Protein AF-A0A954UVR1-F1 (afdb_monomer)

Mean predicted aligned error: 11.76 Å

Foldseek 3Di:
DDPPDPPVVVVVVVVVVLVVLVVVLVVLVVVLVVCCVPPVFDVPVVVVLCCVSCCSSVVVVVLVPPPDDPVLVVVVVVLVVLLVVLVVLLVVLVVVLVVLVVVCVVDVPCLVSVLVSQLSVLSNVLSVQLNVLSVQCVPSLQNVLSVLSNVLSVQLSVLVNCLSVVVDPLSQLSVQLSVLSVVLSVQLSVLSSQCSPPQRVVLSVLSNVLSSVLSVLSNVLSRVCPPCVLVSVLSNQLSVLSNLLSNLLSLLSADDDDDPDSCSVLLNVLSVVLSVQSNCCSPVVDDDDPLSSLLSSLVSQLSSLLRNLNNQDDDPVCVVLSVLLSVLSNLLSVLVSVCVVCVVPPDSPVSNVSNVVSVVSNVVSSVVSVVRSVVVVVVVVVVPPDPPPDPPPPDDDPDDDFWDWDADPPPRHIDIDGQAWDADPPPRDIDHHDDDDDDDDD

Sequence (442 aa):
MNEHLPTPQLARTVERNLFGALLGAVAASLLARLVLLVMHVPGIPLAALLIIGASAGAFVAQHRARESDPVTTRWLAWNAMLRRLSLKVMLWMVAAAAVIGVLTVLTASYEVLGRVAGTVVATAIAAGLLWPLSVMVDQPEKQSAGLLGMFNVVLVYIMVVPLIWDLDPHGRQMLFSSLVFGLTAPFGMFYLTLTRQPAGWIASRVGVATYVTVVAVWLLATWQSNKWDVITSNWFATGWWCAAYGNLSAACLCGLPRLSWNWRWIGVLFSLLAWMLGMAAQWSDKAFDDDTLTLLTSVCVVVAYASLALVAPLRAGQQWLRVGAILASIVSAACFDVEKLTSSMPGFHTAGRVSAAAAILASCGALALVILARLNGVGARTVKSPAEPAFPRLAKSQGETRHIRMTCPDCETPLAGPIGTLECPHCRLRITVSIQPPQVPE

pLDDT: mean 81.77, std 17.15, range [33.19, 97.44]

Secondary structure (DSSP, 8-state):
----PPPHHHHHHHHHHHHHHHHHHHHHHHHHHHHHHHH---HHHHHHHHHHHHHHHHHHHHGGG-TT-THHHHHHHHHHHHHHHHHHHHHHHHHHHHHHHHHHHHSS-HHHHHHHHHHHHHHHHHHHHHHHHHHHHTSTTTHHHHHHHHHHHHHHHHHHHHHHTT--TTHHHHHHHHHHHHHHHHHHHHHHHHTTSTTTHHHHHHHHHHHHHHHHHHHHHHHTTTT-HHHHHHHHHHHHHHHHHHHHHHHHT---S--S--THHHHHHHHHHHHHHHHHHHHH-PPP-HHHHHHHHHHHHHHHHHHHHHHS---GGGHHHHHHHHHHHHHHHHHHHHHHHTTTSTT-HHHHHHHHHHHHHHHHHHHHHHHHHHHHHHHHHHHT---------S----S---EEEEE-TTT--EEEEESSEEE-TTT--EEE---PPPPPP-

Radius of gyration: 27.91 Å; Cα contacts (8 Å, |Δi|>4): 442; chains: 1; bounding box: 93×55×67 Å

Structure (mmCIF, N/CA/C/O backbone):
data_AF-A0A954UVR1-F1
#
_entry.id   AF-A0A954UVR1-F1
#
loop_
_atom_site.group_PDB
_atom_site.id
_atom_site.type_symbol
_atom_site.label_atom_id
_atom_site.label_alt_id
_atom_site.label_comp_id
_atom_site.label_asym_id
_atom_site.label_entity_id
_atom_site.label_seq_id
_atom_site.pdbx_PDB_ins_code
_atom_site.Cartn_x
_atom_site.Cartn_y
_atom_site.Cartn_z
_atom_site.occupancy
_atom_site.B_iso_or_equiv
_atom_site.auth_seq_id
_atom_site.auth_comp_id
_atom_site.auth_asym_id
_atom_site.auth_atom_id
_atom_site.pdbx_PDB_model_num
ATOM 1 N N . MET A 1 1 ? -44.252 22.162 8.523 1.00 37.66 1 MET A N 1
ATOM 2 C CA . MET A 1 1 ? -42.991 21.890 7.801 1.00 37.66 1 MET A CA 1
ATOM 3 C C . MET A 1 1 ? -41.920 22.778 8.406 1.00 37.66 1 MET A C 1
ATOM 5 O O . MET A 1 1 ? -41.901 23.958 8.103 1.00 37.66 1 MET A O 1
ATOM 9 N N . ASN A 1 2 ? -41.107 22.244 9.318 1.00 33.19 2 ASN A N 1
ATOM 10 C CA . ASN A 1 2 ? -39.943 22.951 9.851 1.00 33.19 2 ASN A CA 1
ATOM 11 C C . ASN A 1 2 ? -38.716 22.400 9.127 1.00 33.19 2 ASN A C 1
ATOM 13 O O . ASN A 1 2 ? -38.315 21.264 9.374 1.00 33.19 2 ASN A O 1
ATOM 17 N N . GLU A 1 3 ? -38.167 23.178 8.200 1.00 41.81 3 GLU A N 1
ATOM 18 C CA . GLU A 1 3 ? -36.885 22.879 7.572 1.00 41.81 3 GLU A CA 1
ATOM 19 C C . GLU A 1 3 ? -35.793 22.939 8.645 1.00 41.81 3 GLU A C 1
ATOM 21 O O . GLU A 1 3 ? -35.472 23.997 9.188 1.00 41.81 3 GLU A O 1
ATOM 26 N N . HIS A 1 4 ? -35.232 21.781 8.993 1.00 44.12 4 HIS A N 1
ATOM 27 C CA . HIS A 1 4 ? -34.018 21.713 9.794 1.00 44.12 4 HIS A CA 1
ATOM 28 C C . HIS A 1 4 ? -32.853 22.256 8.966 1.00 44.12 4 HIS A C 1
ATOM 30 O O . HIS A 1 4 ? -32.211 21.530 8.209 1.00 44.12 4 HIS A O 1
ATOM 36 N N . LEU A 1 5 ? -32.586 23.554 9.119 1.00 41.50 5 LEU A N 1
ATOM 37 C CA . LEU A 1 5 ? -31.378 24.178 8.600 1.00 41.50 5 LEU A CA 1
ATOM 38 C C . LEU A 1 5 ? -30.142 23.443 9.158 1.00 41.50 5 LEU A C 1
ATOM 40 O O . LEU A 1 5 ? -30.075 23.178 10.364 1.00 41.50 5 LEU A O 1
ATOM 44 N N . PRO A 1 6 ? -29.156 23.105 8.307 1.00 46.66 6 PRO A N 1
ATOM 45 C CA . PRO A 1 6 ? -27.939 22.441 8.742 1.00 46.66 6 PRO A CA 1
ATOM 46 C C . PRO A 1 6 ? -27.212 23.318 9.761 1.00 46.66 6 PRO A C 1
ATOM 48 O O . PRO A 1 6 ? -27.010 24.516 9.556 1.00 46.66 6 PRO A O 1
ATOM 51 N N . THR A 1 7 ? -26.811 22.716 10.879 1.00 64.50 7 THR A N 1
ATOM 52 C CA . THR A 1 7 ? -26.139 23.435 11.961 1.00 64.50 7 THR A CA 1
ATOM 53 C C . THR A 1 7 ? -24.853 24.108 11.451 1.00 64.50 7 THR A C 1
ATOM 55 O O . THR A 1 7 ? -24.127 23.535 10.631 1.00 64.50 7 THR A O 1
ATOM 58 N N . PRO A 1 8 ? -24.500 25.307 11.949 1.00 60.97 8 PRO A N 1
ATOM 59 C CA . PRO A 1 8 ? -23.341 26.081 11.480 1.00 60.97 8 PRO A CA 1
ATOM 60 C C . PRO A 1 8 ? -21.994 25.340 11.599 1.00 60.97 8 PRO A C 1
ATOM 62 O O . PRO A 1 8 ? -21.018 25.691 10.932 1.00 60.97 8 PRO A O 1
ATOM 65 N N . GLN A 1 9 ? -21.926 24.277 12.405 1.00 60.59 9 GLN A N 1
ATOM 66 C CA . GLN A 1 9 ? -20.766 23.386 12.474 1.00 60.59 9 GLN A CA 1
ATOM 67 C C . GLN A 1 9 ? -20.583 22.542 11.204 1.00 60.59 9 GLN A C 1
ATOM 69 O O . GLN A 1 9 ? -19.446 22.316 10.778 1.00 60.59 9 GLN A O 1
ATOM 74 N N . LEU A 1 10 ? -21.675 22.111 10.564 1.00 54.75 10 LEU A N 1
ATOM 75 C CA . LEU A 1 10 ? -21.616 21.353 9.317 1.00 54.75 10 LEU A CA 1
ATOM 76 C C . LEU A 1 10 ? -21.098 22.239 8.177 1.00 54.75 10 LEU A C 1
ATOM 78 O O . LEU A 1 10 ? -20.207 21.821 7.441 1.00 54.75 10 LEU A O 1
ATOM 82 N N . ALA A 1 11 ? -21.568 23.489 8.104 1.00 48.75 11 ALA A N 1
ATOM 83 C CA . ALA A 1 11 ? -21.132 24.476 7.114 1.00 48.75 11 ALA A CA 1
ATOM 84 C C . ALA A 1 11 ? -19.624 24.776 7.213 1.00 48.75 11 ALA A C 1
ATOM 86 O O . ALA A 1 11 ? -18.907 24.642 6.222 1.00 48.75 11 ALA A O 1
ATOM 87 N N . ARG A 1 12 ? -19.092 25.036 8.419 1.00 59.38 12 ARG A N 1
ATOM 88 C CA . ARG A 1 12 ? -17.639 25.252 8.608 1.00 59.38 12 ARG A CA 1
ATOM 89 C C . ARG A 1 12 ? -16.803 24.015 8.277 1.00 59.38 12 ARG A C 1
ATOM 91 O O . ARG A 1 12 ? -15.686 24.127 7.777 1.00 59.38 12 ARG A O 1
ATOM 98 N N . THR A 1 13 ? -17.333 22.820 8.534 1.00 56.56 13 THR A N 1
ATOM 99 C CA . THR A 1 13 ? -16.648 21.558 8.203 1.00 56.56 13 THR A CA 1
ATOM 100 C C . THR A 1 13 ? -16.690 21.271 6.702 1.00 56.56 13 THR A C 1
ATOM 102 O O . THR A 1 13 ? -15.778 20.650 6.152 1.00 56.56 13 THR A O 1
ATOM 105 N N . VAL A 1 14 ? -17.732 21.732 6.009 1.00 53.25 14 VAL A N 1
ATOM 106 C CA . VAL A 1 14 ? -17.829 21.676 4.549 1.00 53.25 14 VAL A CA 1
ATOM 107 C C . VAL A 1 14 ? -16.812 22.620 3.918 1.00 53.25 14 VAL A C 1
ATOM 109 O O . VAL A 1 14 ? -16.004 22.165 3.109 1.00 53.25 14 VAL A O 1
ATOM 112 N N . GLU A 1 15 ? -16.792 23.872 4.362 1.00 49.78 15 GLU A N 1
ATOM 113 C CA . GLU A 1 15 ? -15.958 24.950 3.831 1.00 49.78 15 GLU A CA 1
ATOM 114 C C . GLU A 1 15 ? -14.460 24.686 4.041 1.00 49.78 15 GLU A C 1
ATOM 116 O O . GLU A 1 15 ? -13.684 24.724 3.087 1.00 49.78 15 GLU A O 1
ATOM 121 N N . ARG A 1 16 ? -14.048 24.264 5.247 1.00 56.84 16 ARG A N 1
ATOM 122 C CA . ARG A 1 16 ? -12.638 23.943 5.551 1.00 56.84 16 ARG A CA 1
ATOM 123 C C . ARG A 1 16 ? -12.106 22.751 4.748 1.00 56.84 16 ARG A C 1
ATOM 125 O O . ARG A 1 16 ? -10.911 22.666 4.463 1.00 56.84 16 ARG A O 1
ATOM 132 N N . ASN A 1 17 ? -12.980 21.813 4.386 1.00 48.91 17 ASN A N 1
ATOM 133 C CA . ASN A 1 17 ? -12.612 20.665 3.560 1.00 48.91 17 ASN A CA 1
ATOM 134 C C . ASN A 1 17 ? -12.594 21.003 2.068 1.00 48.91 17 ASN A C 1
ATOM 136 O O . ASN A 1 17 ? -11.730 20.486 1.361 1.00 48.91 17 ASN A O 1
ATOM 140 N N . LEU A 1 18 ? -13.481 21.893 1.613 1.00 49.50 18 LEU A N 1
ATOM 141 C CA . LEU A 1 18 ? -13.482 22.392 0.239 1.00 49.50 18 LEU A CA 1
ATOM 142 C C . LEU A 1 18 ? -12.220 23.218 -0.036 1.00 49.50 18 LEU A C 1
ATOM 144 O O . LEU A 1 18 ? -11.513 22.951 -1.003 1.00 49.50 18 LEU A O 1
ATOM 148 N N . PHE A 1 19 ? -11.884 24.142 0.872 1.00 48.31 19 PHE A N 1
ATOM 149 C CA . PHE A 1 19 ? -10.689 24.982 0.766 1.00 48.31 19 PHE A CA 1
ATOM 150 C C . PHE A 1 19 ? -9.400 24.159 0.797 1.00 48.31 19 PHE A C 1
ATOM 152 O O . PHE A 1 19 ? -8.509 24.387 -0.012 1.00 48.31 19 PHE A O 1
ATOM 159 N N . GLY A 1 20 ? -9.311 23.159 1.682 1.00 52.53 20 GLY A N 1
ATOM 160 C CA . GLY A 1 20 ? -8.143 22.277 1.752 1.00 52.53 20 GLY A CA 1
ATOM 161 C C . GLY A 1 20 ? -7.957 21.405 0.505 1.00 52.53 20 GLY A C 1
ATOM 162 O O . GLY A 1 20 ? -6.825 21.188 0.081 1.00 52.53 20 GLY A O 1
ATOM 163 N N . ALA A 1 21 ? -9.050 20.930 -0.103 1.00 48.94 21 ALA A N 1
ATOM 164 C CA . ALA A 1 21 ? -8.995 20.166 -1.349 1.00 48.94 21 ALA A CA 1
ATOM 165 C C . ALA A 1 21 ? -8.607 21.051 -2.547 1.00 48.94 21 ALA A C 1
ATOM 167 O O . ALA A 1 21 ? -7.776 20.644 -3.356 1.00 48.94 21 ALA A O 1
ATOM 168 N N . LEU A 1 22 ? -9.143 22.275 -2.622 1.00 47.03 22 LEU A N 1
ATOM 169 C CA . LEU A 1 22 ? -8.796 23.264 -3.649 1.00 47.03 22 LEU A CA 1
ATOM 170 C C . LEU A 1 22 ? -7.335 23.714 -3.545 1.00 47.03 22 LEU A C 1
ATOM 172 O O . LEU A 1 22 ? -6.625 23.678 -4.543 1.00 47.03 22 LEU A O 1
ATOM 176 N N . LEU A 1 23 ? -6.853 24.055 -2.346 1.00 53.41 23 LEU A N 1
ATOM 177 C CA . LEU A 1 23 ? -5.444 24.402 -2.120 1.00 53.41 23 LEU A CA 1
ATOM 178 C C . LEU A 1 23 ? -4.507 23.239 -2.450 1.00 53.41 23 LEU A C 1
ATOM 180 O O . LEU A 1 23 ? -3.477 23.459 -3.078 1.00 53.41 23 LEU A O 1
ATOM 184 N N . GLY A 1 24 ? -4.872 22.006 -2.082 1.00 55.81 24 GLY A N 1
ATOM 185 C CA . GLY A 1 24 ? -4.097 20.814 -2.432 1.00 55.81 24 GLY A CA 1
ATOM 186 C C . GLY A 1 24 ? -4.027 20.578 -3.943 1.00 55.81 24 GLY A C 1
ATOM 187 O O . GLY A 1 24 ? -2.948 20.322 -4.472 1.00 55.81 24 GLY A O 1
ATOM 188 N N . ALA A 1 25 ? -5.150 20.725 -4.651 1.00 48.47 25 ALA A N 1
ATOM 189 C CA . ALA A 1 25 ? -5.206 20.583 -6.105 1.00 48.47 25 ALA A CA 1
ATOM 190 C C . ALA A 1 25 ? -4.431 21.696 -6.832 1.00 48.47 25 ALA A C 1
ATOM 192 O O . ALA A 1 25 ? -3.703 21.420 -7.785 1.00 48.47 25 ALA A O 1
ATOM 193 N N . VAL A 1 26 ? -4.533 22.944 -6.361 1.00 49.94 26 VAL A N 1
ATOM 194 C CA . VAL A 1 26 ? -3.801 24.091 -6.920 1.00 49.94 26 VAL A CA 1
ATOM 195 C C . VAL A 1 26 ? -2.302 23.963 -6.656 1.00 49.94 26 VAL A C 1
ATOM 197 O O . VAL A 1 26 ? -1.516 24.140 -7.582 1.00 49.94 26 VAL A O 1
ATOM 200 N N . ALA A 1 27 ? -1.893 23.587 -5.442 1.00 57.56 27 ALA A N 1
ATOM 201 C CA . ALA A 1 27 ? -0.487 23.366 -5.112 1.00 57.56 27 ALA A CA 1
ATOM 202 C C . ALA A 1 27 ? 0.112 22.216 -5.935 1.00 57.56 27 ALA A C 1
ATOM 204 O O . ALA A 1 27 ? 1.186 22.381 -6.504 1.00 57.56 27 ALA A O 1
ATOM 205 N N . ALA A 1 28 ? -0.600 21.093 -6.082 1.00 52.22 28 ALA A N 1
ATOM 206 C CA . ALA A 1 28 ? -0.160 19.979 -6.923 1.00 52.22 28 ALA A CA 1
ATOM 207 C C . ALA A 1 28 ? -0.075 20.370 -8.410 1.00 52.22 28 ALA A C 1
ATOM 209 O O . ALA A 1 28 ? 0.893 20.022 -9.082 1.00 52.22 28 ALA A O 1
ATOM 210 N N . SER A 1 29 ? -1.041 21.144 -8.917 1.00 49.78 29 SER A N 1
ATOM 211 C CA . SER A 1 29 ? -1.041 21.670 -10.290 1.00 49.78 29 SER A CA 1
ATOM 212 C C . SER A 1 29 ? 0.115 22.642 -10.545 1.00 49.78 29 SER A C 1
ATOM 214 O O . SER A 1 29 ? 0.751 22.588 -11.599 1.00 49.78 29 SER A O 1
ATOM 216 N N . LEU A 1 30 ? 0.399 23.541 -9.599 1.00 54.38 30 LEU A N 1
ATOM 217 C CA . LEU A 1 30 ? 1.499 24.500 -9.704 1.00 54.38 30 LEU A CA 1
ATOM 218 C C . LEU A 1 30 ? 2.855 23.807 -9.597 1.00 54.38 30 LEU A C 1
ATOM 220 O O . LEU A 1 30 ? 3.730 24.089 -10.409 1.00 54.38 30 LEU A O 1
ATOM 224 N N . LEU A 1 31 ? 3.010 22.863 -8.664 1.00 59.44 31 LEU A N 1
ATOM 225 C CA . LEU A 1 31 ? 4.232 22.072 -8.524 1.00 59.44 31 LEU A CA 1
ATOM 226 C C . LEU A 1 31 ? 4.485 21.238 -9.786 1.00 59.44 31 LEU A C 1
ATOM 228 O O . LEU A 1 31 ? 5.595 21.243 -10.308 1.00 59.44 31 LEU A O 1
ATOM 232 N N . ALA A 1 32 ? 3.442 20.601 -10.330 1.00 52.34 32 ALA A N 1
ATOM 233 C CA . ALA A 1 32 ? 3.529 19.888 -11.598 1.00 52.34 32 ALA A CA 1
ATOM 234 C C . ALA A 1 32 ? 3.954 20.836 -12.727 1.00 52.34 32 ALA A C 1
ATOM 236 O O . ALA A 1 32 ? 4.936 20.558 -13.402 1.00 52.34 32 ALA A O 1
ATOM 237 N N . ARG A 1 33 ? 3.296 21.990 -12.904 1.00 52.53 33 ARG A N 1
ATOM 238 C CA . ARG A 1 33 ? 3.670 22.973 -13.942 1.00 52.53 33 ARG A CA 1
ATOM 239 C C . ARG A 1 33 ? 5.095 23.505 -13.791 1.00 52.53 33 ARG A C 1
ATOM 241 O O . ARG A 1 33 ? 5.764 23.690 -14.804 1.00 52.53 33 ARG A O 1
ATOM 248 N N . LEU A 1 34 ? 5.562 23.728 -12.564 1.00 57.00 34 LEU A N 1
ATOM 249 C CA . LEU A 1 34 ? 6.918 24.204 -12.293 1.00 57.00 34 LEU A CA 1
ATOM 250 C C . LEU A 1 34 ? 7.960 23.138 -12.662 1.00 57.00 34 LEU A C 1
ATOM 252 O O . LEU A 1 34 ? 8.917 23.432 -13.370 1.00 57.00 34 LEU A O 1
ATOM 256 N N . VAL A 1 35 ? 7.728 21.885 -12.259 1.00 54.44 35 VAL A N 1
ATOM 257 C CA . VAL A 1 35 ? 8.575 20.740 -12.634 1.00 54.44 35 VAL A CA 1
ATOM 258 C C . VAL A 1 35 ? 8.577 20.538 -14.155 1.00 54.44 35 VAL A C 1
ATOM 260 O O . VAL A 1 35 ? 9.618 20.269 -14.748 1.00 54.44 35 VAL A O 1
ATOM 263 N N . LEU A 1 36 ? 7.432 20.735 -14.811 1.00 48.94 36 LEU A N 1
ATOM 264 C CA . LEU A 1 36 ? 7.268 20.585 -16.259 1.00 48.94 36 LEU A CA 1
ATOM 265 C C . LEU A 1 36 ? 7.995 21.661 -17.077 1.00 48.94 36 LEU A C 1
ATOM 267 O O . LEU A 1 36 ? 8.581 21.333 -18.107 1.00 48.94 36 LEU A O 1
ATOM 271 N N . LEU A 1 37 ? 7.993 22.914 -16.614 1.00 54.59 37 LEU A N 1
ATOM 272 C CA . LEU A 1 37 ? 8.724 24.019 -17.248 1.00 54.59 37 LEU A CA 1
ATOM 273 C C . LEU A 1 37 ? 10.240 23.799 -17.224 1.00 54.59 37 LEU A C 1
ATOM 275 O O . LEU A 1 37 ? 10.935 24.193 -18.156 1.00 54.59 37 LEU A O 1
ATOM 279 N N . VAL A 1 38 ? 10.742 23.137 -16.184 1.00 55.50 38 VAL A N 1
ATOM 280 C CA . VAL A 1 38 ? 12.176 22.895 -16.002 1.00 55.50 38 VAL A CA 1
ATOM 281 C C . VAL A 1 38 ? 12.661 21.661 -16.781 1.00 55.50 38 VAL A C 1
ATOM 283 O O . VAL A 1 38 ? 13.815 21.626 -17.196 1.00 55.50 38 VAL A O 1
ATOM 286 N N . MET A 1 39 ? 11.806 20.657 -17.026 1.00 49.25 39 MET A N 1
ATOM 287 C CA . MET A 1 39 ? 12.269 19.295 -17.364 1.00 49.25 39 MET A CA 1
ATOM 288 C C . MET A 1 39 ? 12.013 18.810 -18.810 1.00 49.25 39 MET A C 1
ATOM 290 O O . MET A 1 39 ? 12.428 17.698 -19.126 1.00 49.25 39 MET A O 1
ATOM 294 N N . HIS A 1 40 ? 11.353 19.580 -19.695 1.00 56.00 40 HIS A N 1
ATOM 295 C CA . HIS A 1 40 ? 11.082 19.189 -21.105 1.00 56.00 40 HIS A CA 1
ATOM 296 C C . HIS A 1 40 ? 10.530 17.748 -21.261 1.00 56.00 40 HIS A C 1
ATOM 298 O O . HIS A 1 40 ? 10.990 16.943 -22.072 1.00 56.00 40 HIS A O 1
ATOM 304 N N . VAL A 1 41 ? 9.547 17.397 -20.432 1.00 54.03 41 VAL A N 1
ATOM 305 C CA . VAL A 1 41 ? 8.997 16.037 -20.336 1.00 54.03 41 VAL A CA 1
ATOM 306 C C . VAL A 1 41 ? 8.093 15.721 -21.550 1.00 54.03 41 VAL A C 1
ATOM 308 O O . VAL A 1 41 ? 7.271 16.565 -21.913 1.00 54.03 41 VAL A O 1
ATOM 311 N N . PRO A 1 42 ? 8.183 14.525 -22.177 1.00 58.75 42 PRO A N 1
ATOM 312 C CA . PRO A 1 42 ? 7.301 14.126 -23.282 1.00 58.75 42 PRO A CA 1
ATOM 313 C C . PRO A 1 42 ? 5.812 14.089 -22.876 1.00 58.75 42 PRO A C 1
ATOM 315 O O . PRO A 1 42 ? 5.467 13.866 -21.718 1.00 58.75 42 PRO A O 1
ATOM 318 N N . GLY A 1 43 ? 4.903 14.295 -23.837 1.00 54.09 43 GLY A N 1
ATOM 319 C CA . GLY A 1 43 ? 3.473 14.555 -23.578 1.00 54.09 43 GLY A CA 1
ATOM 320 C C . GLY A 1 43 ? 2.663 13.421 -22.924 1.00 54.09 43 GLY A C 1
ATOM 321 O O . GLY A 1 43 ? 1.588 13.671 -22.383 1.00 54.09 43 GLY A O 1
ATOM 322 N N . ILE A 1 44 ? 3.162 12.183 -22.922 1.00 52.94 44 ILE A N 1
ATOM 323 C CA . ILE A 1 44 ? 2.451 11.012 -22.376 1.00 52.94 44 ILE A CA 1
ATOM 324 C C . ILE A 1 44 ? 2.406 11.026 -20.831 1.00 52.94 44 ILE A C 1
ATOM 326 O O . ILE A 1 44 ? 1.307 11.000 -20.270 1.00 52.94 44 ILE A O 1
ATOM 330 N N . PRO A 1 45 ? 3.535 11.138 -20.100 1.00 55.47 45 PRO A N 1
ATOM 331 C CA . PRO A 1 45 ? 3.511 11.298 -18.640 1.00 55.47 45 PRO A CA 1
ATOM 332 C C . PRO A 1 45 ? 2.841 12.607 -18.183 1.00 55.47 45 PRO A C 1
ATOM 334 O O . PRO A 1 45 ? 2.242 12.637 -17.108 1.00 55.47 45 PRO A O 1
ATOM 337 N N . LEU A 1 46 ? 2.860 13.658 -19.015 1.00 56.41 46 LEU A N 1
ATOM 338 C CA . LEU A 1 46 ? 2.107 14.900 -18.794 1.00 56.41 46 LEU A CA 1
ATOM 339 C C . LEU A 1 46 ? 0.594 14.639 -18.744 1.00 56.41 46 LEU A C 1
ATOM 341 O O . LEU A 1 46 ? -0.077 15.060 -17.800 1.00 56.41 46 LEU A O 1
ATOM 345 N N . ALA A 1 47 ? 0.061 13.920 -19.735 1.00 56.53 47 ALA A N 1
ATOM 346 C CA . ALA A 1 47 ? -1.348 13.549 -19.767 1.00 56.53 47 ALA A CA 1
ATOM 347 C C . ALA A 1 47 ? -1.714 12.665 -18.566 1.00 56.53 47 ALA A C 1
ATOM 349 O O . ALA A 1 47 ? -2.725 12.916 -17.915 1.00 56.53 47 ALA A O 1
ATOM 350 N N . ALA A 1 48 ? -0.865 11.697 -18.205 1.00 58.62 48 ALA A N 1
ATOM 351 C CA . ALA A 1 48 ? -1.104 10.826 -17.055 1.00 58.62 48 ALA A CA 1
ATOM 352 C C . ALA A 1 48 ? -1.157 11.604 -15.726 1.00 58.62 48 ALA A C 1
ATOM 354 O O . ALA A 1 48 ? -2.108 11.441 -14.964 1.00 58.62 48 ALA A O 1
ATOM 355 N N . LEU A 1 49 ? -0.194 12.494 -15.459 1.00 57.66 49 LEU A N 1
ATOM 356 C CA . LEU A 1 49 ? -0.160 13.298 -14.229 1.00 57.66 49 LEU A CA 1
ATOM 357 C C . LEU A 1 49 ? -1.322 14.296 -14.146 1.00 57.66 49 LEU A C 1
ATOM 359 O O . LEU A 1 49 ? -1.915 14.457 -13.077 1.00 57.66 49 LEU A O 1
ATOM 363 N N . LEU A 1 50 ? -1.689 14.929 -15.265 1.00 60.38 50 LEU A N 1
ATOM 364 C CA . LEU A 1 50 ? -2.844 15.827 -15.324 1.00 60.38 50 LEU A CA 1
ATOM 365 C C . LEU A 1 50 ? -4.162 15.070 -15.142 1.00 60.38 50 LEU A C 1
ATOM 367 O O . LEU A 1 50 ? -5.028 15.550 -14.416 1.00 60.38 50 LEU A O 1
ATOM 371 N N . ILE A 1 51 ? -4.304 13.876 -15.723 1.00 62.06 51 ILE A N 1
ATOM 372 C CA . ILE A 1 51 ? -5.480 13.020 -15.523 1.00 62.06 51 ILE A CA 1
ATOM 373 C C . ILE A 1 51 ? -5.555 12.554 -14.068 1.00 62.06 51 ILE A C 1
ATOM 375 O O . ILE A 1 51 ? -6.632 12.605 -13.483 1.00 62.06 51 ILE A O 1
ATOM 379 N N . ILE A 1 52 ? -4.442 12.159 -13.444 1.00 60.56 52 ILE A N 1
ATOM 380 C CA . ILE A 1 52 ? -4.411 11.729 -12.036 1.00 60.56 52 ILE A CA 1
ATOM 381 C C . ILE A 1 52 ? -4.764 12.896 -11.100 1.00 60.56 52 ILE A C 1
ATOM 383 O O . ILE A 1 52 ? -5.612 12.743 -10.222 1.00 60.56 52 ILE A O 1
ATOM 387 N N . GLY A 1 53 ? -4.183 14.082 -11.309 1.00 55.97 53 GLY A N 1
ATOM 388 C CA . GLY A 1 53 ? -4.483 15.274 -10.508 1.00 55.97 53 GLY A CA 1
ATOM 389 C C . GLY A 1 53 ? -5.916 15.784 -10.697 1.00 55.97 53 GLY A C 1
ATOM 390 O O . GLY A 1 53 ? -6.613 16.068 -9.719 1.00 55.97 53 GLY A O 1
ATOM 391 N N . ALA A 1 54 ? -6.390 15.848 -11.944 1.00 54.97 54 ALA A N 1
ATOM 392 C CA . ALA A 1 54 ? -7.745 16.287 -12.268 1.00 54.97 54 ALA A CA 1
ATOM 393 C C . ALA A 1 54 ? -8.802 15.276 -11.806 1.00 54.97 54 ALA A C 1
ATOM 395 O O . ALA A 1 54 ? -9.826 15.683 -11.263 1.00 54.97 54 ALA A O 1
ATOM 396 N N . SER A 1 55 ? -8.550 13.971 -11.952 1.00 54.28 55 SER A N 1
ATOM 397 C CA . SER A 1 55 ? -9.456 12.932 -11.450 1.00 54.28 55 SER A CA 1
ATOM 398 C C . SER A 1 55 ? -9.506 12.932 -9.926 1.00 54.28 55 SER A C 1
ATOM 400 O O . SER A 1 55 ? -10.601 12.903 -9.379 1.00 54.28 55 SER A O 1
ATOM 402 N N . ALA A 1 56 ? -8.382 13.083 -9.219 1.00 52.59 56 ALA A N 1
ATOM 403 C CA . ALA A 1 56 ? -8.386 13.180 -7.758 1.00 52.59 56 ALA A CA 1
ATOM 404 C C . ALA A 1 56 ? -9.167 14.409 -7.245 1.00 52.59 56 ALA A C 1
ATOM 406 O O . ALA A 1 56 ? -9.936 14.293 -6.289 1.00 52.59 56 ALA A O 1
ATOM 407 N N . GLY A 1 57 ? -9.016 15.572 -7.893 1.00 50.59 57 GLY A N 1
ATOM 408 C CA . GLY A 1 57 ? -9.717 16.810 -7.524 1.00 50.59 57 GLY A CA 1
ATOM 409 C C . GLY A 1 57 ? -11.208 16.813 -7.886 1.00 50.59 57 GLY A C 1
ATOM 410 O O . GLY A 1 57 ? -12.056 17.106 -7.038 1.00 50.59 57 GLY A O 1
ATOM 411 N N . ALA A 1 58 ? -11.548 16.437 -9.122 1.00 52.47 58 ALA A N 1
ATOM 412 C CA . ALA A 1 58 ? -12.932 16.390 -9.601 1.00 52.47 58 ALA A CA 1
ATOM 413 C C . ALA A 1 58 ? -13.752 15.317 -8.871 1.00 52.47 58 ALA A C 1
ATOM 415 O O . ALA A 1 58 ? -14.917 15.541 -8.540 1.00 52.47 58 ALA A O 1
ATOM 416 N N . PHE A 1 59 ? -13.131 14.180 -8.541 1.00 52.09 59 PHE A N 1
ATOM 417 C CA . PHE A 1 59 ? -13.803 13.083 -7.854 1.00 52.09 59 PHE A CA 1
ATOM 418 C C . PHE A 1 59 ? -14.213 13.443 -6.417 1.00 52.09 59 PHE A C 1
ATOM 420 O O . PHE A 1 59 ? -15.284 13.045 -5.960 1.00 52.09 59 PHE A O 1
ATOM 427 N N . VAL A 1 60 ? -13.411 14.249 -5.711 1.00 53.34 60 VAL A N 1
ATOM 428 C CA . VAL A 1 60 ? -13.743 14.730 -4.356 1.00 53.34 60 VAL A CA 1
ATOM 429 C C . VAL A 1 60 ? -14.833 15.808 -4.389 1.00 53.34 60 VAL A C 1
ATOM 431 O O . VAL A 1 60 ? -15.704 15.818 -3.518 1.00 53.34 60 VAL A O 1
ATOM 434 N N . ALA A 1 61 ? -14.824 16.685 -5.397 1.00 51.84 61 ALA A N 1
ATOM 435 C CA . ALA A 1 61 ? -15.801 17.767 -5.528 1.00 51.84 61 ALA A CA 1
ATOM 436 C C . ALA A 1 61 ? -17.194 17.273 -5.969 1.00 51.84 61 ALA A C 1
ATOM 438 O O . ALA A 1 61 ? -18.208 17.720 -5.435 1.00 51.84 61 ALA A O 1
ATOM 439 N N . GLN A 1 62 ? -17.260 16.312 -6.896 1.00 50.22 62 GLN A N 1
ATOM 440 C CA . GLN A 1 62 ? -18.523 15.856 -7.490 1.00 50.22 62 GLN A CA 1
ATOM 441 C C . GLN A 1 62 ? -19.347 14.942 -6.562 1.00 50.22 62 GLN A C 1
ATOM 443 O O . GLN A 1 62 ? -20.557 14.793 -6.737 1.00 50.22 62 GLN A O 1
ATOM 448 N N . HIS A 1 63 ? -18.724 14.349 -5.541 1.00 51.56 63 HIS A N 1
ATOM 449 C CA . HIS A 1 63 ? -19.361 13.318 -4.721 1.00 51.56 63 HIS A CA 1
ATOM 450 C C . HIS A 1 63 ? -20.327 13.838 -3.653 1.00 51.56 63 HIS A C 1
ATOM 452 O O . HIS A 1 63 ? -21.169 13.081 -3.172 1.00 51.56 63 HIS A O 1
ATOM 458 N N . ARG A 1 64 ? -20.213 15.114 -3.266 1.00 52.66 64 ARG A N 1
ATOM 459 C CA . ARG A 1 64 ? -21.041 15.704 -2.201 1.00 52.66 64 ARG A CA 1
ATOM 460 C C . ARG A 1 64 ? -22.413 16.181 -2.686 1.00 52.66 64 ARG A C 1
ATOM 462 O O . ARG A 1 64 ? -23.241 16.534 -1.861 1.00 52.66 64 ARG A O 1
ATOM 469 N N . ALA A 1 65 ? -22.647 16.182 -3.999 1.00 51.97 65 ALA A N 1
ATOM 470 C CA . ALA A 1 65 ? -23.859 16.718 -4.617 1.00 51.97 65 ALA A CA 1
ATOM 471 C C . ALA A 1 65 ? -24.903 15.649 -5.008 1.00 51.97 65 ALA A C 1
ATOM 473 O O . ALA A 1 65 ? -25.937 16.000 -5.561 1.00 51.97 65 ALA A O 1
ATOM 474 N N . ARG A 1 66 ? -24.644 14.350 -4.783 1.00 50.41 66 ARG A N 1
ATOM 475 C CA . ARG A 1 66 ? -25.375 13.250 -5.455 1.00 50.41 66 ARG A CA 1
ATOM 476 C C . ARG A 1 66 ? -26.124 12.272 -4.542 1.00 50.41 66 ARG A C 1
ATOM 478 O O . ARG A 1 66 ? -26.347 11.130 -4.929 1.00 50.41 66 ARG A O 1
ATOM 485 N N . GLU A 1 67 ? -26.526 12.699 -3.349 1.00 51.22 67 GLU A N 1
ATOM 486 C CA . GLU A 1 67 ? -27.229 11.827 -2.392 1.00 51.22 67 GLU A CA 1
ATOM 487 C C . GLU A 1 67 ? -28.734 11.614 -2.679 1.00 51.22 67 GLU A C 1
ATOM 489 O O . GLU A 1 67 ? -29.358 10.839 -1.965 1.00 51.22 67 GLU A O 1
ATOM 494 N N . SER A 1 68 ? -29.327 12.194 -3.737 1.00 52.69 68 SER A N 1
ATOM 495 C CA . SER A 1 68 ? -30.791 12.127 -3.947 1.00 52.69 68 SER A CA 1
ATOM 496 C C . SER A 1 68 ? -31.304 11.699 -5.335 1.00 52.69 68 SER A C 1
ATOM 498 O O . SER A 1 68 ? -32.505 11.794 -5.562 1.00 52.69 68 SER A O 1
ATOM 500 N N . ASP A 1 69 ? -30.469 11.205 -6.261 1.00 58.75 69 ASP A N 1
ATOM 501 C CA . ASP A 1 69 ? -30.887 11.046 -7.672 1.00 58.75 69 ASP A CA 1
ATOM 502 C C . ASP A 1 69 ? -31.065 9.595 -8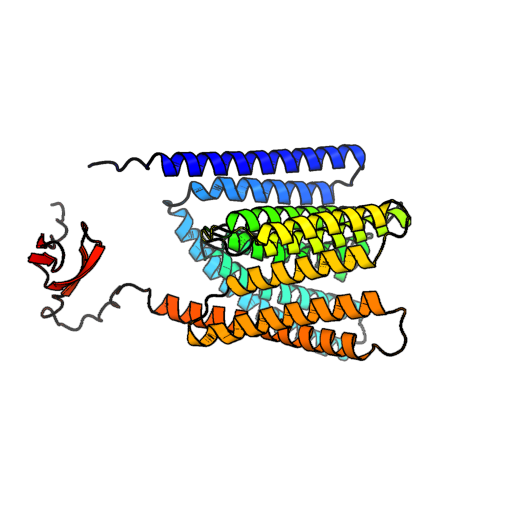.186 1.00 58.75 69 ASP A C 1
ATOM 504 O O . ASP A 1 69 ? -30.283 8.698 -7.832 1.00 58.75 69 ASP A O 1
ATOM 508 N N . PRO A 1 70 ? -31.988 9.372 -9.156 1.00 68.81 70 PRO A N 1
ATOM 509 C CA . PRO A 1 70 ? -32.218 8.092 -9.850 1.00 68.81 70 PRO A CA 1
ATOM 510 C C . PRO A 1 70 ? -30.980 7.540 -10.580 1.00 68.81 70 PRO A C 1
ATOM 512 O O . PRO A 1 70 ? -30.937 6.365 -10.949 1.00 68.81 70 PRO A O 1
ATOM 515 N N . VAL A 1 71 ? -29.935 8.353 -10.746 1.00 69.25 71 VAL A N 1
ATOM 516 C CA . VAL A 1 71 ? -28.622 7.968 -11.285 1.00 69.25 71 VAL A CA 1
ATOM 517 C C . VAL A 1 71 ? -27.969 6.840 -10.472 1.00 69.25 71 VAL A C 1
ATOM 519 O O . VAL A 1 71 ? -27.294 5.982 -11.043 1.00 69.25 71 VAL A O 1
ATOM 522 N N . THR A 1 72 ? -28.199 6.796 -9.157 1.00 71.88 72 THR A N 1
ATOM 523 C CA . THR A 1 72 ? -27.631 5.770 -8.262 1.00 71.88 72 THR A CA 1
ATOM 524 C C . THR A 1 72 ? -28.141 4.361 -8.587 1.00 71.88 72 THR A C 1
ATOM 526 O O . THR A 1 72 ? -27.355 3.414 -8.631 1.00 71.88 72 THR A O 1
ATOM 529 N N . THR A 1 73 ? -29.431 4.221 -8.909 1.00 77.06 73 THR A N 1
ATOM 530 C CA . THR A 1 73 ? -30.046 2.922 -9.240 1.00 77.06 73 THR A CA 1
ATOM 531 C C . THR A 1 73 ? -29.496 2.329 -10.539 1.00 77.06 73 THR A C 1
ATOM 533 O O . THR A 1 73 ? -29.131 1.151 -10.577 1.00 77.06 73 THR A O 1
ATOM 536 N N . ARG A 1 74 ? -29.346 3.150 -11.590 1.00 82.75 74 ARG A N 1
ATOM 537 C CA . ARG A 1 74 ? -28.737 2.725 -12.865 1.00 82.75 74 ARG A CA 1
ATOM 538 C C . ARG A 1 74 ? -27.295 2.272 -12.675 1.00 82.75 74 ARG A C 1
ATOM 540 O O . ARG A 1 74 ? -26.871 1.287 -13.275 1.00 82.75 74 ARG A O 1
ATOM 547 N N . TRP A 1 75 ? -26.551 2.977 -11.832 1.00 78.88 75 TRP A N 1
ATOM 548 C CA . TRP A 1 75 ? -25.154 2.665 -11.575 1.00 78.88 75 TRP A CA 1
ATOM 549 C C . TRP A 1 75 ? -24.972 1.343 -10.813 1.00 78.88 75 TRP A C 1
ATOM 551 O O . TRP A 1 75 ? -24.145 0.523 -11.206 1.00 78.88 75 TRP A O 1
ATOM 561 N N . LEU A 1 76 ? -25.801 1.073 -9.798 1.00 79.19 76 LEU A N 1
ATOM 562 C CA . LEU A 1 76 ? -25.792 -0.211 -9.082 1.00 79.19 76 LEU A CA 1
ATOM 563 C C . LEU A 1 76 ? -26.107 -1.395 -10.011 1.00 79.19 76 LEU A C 1
ATOM 565 O O . LEU A 1 76 ? -25.436 -2.429 -9.951 1.00 79.19 76 LEU A O 1
ATOM 569 N N . ALA A 1 77 ? -27.086 -1.238 -10.909 1.00 84.88 77 ALA A N 1
ATOM 570 C CA . ALA A 1 77 ? -27.416 -2.262 -11.901 1.00 84.88 77 ALA A CA 1
ATOM 571 C C . ALA A 1 77 ? -26.238 -2.537 -12.855 1.00 84.88 77 ALA A C 1
ATOM 573 O O . ALA A 1 77 ? -25.910 -3.695 -13.131 1.00 84.88 77 ALA A O 1
ATOM 574 N N . TRP A 1 78 ? -25.561 -1.480 -13.312 1.00 83.94 78 TRP A N 1
ATOM 575 C CA . TRP A 1 78 ? -24.390 -1.593 -14.180 1.00 83.94 78 TRP A CA 1
ATOM 576 C C . TRP A 1 78 ? -23.210 -2.288 -13.482 1.00 83.94 78 TRP A C 1
ATOM 578 O O . TRP A 1 78 ? -22.616 -3.206 -14.049 1.00 83.94 78 TRP A O 1
ATOM 588 N N . ASN A 1 79 ? -22.930 -1.951 -12.218 1.00 80.62 79 ASN A N 1
ATOM 589 C CA . ASN A 1 79 ? -21.887 -2.615 -11.429 1.00 80.62 79 ASN A CA 1
ATOM 590 C C . ASN A 1 79 ? -22.174 -4.108 -11.212 1.00 80.62 79 ASN A C 1
ATOM 592 O O . ASN A 1 79 ? -21.267 -4.941 -11.307 1.00 80.62 79 ASN A O 1
ATOM 596 N N . ALA A 1 80 ? -23.433 -4.477 -10.962 1.00 84.75 80 ALA A N 1
ATOM 597 C CA . ALA A 1 80 ? -23.826 -5.879 -10.837 1.00 84.75 80 ALA A CA 1
ATOM 598 C C . ALA A 1 80 ? -23.597 -6.660 -12.145 1.00 84.75 80 ALA A C 1
ATOM 600 O O . ALA A 1 80 ? -23.128 -7.804 -12.111 1.00 84.75 80 ALA A O 1
ATOM 601 N N . MET A 1 81 ? -23.880 -6.040 -13.296 1.00 88.44 81 MET A N 1
ATOM 602 C CA . MET A 1 81 ? -23.600 -6.622 -14.611 1.00 88.44 81 MET A CA 1
ATOM 603 C C . MET A 1 81 ? -22.093 -6.788 -14.843 1.00 88.44 81 MET A C 1
ATOM 605 O O . MET A 1 81 ? -21.654 -7.872 -15.231 1.00 88.44 81 MET A O 1
ATOM 609 N N . LEU A 1 82 ? -21.300 -5.760 -14.529 1.00 79.69 82 LEU A N 1
ATOM 610 C CA . LEU A 1 82 ? -19.838 -5.781 -14.622 1.00 79.69 82 LEU A CA 1
ATOM 611 C C . LEU A 1 82 ? -19.208 -6.904 -13.812 1.00 79.69 82 LEU A C 1
ATOM 613 O O . LEU A 1 82 ? -18.332 -7.584 -14.325 1.00 79.69 82 LEU A O 1
ATOM 617 N N . ARG A 1 83 ? -19.674 -7.149 -12.585 1.00 85.50 83 ARG A N 1
ATOM 618 C CA . ARG A 1 83 ? -19.174 -8.249 -11.740 1.00 85.50 83 ARG A CA 1
ATOM 619 C C . ARG A 1 83 ? -19.397 -9.617 -12.361 1.00 85.50 83 ARG A C 1
ATOM 621 O O . ARG A 1 83 ? -18.518 -10.474 -12.335 1.00 85.50 83 ARG A O 1
ATOM 628 N N . ARG A 1 84 ? -20.594 -9.838 -12.908 1.00 86.62 84 ARG A N 1
ATOM 629 C CA . ARG A 1 84 ? -20.922 -11.098 -13.587 1.00 86.62 84 ARG A CA 1
ATOM 630 C C . ARG A 1 84 ? -20.082 -11.253 -14.849 1.00 86.62 84 ARG A C 1
ATOM 632 O O . ARG A 1 84 ? -19.615 -12.353 -15.129 1.00 86.62 84 ARG A O 1
ATOM 639 N N . LEU A 1 85 ? -19.888 -10.165 -15.593 1.00 84.06 85 LEU A N 1
ATOM 640 C CA . LEU A 1 85 ? -19.066 -10.158 -16.795 1.00 84.06 85 LEU A CA 1
ATOM 641 C C . LEU A 1 85 ? -17.589 -10.403 -16.464 1.00 84.06 85 LEU A C 1
ATOM 643 O O . LEU A 1 85 ? -16.986 -11.269 -17.082 1.00 84.06 85 LEU A O 1
ATOM 647 N N . SER A 1 86 ? -17.024 -9.719 -15.466 1.00 78.56 86 SER A N 1
ATOM 648 C CA . SER A 1 86 ? -15.615 -9.849 -15.083 1.00 78.56 86 SER A CA 1
ATOM 649 C C . SER A 1 86 ? -15.293 -11.257 -14.595 1.00 78.56 86 SER A C 1
ATOM 651 O O . SER A 1 86 ? -14.288 -11.823 -15.008 1.00 78.56 86 SER A O 1
ATOM 653 N N . LEU A 1 87 ? -16.171 -11.866 -13.790 1.00 82.62 87 LEU A N 1
ATOM 654 C CA . LEU A 1 87 ? -16.004 -13.247 -13.334 1.00 82.62 87 LEU A CA 1
ATOM 655 C C . LEU A 1 87 ? -16.088 -14.245 -14.498 1.00 82.62 87 LEU A C 1
ATOM 657 O O . LEU A 1 87 ? -15.272 -15.160 -14.576 1.00 82.62 87 LEU A O 1
ATOM 661 N N . LYS A 1 88 ? -17.026 -14.049 -15.437 1.00 84.81 88 LYS A N 1
ATOM 662 C CA . LYS A 1 88 ? -17.112 -14.874 -16.653 1.00 84.81 88 LYS A CA 1
ATOM 663 C C . LYS A 1 88 ? -15.857 -14.736 -17.512 1.00 84.81 88 LYS A C 1
ATOM 665 O O . LYS A 1 88 ? -15.279 -15.750 -17.880 1.00 84.81 88 LYS A O 1
ATOM 670 N N . VAL A 1 89 ? -15.430 -13.508 -17.808 1.00 83.50 89 VAL A N 1
ATOM 671 C CA . VAL A 1 89 ? -14.221 -13.232 -18.600 1.00 83.50 89 VAL A CA 1
ATOM 672 C C . VAL A 1 89 ? -13.000 -13.845 -17.925 1.00 83.50 89 VAL A C 1
ATOM 674 O O . VAL A 1 89 ? -12.247 -14.539 -18.589 1.00 83.50 89 VAL A O 1
ATOM 677 N N . MET A 1 90 ? -12.838 -13.677 -16.611 1.00 87.62 90 MET A N 1
ATOM 678 C CA . MET A 1 90 ? -11.742 -14.290 -15.861 1.00 87.62 90 MET A CA 1
ATOM 679 C C . MET A 1 90 ? -11.722 -15.815 -16.034 1.00 87.62 90 MET A C 1
ATOM 681 O O . MET A 1 90 ? -10.687 -16.359 -16.402 1.00 87.62 90 MET A O 1
ATOM 685 N N . LEU A 1 91 ? -12.849 -16.507 -15.822 1.00 85.44 91 LEU A N 1
ATOM 686 C CA . LEU A 1 91 ? -12.920 -17.969 -15.958 1.00 85.44 91 LEU A CA 1
ATOM 687 C C . LEU A 1 91 ? -12.631 -18.438 -17.392 1.00 85.44 91 LEU A C 1
ATOM 689 O O . LEU A 1 91 ? -11.875 -19.390 -17.579 1.00 85.44 91 LEU A O 1
ATOM 693 N N . TRP A 1 92 ? -13.180 -17.750 -18.398 1.00 91.44 92 TRP A N 1
ATOM 694 C CA . TRP A 1 92 ? -12.908 -18.049 -19.807 1.00 91.44 92 TRP A CA 1
ATOM 695 C C . TRP A 1 92 ? -11.443 -17.816 -20.175 1.00 91.44 92 TRP A C 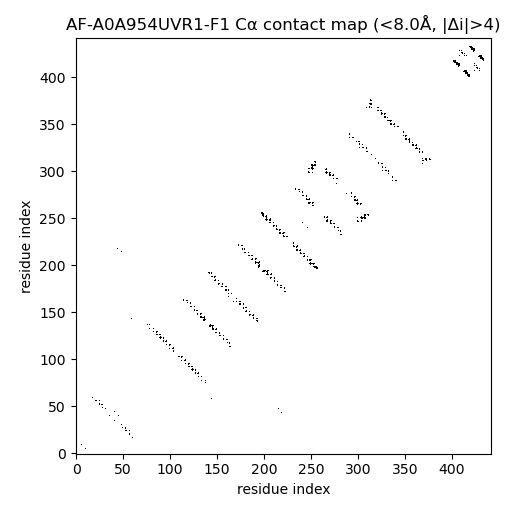1
ATOM 697 O O . TRP A 1 92 ? -10.858 -18.644 -20.866 1.00 91.44 92 TRP A O 1
ATOM 707 N N . MET A 1 93 ? -10.833 -16.734 -19.687 1.00 84.88 93 MET A N 1
ATOM 708 C CA . MET A 1 93 ? -9.423 -16.439 -19.936 1.00 84.88 93 MET A CA 1
ATOM 709 C C . MET A 1 93 ? -8.511 -17.441 -19.224 1.00 84.88 93 MET A C 1
ATOM 711 O O . MET A 1 93 ? -7.559 -17.915 -19.823 1.00 84.88 93 MET A O 1
ATOM 715 N N . VAL A 1 94 ? -8.819 -17.861 -17.995 1.00 82.81 94 VAL A N 1
ATOM 716 C CA . VAL A 1 94 ? -8.049 -18.921 -17.317 1.00 82.81 94 VAL A CA 1
ATOM 717 C C . VAL A 1 94 ? -8.143 -20.248 -18.079 1.00 82.81 94 VAL A C 1
ATOM 719 O O . VAL A 1 94 ? -7.125 -20.912 -18.274 1.00 82.81 94 VAL A O 1
ATOM 722 N N . ALA A 1 95 ? -9.331 -20.616 -18.569 1.00 85.69 95 ALA A N 1
ATOM 723 C CA . ALA A 1 95 ? -9.501 -21.805 -19.403 1.00 85.69 95 ALA A CA 1
ATOM 724 C C . ALA A 1 95 ? -8.719 -21.694 -20.725 1.00 85.69 95 ALA A C 1
ATOM 726 O O . ALA A 1 95 ? -8.010 -22.626 -21.103 1.00 85.69 95 ALA A O 1
ATOM 727 N N . ALA A 1 96 ? -8.785 -20.540 -21.396 1.00 83.50 96 ALA A N 1
ATOM 728 C CA . ALA A 1 96 ? -8.020 -20.276 -22.610 1.00 83.50 96 ALA A CA 1
ATOM 729 C C . ALA A 1 96 ? -6.505 -20.327 -22.353 1.00 83.50 96 ALA A C 1
ATOM 731 O O . ALA A 1 96 ? -5.786 -20.939 -23.136 1.00 83.50 96 ALA A O 1
ATOM 732 N N . ALA A 1 97 ? -6.019 -19.766 -21.241 1.00 81.69 97 ALA A N 1
ATOM 733 C CA . ALA A 1 97 ? -4.607 -19.812 -20.862 1.00 81.69 97 ALA A CA 1
ATOM 734 C C . ALA A 1 97 ? -4.124 -21.252 -20.663 1.00 81.69 97 ALA A C 1
ATOM 736 O O . ALA A 1 97 ? -3.028 -21.589 -21.104 1.00 81.69 97 ALA A O 1
ATOM 737 N N . ALA A 1 98 ? -4.946 -22.112 -20.051 1.00 82.12 98 ALA A N 1
ATOM 738 C CA . ALA A 1 98 ? -4.626 -23.527 -19.887 1.00 82.12 98 ALA A CA 1
ATOM 739 C C . ALA A 1 98 ? -4.526 -24.252 -21.241 1.00 82.12 98 ALA A C 1
ATOM 741 O O . ALA A 1 98 ? -3.550 -24.958 -21.485 1.00 82.12 98 ALA A O 1
ATOM 742 N N . VAL A 1 99 ? -5.491 -24.035 -22.145 1.00 86.25 99 VAL A N 1
ATOM 743 C CA . VAL A 1 99 ? -5.476 -24.624 -23.498 1.00 86.25 99 VAL A CA 1
ATOM 744 C C . VAL A 1 99 ? -4.271 -24.132 -24.301 1.00 86.25 99 VAL A C 1
ATOM 746 O O . VAL A 1 99 ? -3.566 -24.943 -24.897 1.00 86.25 99 VAL A O 1
ATOM 749 N N . ILE A 1 100 ? -3.997 -22.824 -24.286 1.00 85.50 100 ILE A N 1
ATOM 750 C CA . ILE A 1 100 ? -2.842 -22.246 -24.980 1.00 85.50 100 ILE A CA 1
ATOM 751 C C . ILE A 1 100 ? -1.549 -22.801 -24.388 1.00 85.50 100 ILE A C 1
ATOM 753 O O . ILE A 1 100 ? -0.685 -23.201 -25.152 1.00 85.50 100 ILE A O 1
ATOM 757 N N . GLY A 1 101 ? -1.430 -22.911 -23.062 1.00 76.75 101 GLY A N 1
ATOM 758 C CA . GLY A 1 101 ? -0.262 -23.509 -22.412 1.00 76.75 101 GLY A CA 1
ATOM 759 C C . GLY A 1 101 ? 0.032 -24.932 -22.899 1.00 76.75 101 GLY A C 1
ATOM 760 O O . GLY A 1 101 ? 1.183 -25.24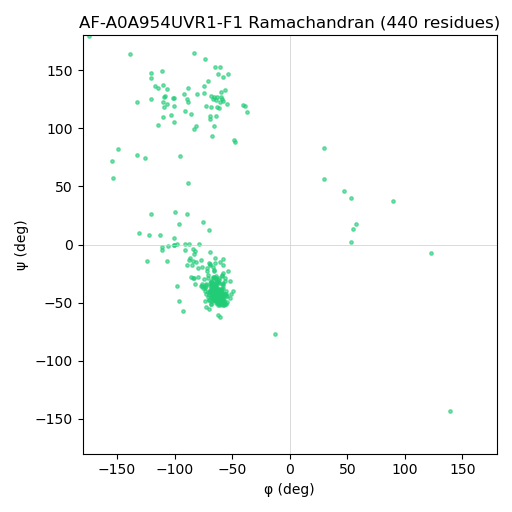4 -23.194 1.00 76.75 101 GLY A O 1
ATOM 761 N N . VAL A 1 102 ? -1.002 -25.769 -23.061 1.00 85.38 102 VAL A N 1
ATOM 762 C CA . VAL A 1 102 ? -0.864 -27.114 -23.652 1.00 85.38 102 VAL A CA 1
ATOM 763 C C . VAL A 1 102 ? -0.430 -27.031 -25.118 1.00 85.38 102 VAL A C 1
ATOM 765 O O . VAL A 1 102 ? 0.496 -27.734 -25.519 1.00 85.38 102 VAL A O 1
ATOM 768 N N . LEU A 1 103 ? -1.045 -26.150 -25.913 1.00 82.69 103 LEU A N 1
ATOM 769 C CA . LEU A 1 103 ? -0.671 -25.955 -27.317 1.00 82.69 103 LEU A CA 1
ATOM 770 C C . LEU A 1 103 ? 0.780 -25.480 -27.468 1.00 82.69 103 LEU A C 1
ATOM 772 O O . LEU A 1 103 ? 1.477 -25.986 -28.339 1.00 82.69 103 LEU A O 1
ATOM 776 N N . THR A 1 104 ? 1.275 -24.596 -26.598 1.00 82.25 104 THR A N 1
ATOM 777 C CA . THR A 1 104 ? 2.670 -24.119 -26.614 1.00 82.25 104 THR A CA 1
ATOM 778 C C . THR A 1 104 ? 3.674 -25.243 -26.381 1.00 82.25 104 THR A C 1
ATOM 780 O O . THR A 1 104 ? 4.769 -25.202 -26.929 1.00 82.25 104 THR A O 1
ATOM 783 N N . VAL A 1 105 ? 3.323 -26.267 -25.597 1.00 83.19 105 VAL A N 1
ATOM 784 C CA . VAL A 1 105 ? 4.180 -27.452 -25.418 1.00 83.19 105 VAL A CA 1
ATOM 785 C C . VAL A 1 105 ? 4.171 -28.337 -26.669 1.00 83.19 105 VAL A C 1
ATOM 787 O O . VAL A 1 105 ? 5.188 -28.941 -26.998 1.00 83.19 105 VAL A O 1
ATOM 790 N N . LEU A 1 106 ? 3.039 -28.408 -27.377 1.00 87.69 106 LEU A N 1
ATOM 791 C CA . LEU A 1 106 ? 2.871 -29.252 -28.565 1.00 87.69 106 LEU A CA 1
ATOM 792 C C . LEU A 1 106 ? 3.393 -28.604 -29.856 1.00 87.69 106 LEU A C 1
ATOM 794 O O . LEU A 1 106 ? 3.791 -29.312 -30.780 1.00 87.69 106 LEU A O 1
ATOM 798 N N . THR A 1 107 ? 3.387 -27.274 -29.944 1.00 85.12 107 THR A N 1
ATOM 799 C CA . THR A 1 107 ? 3.829 -26.524 -31.126 1.00 85.12 107 THR A CA 1
ATOM 800 C C . THR A 1 107 ? 5.151 -25.819 -30.845 1.00 85.12 107 THR A C 1
ATOM 802 O O . THR A 1 107 ? 5.240 -25.036 -29.908 1.00 85.12 107 THR A O 1
ATOM 805 N N . ALA A 1 108 ? 6.163 -26.001 -31.695 1.00 75.44 108 ALA A N 1
ATOM 806 C CA . ALA A 1 108 ? 7.484 -25.378 -31.535 1.00 75.44 108 ALA A CA 1
ATOM 807 C C . ALA A 1 108 ? 7.523 -23.842 -31.775 1.00 75.44 108 ALA A C 1
ATOM 809 O O . ALA A 1 108 ? 8.600 -23.266 -31.909 1.00 75.44 108 ALA A O 1
ATOM 810 N N . SER A 1 109 ? 6.373 -23.157 -31.849 1.00 80.31 109 SER A N 1
ATOM 811 C CA . SER A 1 109 ? 6.286 -21.699 -32.041 1.00 80.31 109 SER A CA 1
ATOM 812 C C . SER A 1 109 ? 6.132 -20.980 -30.698 1.00 80.31 109 SER A C 1
ATOM 814 O O . SER A 1 109 ? 5.048 -20.537 -30.317 1.00 80.31 109 SER A O 1
ATOM 816 N N . TYR A 1 110 ? 7.234 -20.875 -29.956 1.00 84.12 110 TYR A N 1
ATOM 817 C CA . TYR A 1 110 ? 7.228 -20.292 -28.611 1.00 84.12 110 TYR A CA 1
ATOM 818 C C . TYR A 1 110 ? 6.938 -18.786 -28.590 1.00 84.12 110 TYR A C 1
ATOM 820 O O . TYR A 1 110 ? 6.325 -18.303 -27.641 1.00 84.12 110 TYR A O 1
ATOM 828 N N . GLU A 1 111 ? 7.330 -18.038 -29.625 1.00 90.06 111 GLU A N 1
ATOM 829 C CA . GLU A 1 111 ? 7.188 -16.578 -29.626 1.00 90.06 111 GLU A CA 1
ATOM 830 C C . GLU A 1 111 ? 5.727 -16.136 -29.732 1.00 90.06 111 GLU A C 1
ATOM 832 O O . GLU A 1 111 ? 5.229 -15.424 -28.862 1.00 90.06 111 GLU A O 1
ATOM 837 N N . VAL A 1 112 ? 5.001 -16.582 -30.760 1.00 90.31 112 VAL A N 1
ATOM 838 C CA . VAL A 1 112 ? 3.613 -16.146 -30.970 1.00 90.31 112 VAL A CA 1
ATOM 839 C C . VAL A 1 112 ? 2.700 -16.727 -29.894 1.00 90.31 112 VAL A C 1
ATOM 841 O O . VAL A 1 112 ? 1.941 -15.980 -29.273 1.00 90.31 112 VAL A O 1
ATOM 844 N N . LEU A 1 113 ? 2.796 -18.034 -29.610 1.00 88.06 113 LEU A N 1
ATOM 845 C CA . LEU A 1 113 ? 1.961 -18.643 -28.571 1.00 88.06 113 LEU A CA 1
ATOM 846 C C . LEU A 1 113 ? 2.286 -18.097 -27.178 1.00 88.06 113 LEU A C 1
ATOM 848 O O . LEU A 1 113 ? 1.363 -17.893 -26.391 1.00 88.06 113 LEU A O 1
ATOM 852 N N . GLY A 1 114 ? 3.552 -17.790 -26.882 1.00 89.25 114 GLY A N 1
ATOM 853 C CA . GLY A 1 114 ? 3.951 -17.154 -25.626 1.00 89.25 114 GLY A CA 1
ATOM 854 C C . GLY A 1 114 ? 3.311 -15.777 -25.432 1.00 89.25 114 GLY A C 1
ATOM 855 O O . GLY A 1 114 ? 2.798 -15.485 -24.351 1.00 89.25 114 GLY A O 1
ATOM 856 N N . ARG A 1 115 ? 3.251 -14.952 -26.487 1.00 92.12 115 ARG A N 1
ATOM 857 C CA . ARG A 1 115 ? 2.603 -13.625 -26.452 1.00 92.12 115 ARG A CA 1
ATOM 858 C C . ARG A 1 115 ? 1.087 -13.714 -26.285 1.00 92.12 115 ARG A C 1
ATOM 860 O O . ARG A 1 115 ? 0.495 -12.970 -25.495 1.00 92.12 115 ARG A O 1
ATOM 867 N N . VAL A 1 116 ? 0.449 -14.655 -26.980 1.00 90.31 116 VAL A N 1
ATOM 868 C CA . VAL A 1 116 ? -0.990 -14.912 -26.818 1.00 90.31 116 VAL A CA 1
ATOM 869 C C . VAL A 1 116 ? -1.277 -15.400 -25.395 1.00 90.31 116 VAL A C 1
ATOM 871 O O . VAL A 1 116 ? -2.144 -14.835 -24.726 1.00 90.31 116 VAL A O 1
ATOM 874 N N . ALA A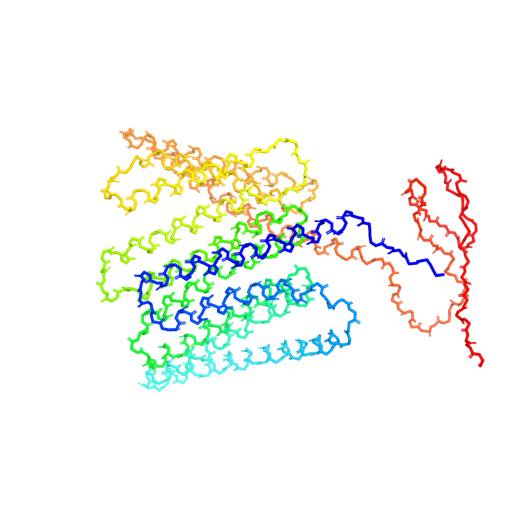 1 117 ? -0.508 -16.368 -24.887 1.00 89.38 117 ALA A N 1
ATOM 875 C CA . ALA A 1 117 ? -0.627 -16.860 -23.514 1.00 89.38 117 ALA A CA 1
ATOM 876 C C . ALA A 1 117 ? -0.454 -15.730 -22.489 1.00 89.38 117 ALA A C 1
ATOM 878 O O . ALA A 1 117 ? -1.293 -15.568 -21.602 1.00 89.38 117 ALA A O 1
ATOM 879 N N . GLY A 1 118 ? 0.588 -14.907 -22.645 1.00 89.44 118 GLY A N 1
ATOM 880 C CA . GLY A 1 118 ? 0.854 -13.758 -21.781 1.00 89.44 118 GLY A CA 1
ATOM 881 C C . GLY A 1 118 ? -0.305 -12.763 -21.757 1.00 89.44 118 GLY A C 1
ATOM 882 O O . GLY A 1 118 ? -0.703 -12.313 -20.683 1.00 89.44 118 GLY A O 1
ATOM 883 N N . THR A 1 119 ? -0.906 -12.473 -22.918 1.00 92.50 119 THR A N 1
ATOM 884 C CA . THR A 1 119 ? -2.074 -11.581 -23.013 1.00 92.50 119 THR A CA 1
ATOM 885 C C . THR A 1 119 ? -3.255 -12.157 -22.240 1.00 92.50 119 THR A C 1
ATOM 887 O O . THR A 1 119 ? -3.842 -11.465 -21.413 1.00 92.50 119 THR A O 1
ATOM 890 N N . VAL A 1 120 ? -3.567 -13.439 -22.448 1.00 88.94 120 VAL A N 1
ATOM 891 C CA . VAL A 1 120 ? -4.688 -14.106 -21.774 1.00 88.94 120 VAL A CA 1
ATOM 892 C C . VAL A 1 120 ? -4.492 -14.139 -20.253 1.00 88.94 120 VAL A C 1
ATOM 894 O O . VAL A 1 120 ? -5.431 -13.853 -19.505 1.00 88.94 120 VAL A O 1
ATOM 897 N N . VAL A 1 121 ? -3.272 -14.412 -19.778 1.00 89.38 121 VAL A N 1
ATOM 898 C CA . VAL A 1 121 ? -2.931 -14.361 -18.346 1.00 89.38 121 VAL A CA 1
ATOM 899 C C . VAL A 1 121 ? -3.086 -12.942 -17.793 1.00 89.38 121 VAL A C 1
ATOM 901 O O . VAL A 1 121 ? -3.726 -12.759 -16.756 1.00 89.38 121 VAL A O 1
ATOM 904 N N . ALA A 1 122 ? -2.568 -11.926 -18.489 1.00 93.00 122 ALA A N 1
ATOM 905 C CA . ALA A 1 122 ? -2.710 -10.531 -18.078 1.00 93.00 122 ALA A CA 1
ATOM 906 C C . ALA A 1 122 ? -4.188 -10.105 -18.000 1.00 93.00 122 ALA A C 1
ATOM 908 O O . ALA A 1 122 ? -4.594 -9.466 -17.026 1.00 93.00 122 ALA A O 1
ATOM 909 N N . THR A 1 123 ? -5.018 -10.511 -18.968 1.00 92.31 123 THR A N 1
ATOM 910 C CA . THR A 1 123 ? -6.467 -10.251 -18.958 1.00 92.31 123 THR A CA 1
ATOM 911 C C . THR A 1 123 ? -7.155 -10.957 -17.790 1.00 92.31 123 THR A C 1
ATOM 913 O O . THR A 1 123 ? -8.003 -10.354 -17.129 1.00 92.31 123 THR A O 1
ATOM 916 N N . ALA A 1 124 ? -6.789 -12.209 -17.495 1.00 89.12 124 ALA A N 1
ATOM 917 C CA . ALA A 1 124 ? -7.335 -12.954 -16.362 1.00 89.12 124 ALA A CA 1
ATOM 918 C C . ALA A 1 124 ? -7.010 -12.276 -15.021 1.00 89.12 124 ALA A C 1
ATOM 920 O O . ALA A 1 124 ? -7.909 -12.092 -14.198 1.00 89.12 124 ALA A O 1
ATOM 921 N N . ILE A 1 125 ? -5.758 -11.844 -14.823 1.00 92.19 125 ILE A N 1
ATOM 922 C CA . ILE A 1 125 ? -5.330 -11.110 -13.622 1.00 92.19 125 ILE A CA 1
ATOM 923 C C . ILE A 1 125 ? -6.095 -9.787 -13.507 1.00 92.19 125 ILE A C 1
ATOM 925 O O . ILE A 1 125 ? -6.656 -9.494 -12.449 1.00 92.19 125 ILE A O 1
ATOM 929 N N . ALA A 1 126 ? -6.178 -9.008 -14.590 1.00 93.38 126 ALA A N 1
ATOM 930 C CA . ALA A 1 126 ? -6.899 -7.737 -14.594 1.00 93.38 126 ALA A CA 1
ATOM 931 C C . ALA A 1 126 ? -8.388 -7.927 -14.252 1.00 93.38 126 ALA A C 1
ATOM 933 O O . ALA A 1 126 ? -8.914 -7.243 -13.373 1.00 93.38 126 ALA A O 1
ATOM 934 N N . ALA A 1 127 ? -9.063 -8.900 -14.873 1.00 91.19 127 ALA A N 1
ATOM 935 C CA . ALA A 1 127 ? -10.461 -9.221 -14.582 1.00 91.19 127 ALA A CA 1
ATOM 936 C C . ALA A 1 127 ? -10.664 -9.706 -13.133 1.00 91.19 127 ALA A C 1
ATOM 938 O O . ALA A 1 127 ? -11.628 -9.301 -12.472 1.00 91.19 127 ALA A O 1
ATOM 939 N N . GLY A 1 128 ? -9.737 -10.525 -12.626 1.00 90.44 128 GLY A N 1
ATOM 940 C CA . GLY A 1 128 ? -9.740 -11.030 -11.255 1.00 90.44 128 GLY A CA 1
ATOM 941 C C . GLY A 1 128 ? -9.552 -9.936 -10.206 1.00 90.44 128 GLY A C 1
ATOM 942 O O . GLY A 1 128 ? -10.228 -9.968 -9.181 1.00 90.44 128 GLY A O 1
ATOM 943 N N . LEU A 1 129 ? -8.712 -8.931 -10.476 1.00 93.81 129 LEU A N 1
ATOM 944 C CA . LEU A 1 129 ? -8.531 -7.760 -9.609 1.00 93.81 129 LEU A CA 1
ATOM 945 C C . LEU A 1 129 ? -9.700 -6.769 -9.706 1.00 93.81 129 LEU A C 1
ATOM 947 O O . LEU A 1 129 ? -10.121 -6.219 -8.688 1.00 93.81 129 LEU A O 1
ATOM 951 N N . LEU A 1 130 ? -10.278 -6.558 -10.895 1.00 92.50 130 LEU A N 1
ATOM 952 C CA . LEU A 1 130 ? -11.433 -5.665 -11.077 1.00 92.50 130 LEU A CA 1
ATOM 953 C C . LEU A 1 130 ? -12.666 -6.123 -10.285 1.00 92.50 130 LEU A C 1
ATOM 955 O O . LEU A 1 130 ? -13.463 -5.290 -9.846 1.00 92.50 130 LEU A O 1
ATOM 959 N N . TRP A 1 131 ? -12.820 -7.427 -10.046 1.00 92.56 131 TRP A N 1
ATOM 960 C CA . TRP A 1 131 ? -13.948 -7.963 -9.286 1.00 92.56 131 TRP A CA 1
ATOM 961 C C . TRP A 1 131 ? -14.014 -7.465 -7.823 1.00 92.56 131 TRP A C 1
ATOM 963 O O . TRP A 1 131 ? -14.992 -6.785 -7.490 1.00 92.56 131 TRP A O 1
ATOM 973 N N . PRO A 1 132 ? -13.021 -7.700 -6.939 1.00 93.56 132 PRO A N 1
ATOM 974 C CA . PRO A 1 132 ? -13.033 -7.182 -5.570 1.00 93.56 132 PRO A CA 1
ATOM 975 C C . PRO A 1 132 ? -12.940 -5.653 -5.504 1.00 93.56 132 PRO A C 1
ATOM 977 O O . PRO A 1 132 ? -13.367 -5.064 -4.512 1.00 93.56 132 PRO A O 1
ATOM 980 N N . LEU A 1 133 ? -12.431 -4.991 -6.546 1.00 93.81 133 LEU A N 1
ATOM 981 C CA . LEU A 1 133 ? -12.445 -3.532 -6.633 1.00 93.81 133 LEU A CA 1
ATOM 982 C C . LEU A 1 133 ? -13.855 -2.999 -6.903 1.00 93.81 133 LEU A C 1
ATOM 984 O O . LEU A 1 133 ? -14.294 -2.093 -6.200 1.00 93.81 133 LEU A O 1
ATOM 988 N N . SER A 1 134 ? -14.616 -3.624 -7.807 1.00 91.62 134 SER A N 1
ATOM 989 C CA . SER A 1 134 ? -16.036 -3.293 -8.019 1.00 91.62 134 SER A CA 1
ATOM 990 C C . SER A 1 134 ? -16.867 -3.532 -6.746 1.00 91.62 134 SER A C 1
ATOM 992 O O . SER A 1 134 ? -17.689 -2.705 -6.366 1.00 91.62 134 SER A O 1
ATOM 994 N N . VAL A 1 135 ? -16.602 -4.642 -6.037 1.00 90.88 135 VAL A N 1
ATOM 995 C CA . VAL A 1 135 ? -16.642 -4.787 -4.567 1.00 90.88 135 VAL A CA 1
ATOM 996 C C . VAL A 1 135 ? -16.716 -3.509 -3.725 1.00 90.88 135 VAL A C 1
ATOM 998 O O . VAL A 1 135 ? -17.726 -3.113 -3.142 1.00 90.88 135 VAL A O 1
ATOM 1001 N N . MET A 1 136 ? -15.542 -2.889 -3.640 1.00 92.25 136 MET A N 1
ATOM 1002 C CA . MET A 1 136 ? -15.264 -1.697 -2.855 1.00 92.25 136 MET A CA 1
ATOM 1003 C C . MET A 1 136 ? -15.969 -0.461 -3.398 1.00 92.25 136 MET A C 1
ATOM 1005 O O . MET A 1 136 ? -16.343 0.397 -2.606 1.00 92.25 136 MET A O 1
ATOM 1009 N N 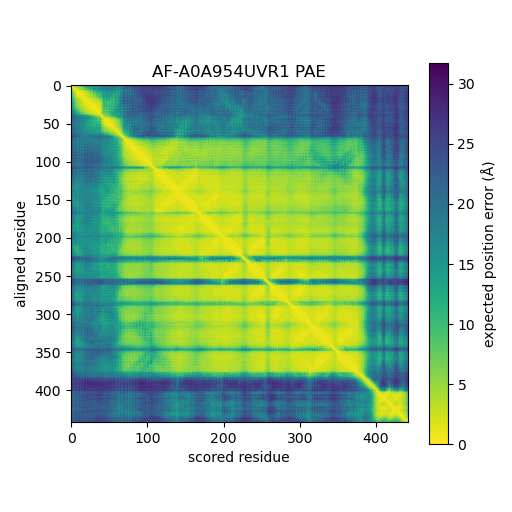. VAL A 1 137 ? -16.161 -0.386 -4.715 1.00 92.12 137 VAL A N 1
ATOM 1010 C CA . VAL A 1 137 ? -16.838 0.726 -5.380 1.00 92.12 137 VAL A CA 1
ATOM 1011 C C . VAL A 1 137 ? -18.289 0.874 -4.907 1.00 92.12 137 VAL A C 1
ATOM 1013 O O . VAL A 1 137 ? -18.706 1.991 -4.620 1.00 92.12 137 VAL A O 1
ATOM 1016 N N . ASP A 1 138 ? -19.016 -0.226 -4.696 1.00 87.75 138 ASP A N 1
ATOM 1017 C CA . ASP A 1 138 ? -20.388 -0.184 -4.154 1.00 87.75 138 ASP A CA 1
ATOM 1018 C C . ASP A 1 138 ? -20.466 0.257 -2.681 1.00 87.75 138 ASP A C 1
ATOM 1020 O O . ASP A 1 138 ? -21.542 0.596 -2.192 1.00 87.75 138 ASP A O 1
ATOM 1024 N N . GLN A 1 139 ? -19.353 0.226 -1.941 1.00 88.62 139 GLN A N 1
ATOM 1025 C CA . GLN A 1 139 ? -19.326 0.686 -0.554 1.00 88.62 139 GLN A CA 1
ATOM 1026 C C . GLN A 1 139 ? -19.075 2.201 -0.558 1.00 88.62 139 GLN A C 1
ATOM 1028 O O . GLN A 1 139 ? -17.951 2.603 -0.861 1.00 88.62 139 GLN A O 1
ATOM 1033 N N . PRO A 1 140 ? -20.037 3.057 -0.156 1.00 86.94 140 PRO A N 1
ATOM 1034 C CA . PRO A 1 140 ? -19.874 4.517 -0.224 1.00 86.94 140 PRO A CA 1
ATOM 1035 C C . PRO A 1 140 ? -18.670 5.015 0.594 1.00 86.94 140 PRO A C 1
ATOM 1037 O O . PRO A 1 140 ? -18.044 6.024 0.272 1.00 86.94 140 PRO A O 1
ATOM 1040 N N . GLU A 1 141 ? -18.291 4.268 1.634 1.00 88.44 141 GLU A N 1
ATOM 1041 C CA . GLU A 1 141 ? -17.111 4.538 2.457 1.00 88.44 141 GLU A CA 1
ATOM 1042 C C . GLU A 1 141 ? -15.776 4.261 1.745 1.00 88.44 141 GLU A C 1
ATOM 1044 O O . GLU A 1 141 ? -14.755 4.838 2.113 1.00 88.44 141 GLU A O 1
ATOM 1049 N N . LYS A 1 142 ? -15.760 3.364 0.752 1.00 92.19 142 LYS A N 1
ATOM 1050 C CA . LYS A 1 142 ? -14.547 2.875 0.066 1.00 92.19 142 LYS A CA 1
ATOM 1051 C C . LYS A 1 142 ? -14.569 3.115 -1.440 1.00 92.19 142 LYS A C 1
ATOM 1053 O O . LYS A 1 142 ? -13.680 2.638 -2.143 1.00 92.19 142 LYS A O 1
ATOM 1058 N N . GLN A 1 143 ? -15.553 3.859 -1.927 1.00 90.62 143 GLN A N 1
ATOM 1059 C CA . GLN A 1 143 ? -15.788 4.053 -3.348 1.00 90.62 143 GLN A CA 1
ATOM 1060 C C . GLN A 1 143 ? -14.601 4.704 -4.063 1.00 90.62 143 GLN A C 1
ATOM 1062 O O . GLN A 1 143 ? -14.178 4.219 -5.110 1.00 90.62 143 GLN A O 1
ATOM 1067 N N . SER A 1 144 ? -14.010 5.745 -3.466 1.00 91.62 144 SER A N 1
ATOM 1068 C CA . SER A 1 144 ? -12.807 6.413 -3.988 1.00 91.62 144 SER A CA 1
ATOM 1069 C C . SER A 1 144 ? -11.626 5.452 -4.120 1.00 91.62 144 SER A C 1
ATOM 1071 O O . SER A 1 144 ? -10.967 5.419 -5.155 1.00 91.62 144 SER A O 1
ATOM 1073 N N . ALA A 1 145 ? -11.389 4.630 -3.096 1.00 94.75 145 ALA A N 1
ATOM 1074 C CA . ALA A 1 145 ? -10.348 3.611 -3.115 1.00 94.75 145 ALA A CA 1
ATOM 1075 C C . ALA A 1 145 ? -10.624 2.547 -4.190 1.00 94.75 145 ALA A C 1
ATOM 1077 O O . ALA A 1 145 ? -9.723 2.181 -4.937 1.00 94.75 145 ALA A O 1
ATOM 1078 N N . GLY A 1 146 ? -11.870 2.078 -4.307 1.00 94.19 146 GLY A N 1
ATOM 1079 C CA . GLY A 1 146 ? -12.261 1.118 -5.338 1.00 94.19 146 GLY A CA 1
ATOM 1080 C C . GLY A 1 146 ? -12.027 1.651 -6.754 1.00 94.19 146 GLY A C 1
ATOM 1081 O O . GLY A 1 146 ? -11.449 0.949 -7.578 1.00 94.19 146 GLY A O 1
ATOM 1082 N N . LEU A 1 147 ? -12.400 2.906 -7.021 1.00 93.19 147 LEU A N 1
ATOM 1083 C CA . LEU A 1 147 ? -12.230 3.530 -8.337 1.00 93.19 147 LEU A CA 1
ATOM 1084 C C . LEU A 1 147 ? -10.766 3.800 -8.677 1.00 93.19 147 LEU A C 1
ATOM 1086 O O . LEU A 1 147 ? -10.359 3.514 -9.801 1.00 93.19 147 LEU A O 1
ATOM 1090 N N . LEU A 1 148 ? -9.962 4.271 -7.715 1.00 94.25 148 LEU A N 1
ATOM 1091 C CA . LEU A 1 148 ? -8.513 4.398 -7.901 1.00 94.25 148 LEU A CA 1
ATOM 1092 C C . LEU A 1 148 ? -7.887 3.041 -8.248 1.00 94.25 148 LEU A C 1
ATOM 1094 O O . LEU A 1 148 ? -7.047 2.958 -9.143 1.00 94.25 148 LEU A O 1
ATOM 1098 N N . GLY A 1 149 ? -8.299 1.973 -7.561 1.00 95.31 149 GLY A N 1
ATOM 1099 C CA . GLY A 1 149 ? -7.841 0.621 -7.866 1.00 95.31 149 GLY A CA 1
ATOM 1100 C C . GLY A 1 149 ? -8.240 0.180 -9.272 1.00 95.31 149 GLY A C 1
ATOM 1101 O O . GLY A 1 149 ? -7.392 -0.302 -10.017 1.00 95.31 149 GLY A O 1
ATOM 1102 N N . MET A 1 150 ? -9.507 0.372 -9.665 1.00 94.12 150 MET A N 1
ATOM 1103 C CA . MET A 1 150 ? -9.981 -0.007 -11.005 1.00 94.12 150 MET A CA 1
ATOM 1104 C C . MET A 1 150 ? -9.224 0.748 -12.099 1.00 94.12 150 MET A C 1
ATOM 1106 O O . MET A 1 150 ? -8.789 0.134 -13.071 1.00 94.12 150 MET A O 1
ATOM 1110 N N . PHE A 1 151 ? -9.024 2.055 -11.914 1.00 95.06 151 PHE A N 1
ATOM 1111 C CA . PHE A 1 151 ? -8.237 2.882 -12.823 1.00 95.06 151 PHE A CA 1
ATOM 1112 C C . PHE A 1 151 ? -6.804 2.360 -12.963 1.00 95.06 151 PHE A C 1
ATOM 1114 O O . PHE A 1 151 ? -6.344 2.153 -14.082 1.00 95.06 151 PHE A O 1
ATOM 1121 N N . ASN A 1 152 ? -6.123 2.077 -11.847 1.00 95.19 152 ASN A N 1
ATOM 1122 C CA . ASN A 1 152 ? -4.759 1.548 -11.875 1.00 95.19 152 ASN A CA 1
ATOM 1123 C C . ASN A 1 152 ? -4.676 0.179 -12.562 1.00 95.19 152 ASN A C 1
ATOM 1125 O O . ASN A 1 152 ? -3.767 -0.033 -13.356 1.00 95.19 152 ASN A O 1
ATOM 1129 N N . VAL A 1 153 ? -5.621 -0.736 -12.317 1.00 95.56 153 VAL A N 1
ATOM 1130 C CA . VAL A 1 153 ? -5.636 -2.050 -12.988 1.00 95.56 153 VAL A CA 1
ATOM 1131 C C . VAL A 1 153 ? -5.785 -1.893 -14.501 1.00 95.56 153 VAL A C 1
ATOM 1133 O O . VAL A 1 153 ? -5.049 -2.528 -15.253 1.00 95.56 153 VAL A O 1
ATOM 1136 N N . VAL A 1 154 ? -6.698 -1.030 -14.956 1.00 94.44 154 VAL A N 1
ATOM 1137 C CA . VAL A 1 154 ? -6.888 -0.755 -16.389 1.00 94.44 154 VAL A CA 1
ATOM 1138 C C . VAL A 1 154 ? -5.642 -0.106 -16.991 1.00 94.44 154 VAL A C 1
ATOM 1140 O O . VAL A 1 154 ? -5.197 -0.525 -18.056 1.00 94.44 154 VAL A O 1
ATOM 1143 N N . LEU A 1 155 ? -5.047 0.871 -16.305 1.00 93.62 155 LEU A N 1
ATOM 1144 C CA . LEU A 1 155 ? -3.834 1.553 -16.754 1.00 93.62 155 LEU A CA 1
ATOM 1145 C C . LEU A 1 155 ? -2.653 0.582 -16.895 1.00 93.62 155 LEU A C 1
ATOM 1147 O O . LEU A 1 155 ? -2.007 0.551 -17.939 1.00 93.62 155 LEU A O 1
ATOM 1151 N N . VAL A 1 156 ? -2.405 -0.246 -15.875 1.00 95.31 156 VAL A N 1
ATOM 1152 C CA . VAL A 1 156 ? -1.356 -1.278 -15.893 1.00 95.31 156 VAL A CA 1
ATOM 1153 C C . VAL A 1 156 ? -1.609 -2.276 -17.017 1.00 95.31 156 VAL A C 1
ATOM 1155 O O . VAL A 1 156 ? -0.690 -2.592 -17.763 1.00 95.31 156 VAL A O 1
ATOM 1158 N N . TYR A 1 157 ? -2.851 -2.729 -17.196 1.00 94.56 157 TYR A N 1
ATOM 1159 C CA . TYR A 1 157 ? -3.205 -3.639 -18.284 1.00 94.56 157 TYR A CA 1
ATOM 1160 C C . TYR A 1 157 ? -2.915 -3.030 -19.667 1.00 94.56 157 TYR A C 1
ATOM 1162 O O . TYR A 1 157 ? -2.289 -3.682 -20.501 1.00 94.56 157 TYR A O 1
ATOM 1170 N N . ILE A 1 158 ? -3.294 -1.766 -19.889 1.00 94.06 158 ILE A N 1
ATOM 1171 C CA . ILE A 1 158 ? -3.020 -1.042 -21.142 1.00 94.06 158 ILE A CA 1
ATOM 1172 C C . ILE A 1 158 ? -1.512 -0.888 -21.389 1.00 94.06 158 ILE A C 1
ATOM 1174 O O . ILE A 1 158 ? -1.101 -0.910 -22.542 1.00 94.06 158 ILE A O 1
ATOM 1178 N N . MET A 1 159 ? -0.685 -0.762 -20.347 1.00 92.56 159 MET A N 1
ATOM 1179 C CA . MET A 1 159 ? 0.780 -0.703 -20.485 1.00 92.56 159 MET A CA 1
ATOM 1180 C C . MET A 1 159 ? 1.416 -2.078 -20.736 1.00 92.56 159 MET A C 1
ATOM 1182 O O . MET A 1 159 ? 2.390 -2.184 -21.477 1.00 92.56 159 MET A O 1
ATOM 1186 N N . VAL A 1 160 ? 0.879 -3.135 -20.126 1.00 95.06 160 VAL A N 1
ATOM 1187 C CA . VAL A 1 160 ? 1.436 -4.494 -20.210 1.00 95.06 160 VAL A CA 1
ATOM 1188 C C . VAL A 1 160 ? 1.133 -5.158 -21.555 1.00 95.06 160 VAL A C 1
ATOM 1190 O O . VAL A 1 160 ? 1.972 -5.895 -22.065 1.00 95.06 160 VAL A O 1
ATOM 1193 N N . VAL A 1 161 ? -0.026 -4.899 -22.171 1.00 93.50 161 VAL A N 1
ATOM 1194 C CA . VAL A 1 161 ? -0.385 -5.526 -23.459 1.00 93.50 161 VAL A CA 1
ATOM 1195 C C . VAL A 1 161 ? 0.603 -5.168 -24.587 1.00 93.50 161 VAL A C 1
ATOM 1197 O O . VAL A 1 161 ? 1.132 -6.096 -25.197 1.00 93.50 161 VAL A O 1
ATOM 1200 N N . PRO A 1 162 ? 0.935 -3.889 -24.856 1.00 93.38 162 PRO A N 1
ATOM 1201 C CA . PRO A 1 162 ? 1.953 -3.532 -25.846 1.00 93.38 162 PRO A CA 1
ATOM 1202 C C . PRO A 1 162 ? 3.324 -4.135 -25.543 1.00 93.38 162 PRO A C 1
ATOM 1204 O O . PRO A 1 162 ? 4.032 -4.518 -26.469 1.00 93.38 162 PRO A O 1
ATOM 1207 N N . LEU A 1 163 ? 3.670 -4.266 -24.256 1.00 94.00 163 LEU A N 1
ATOM 1208 C CA . LEU A 1 163 ? 4.927 -4.863 -23.818 1.00 94.00 163 LEU A CA 1
ATOM 1209 C C . LEU A 1 163 ? 5.009 -6.355 -24.159 1.00 94.00 163 LEU A C 1
ATOM 1211 O O . LEU A 1 163 ? 6.045 -6.823 -24.618 1.00 94.00 163 LEU A O 1
ATOM 1215 N N . ILE A 1 164 ? 3.914 -7.099 -23.974 1.00 94.31 164 ILE A N 1
ATOM 1216 C CA . ILE A 1 164 ? 3.840 -8.519 -24.348 1.00 94.31 164 ILE A CA 1
ATOM 1217 C C . ILE A 1 164 ? 4.062 -8.685 -25.853 1.00 94.31 164 ILE A C 1
ATOM 1219 O O . ILE A 1 164 ? 4.732 -9.620 -26.279 1.00 94.31 164 ILE A O 1
ATOM 1223 N N . TRP A 1 165 ? 3.518 -7.778 -26.661 1.00 95.69 165 TRP A N 1
ATOM 1224 C CA . TRP A 1 165 ? 3.619 -7.839 -28.118 1.00 95.69 165 TRP A CA 1
ATOM 1225 C C . TRP A 1 165 ? 4.866 -7.163 -28.697 1.00 95.69 165 TRP A C 1
ATOM 1227 O O . TRP A 1 165 ? 5.039 -7.201 -29.915 1.00 95.69 165 TRP A O 1
ATOM 1237 N N . ASP A 1 166 ? 5.730 -6.603 -27.846 1.00 94.56 166 ASP A N 1
ATOM 1238 C CA . ASP A 1 166 ? 6.931 -5.854 -28.232 1.00 94.56 166 ASP A CA 1
ATOM 1239 C C . ASP A 1 166 ? 6.625 -4.721 -29.236 1.00 94.56 166 ASP A C 1
ATOM 1241 O O . ASP A 1 166 ? 7.323 -4.517 -30.226 1.00 94.56 166 ASP A O 1
ATOM 1245 N N . LEU A 1 167 ? 5.504 -4.016 -29.019 1.00 91.75 167 LEU A N 1
ATOM 1246 C CA . LEU A 1 167 ? 5.011 -2.970 -29.930 1.00 91.75 167 LEU A CA 1
ATOM 1247 C C . LEU A 1 167 ? 5.660 -1.600 -29.700 1.00 91.75 167 LEU A C 1
ATOM 1249 O O . LEU A 1 167 ? 5.489 -0.712 -30.534 1.00 91.75 167 LEU A O 1
ATOM 1253 N N . ASP A 1 168 ? 6.346 -1.397 -28.571 1.00 86.69 168 ASP A N 1
ATOM 1254 C CA . ASP A 1 168 ? 6.865 -0.087 -28.170 1.00 86.69 168 ASP A CA 1
ATOM 1255 C C . ASP A 1 168 ? 8.397 -0.104 -28.005 1.00 86.69 168 ASP A C 1
ATOM 1257 O O . ASP A 1 168 ? 8.912 -0.881 -27.193 1.00 86.69 168 ASP A O 1
ATOM 1261 N N . PRO A 1 169 ? 9.143 0.790 -28.690 1.00 87.56 169 PRO A N 1
ATOM 1262 C CA . PRO A 1 169 ? 10.588 0.943 -28.487 1.00 87.56 169 PRO A CA 1
ATOM 1263 C C . PRO A 1 169 ? 10.979 1.353 -27.051 1.00 87.56 169 PRO A C 1
ATOM 1265 O O . PRO A 1 169 ? 12.144 1.244 -26.668 1.00 87.56 169 PRO A O 1
ATOM 1268 N N . HIS A 1 170 ? 10.027 1.817 -26.241 1.00 91.31 170 HIS A N 1
ATOM 1269 C CA . HIS A 1 170 ? 10.176 2.181 -24.832 1.00 91.31 170 HIS A CA 1
ATOM 1270 C C . HIS A 1 170 ? 9.683 1.089 -23.869 1.00 91.31 170 HIS A C 1
ATOM 1272 O O . HIS A 1 170 ? 9.280 1.381 -22.736 1.00 91.31 170 HIS A O 1
ATOM 1278 N N . GLY A 1 171 ? 9.724 -0.184 -24.283 1.00 91.06 171 GLY A N 1
ATOM 1279 C CA . GLY A 1 171 ? 9.243 -1.314 -23.481 1.00 91.06 171 GLY A CA 1
ATOM 1280 C C . GLY A 1 171 ? 9.779 -1.333 -22.040 1.00 91.06 171 GLY A C 1
ATOM 1281 O O . GLY A 1 171 ? 9.024 -1.545 -21.091 1.00 91.06 171 GLY A O 1
ATOM 1282 N N . ARG A 1 172 ? 11.059 -0.995 -21.823 1.00 90.88 172 ARG A N 1
ATOM 1283 C CA . ARG A 1 172 ? 11.644 -0.922 -20.469 1.00 90.88 172 ARG A CA 1
ATOM 1284 C C . ARG A 1 172 ? 10.963 0.140 -19.597 1.00 90.88 172 ARG A C 1
ATOM 1286 O O . ARG A 1 172 ? 10.649 -0.133 -18.438 1.00 90.88 172 ARG A O 1
ATOM 1293 N N . GLN A 1 173 ? 10.715 1.333 -20.135 1.00 92.38 173 GLN A N 1
ATOM 1294 C CA . GLN A 1 173 ? 10.046 2.421 -19.414 1.00 92.38 173 GLN A CA 1
ATOM 1295 C C . GLN A 1 173 ? 8.581 2.083 -19.119 1.00 92.38 173 GLN A C 1
ATOM 1297 O O . GLN A 1 173 ? 8.081 2.378 -18.029 1.00 92.38 173 GLN A O 1
ATOM 1302 N N . MET A 1 174 ? 7.898 1.425 -20.057 1.00 92.12 174 MET A N 1
ATOM 1303 C CA . MET A 1 174 ? 6.534 0.938 -19.844 1.00 92.12 174 MET A CA 1
ATOM 1304 C C . MET A 1 174 ? 6.469 -0.129 -18.753 1.00 92.12 174 MET A C 1
ATOM 1306 O O . MET A 1 174 ? 5.618 -0.035 -17.867 1.00 92.12 174 MET A O 1
ATOM 1310 N N . LEU A 1 175 ? 7.400 -1.090 -18.758 1.00 93.19 175 LEU A N 1
ATOM 1311 C CA . LEU A 1 175 ? 7.498 -2.119 -17.725 1.00 93.19 175 LEU A CA 1
ATOM 1312 C C . LEU A 1 175 ? 7.655 -1.487 -16.338 1.00 93.19 175 LEU A C 1
ATOM 1314 O O . LEU A 1 175 ? 6.856 -1.770 -15.445 1.00 93.19 175 LEU A O 1
ATOM 1318 N N . PHE A 1 176 ? 8.622 -0.583 -16.162 1.00 92.50 176 PHE A N 1
ATOM 1319 C CA . PHE A 1 176 ? 8.821 0.091 -14.877 1.00 92.50 176 PHE A CA 1
ATOM 1320 C C . PHE A 1 176 ? 7.623 0.951 -14.472 1.00 92.50 176 PHE A C 1
ATOM 1322 O O . PHE A 1 176 ? 7.202 0.882 -13.321 1.00 92.50 176 PHE A O 1
ATOM 1329 N N . SER A 1 177 ? 7.011 1.688 -15.403 1.00 92.75 177 SER A N 1
ATOM 1330 C CA . SER A 1 177 ? 5.800 2.471 -15.113 1.00 92.75 177 SER A CA 1
ATOM 1331 C C . SER A 1 177 ? 4.656 1.569 -14.636 1.00 92.75 177 SER A C 1
ATOM 1333 O O . SER A 1 177 ? 3.992 1.877 -13.646 1.00 92.75 177 SER A O 1
ATOM 1335 N N . SER A 1 178 ? 4.458 0.418 -15.286 1.00 94.25 178 SER A N 1
ATOM 1336 C CA . SER A 1 178 ? 3.426 -0.552 -14.905 1.00 94.25 178 SER A CA 1
ATOM 1337 C C . SER A 1 178 ? 3.670 -1.143 -13.509 1.00 94.25 178 SER A C 1
ATOM 1339 O O . SER A 1 178 ? 2.736 -1.245 -12.712 1.00 94.25 178 SER A O 1
ATOM 1341 N N . LEU A 1 179 ? 4.932 -1.438 -13.167 1.00 93.56 179 LEU A N 1
ATOM 1342 C CA . LEU A 1 179 ? 5.333 -1.890 -11.832 1.00 93.56 179 LEU A CA 1
ATOM 1343 C C . LEU A 1 179 ? 5.091 -0.805 -10.781 1.00 93.56 179 LEU A C 1
ATOM 1345 O O . LEU A 1 179 ? 4.540 -1.096 -9.722 1.00 93.56 179 LEU A O 1
ATOM 1349 N N . VAL A 1 180 ? 5.439 0.448 -11.084 1.00 93.31 180 VAL A N 1
ATOM 1350 C CA . VAL A 1 180 ? 5.205 1.603 -10.205 1.00 93.31 180 VAL A CA 1
ATOM 1351 C C . VAL A 1 180 ? 3.718 1.740 -9.883 1.00 93.31 180 VAL A C 1
ATOM 1353 O O . VAL A 1 180 ? 3.356 1.780 -8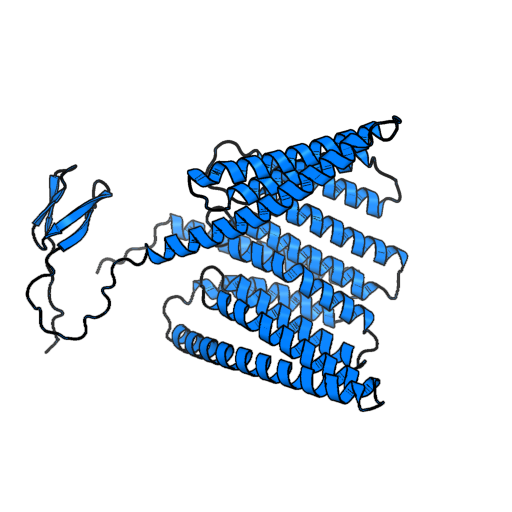.706 1.00 93.31 180 VAL A O 1
ATOM 1356 N N . PHE A 1 181 ? 2.840 1.750 -10.890 1.00 93.88 181 PHE A N 1
ATOM 1357 C CA . PHE A 1 181 ? 1.394 1.839 -10.661 1.00 93.88 181 PHE A CA 1
ATOM 1358 C C . PHE A 1 181 ? 0.854 0.622 -9.901 1.00 93.88 181 PHE A C 1
ATOM 1360 O O . PHE A 1 181 ? 0.112 0.787 -8.931 1.00 93.88 181 PHE A O 1
ATOM 1367 N N . GLY A 1 182 ? 1.264 -0.591 -10.284 1.00 93.25 182 GLY A N 1
ATOM 1368 C CA . GLY A 1 182 ? 0.819 -1.829 -9.644 1.00 93.25 182 GLY A CA 1
ATOM 1369 C C . GLY A 1 182 ? 1.212 -1.927 -8.166 1.00 93.25 182 GLY A C 1
ATOM 1370 O O . GLY A 1 182 ? 0.378 -2.279 -7.332 1.00 93.25 182 GLY A O 1
ATOM 1371 N N . LEU A 1 183 ? 2.455 -1.573 -7.827 1.00 92.81 183 LEU A N 1
ATOM 1372 C CA . LEU A 1 183 ? 2.984 -1.658 -6.461 1.00 92.81 183 LEU A CA 1
ATOM 1373 C C . LEU A 1 183 ? 2.466 -0.540 -5.551 1.00 92.81 183 LEU A C 1
ATOM 1375 O O . LEU A 1 183 ? 2.240 -0.772 -4.364 1.00 92.81 183 LEU A O 1
ATOM 1379 N N . THR A 1 184 ? 2.267 0.669 -6.079 1.00 94.56 184 THR A N 1
ATOM 1380 C CA . THR A 1 184 ? 1.854 1.825 -5.263 1.00 94.56 184 THR A CA 1
ATOM 1381 C C . THR A 1 184 ? 0.339 1.914 -5.068 1.00 94.56 184 THR A C 1
ATOM 1383 O O . THR A 1 184 ? -0.113 2.436 -4.044 1.00 94.56 184 THR A O 1
ATOM 1386 N N . ALA A 1 185 ? -0.467 1.394 -6.003 1.00 94.69 185 ALA A N 1
ATOM 1387 C CA . ALA A 1 185 ? -1.927 1.501 -5.951 1.00 94.69 185 ALA A CA 1
ATOM 1388 C C . ALA A 1 185 ? -2.554 0.974 -4.643 1.00 94.69 185 ALA A C 1
ATOM 1390 O O . ALA A 1 185 ? -3.389 1.689 -4.081 1.00 94.69 185 ALA A O 1
ATOM 1391 N N . PRO A 1 186 ? -2.154 -0.189 -4.082 1.00 95.25 186 PRO A N 1
ATOM 1392 C CA . PRO A 1 186 ? -2.701 -0.673 -2.813 1.00 95.25 186 PRO A CA 1
ATOM 1393 C C . PRO A 1 186 ? -2.514 0.308 -1.648 1.00 95.25 186 PRO A C 1
ATOM 1395 O O . PRO A 1 186 ? -3.411 0.437 -0.814 1.00 95.25 186 PRO A O 1
ATOM 1398 N N . PHE A 1 187 ? -1.397 1.043 -1.610 1.00 93.75 187 PHE A N 1
ATOM 1399 C CA . PHE A 1 187 ? -1.138 2.058 -0.584 1.00 93.75 187 PHE A CA 1
ATOM 1400 C C . PHE A 1 187 ? -2.060 3.267 -0.757 1.00 93.75 187 PHE A C 1
ATOM 1402 O O . PHE A 1 187 ? -2.731 3.670 0.194 1.00 93.75 187 PHE A O 1
ATOM 1409 N N . GLY A 1 188 ? -2.174 3.796 -1.980 1.00 94.75 188 GLY A N 1
ATOM 1410 C CA . GLY A 1 188 ? -3.105 4.888 -2.284 1.00 94.75 188 GLY A CA 1
ATOM 1411 C C . GLY A 1 188 ? -4.552 4.520 -1.939 1.00 94.75 188 GLY A C 1
ATOM 1412 O O . GLY A 1 188 ? -5.264 5.287 -1.287 1.00 94.75 188 GLY A O 1
ATOM 1413 N N . MET A 1 189 ? -4.966 3.298 -2.284 1.00 96.06 189 MET A N 1
ATOM 1414 C CA . MET A 1 189 ? -6.272 2.760 -1.911 1.00 96.06 189 MET A CA 1
ATOM 1415 C C . MET A 1 189 ? -6.450 2.667 -0.394 1.00 96.06 189 MET A C 1
ATOM 1417 O O . MET A 1 189 ? -7.478 3.105 0.123 1.00 96.06 189 MET A O 1
ATOM 1421 N N . PHE A 1 190 ? -5.470 2.115 0.327 1.00 94.44 190 PHE A N 1
ATOM 1422 C CA . PHE A 1 190 ? -5.513 1.998 1.783 1.00 94.44 190 PHE A CA 1
ATOM 1423 C C . PHE A 1 190 ? -5.741 3.366 2.435 1.00 94.44 190 PHE A C 1
ATOM 1425 O O . PHE A 1 190 ? -6.709 3.530 3.182 1.00 94.44 190 PHE A O 1
ATOM 1432 N N . TYR A 1 191 ? -4.947 4.378 2.078 1.00 94.56 191 TYR A N 1
ATOM 1433 C CA . TYR A 1 191 ? -5.107 5.722 2.634 1.00 94.56 191 TYR A CA 1
ATOM 1434 C C . TYR A 1 191 ? -6.432 6.379 2.239 1.00 94.56 191 TYR A C 1
ATOM 1436 O O . TYR A 1 191 ? -7.036 7.054 3.075 1.00 94.56 191 TYR A O 1
ATOM 1444 N N . LEU A 1 192 ? -6.956 6.145 1.032 1.00 94.50 192 LEU A N 1
ATOM 1445 C CA . LEU A 1 192 ? -8.297 6.609 0.648 1.00 94.50 192 LEU A CA 1
ATOM 1446 C C . LEU A 1 192 ? -9.426 5.938 1.445 1.00 94.50 192 LEU A C 1
ATOM 1448 O O . LEU A 1 192 ? -10.469 6.547 1.666 1.00 94.50 192 LEU A O 1
ATOM 1452 N N . THR A 1 193 ? -9.245 4.709 1.937 1.00 93.62 193 THR A N 1
ATOM 1453 C CA . THR A 1 193 ? -10.246 4.114 2.844 1.00 93.62 193 THR A CA 1
ATOM 1454 C C . THR A 1 193 ? -10.254 4.760 4.232 1.00 93.62 193 THR A C 1
ATOM 1456 O O . THR A 1 193 ? -11.257 4.679 4.943 1.00 93.62 193 THR A O 1
ATOM 1459 N N . LEU A 1 194 ? -9.171 5.442 4.622 1.00 91.69 194 LEU A N 1
ATOM 1460 C CA . LEU A 1 194 ? -9.079 6.143 5.906 1.00 91.69 194 LEU A CA 1
ATOM 1461 C C . LEU A 1 194 ? -9.758 7.520 5.893 1.00 91.69 194 LEU A C 1
ATOM 1463 O O . LEU A 1 194 ? -10.034 8.058 6.964 1.00 91.69 194 LEU A O 1
ATOM 1467 N N . THR A 1 195 ? -10.076 8.093 4.725 1.00 91.62 195 THR A N 1
ATOM 1468 C CA . THR A 1 195 ? -10.624 9.463 4.623 1.00 91.62 195 THR A CA 1
ATOM 1469 C C . THR A 1 195 ? -11.993 9.606 5.284 1.00 91.62 195 THR A C 1
ATOM 1471 O O . THR A 1 195 ? -12.346 10.685 5.755 1.00 91.62 195 THR A O 1
ATOM 1474 N N . ARG A 1 196 ? -12.769 8.518 5.321 1.00 88.19 196 ARG A N 1
ATOM 1475 C CA . ARG A 1 196 ? -14.105 8.468 5.934 1.00 88.19 196 ARG A CA 1
ATOM 1476 C C . ARG A 1 196 ? -14.068 8.151 7.428 1.00 88.19 196 ARG A C 1
ATOM 1478 O O . ARG A 1 196 ? -15.079 8.308 8.104 1.00 88.19 196 ARG A O 1
ATOM 1485 N N . GLN A 1 197 ? -12.921 7.734 7.962 1.00 87.00 197 GLN A N 1
ATOM 1486 C CA . GLN A 1 197 ? -12.773 7.521 9.395 1.00 87.00 197 GLN A CA 1
ATOM 1487 C C . GLN A 1 197 ? -12.518 8.878 10.074 1.00 87.00 197 GLN A C 1
ATOM 1489 O O . GLN A 1 197 ? -11.592 9.585 9.669 1.00 87.00 197 GLN A O 1
ATOM 1494 N N . PRO A 1 198 ? -13.259 9.248 11.139 1.00 81.69 198 PRO A N 1
ATOM 1495 C CA . PRO A 1 198 ? -13.073 10.537 11.827 1.00 81.69 198 PRO A CA 1
ATOM 1496 C C . PRO A 1 198 ? -11.644 10.700 12.368 1.00 81.69 198 PRO A C 1
ATOM 1498 O O . PRO A 1 198 ? -11.118 11.803 12.483 1.00 81.69 198 PRO A O 1
ATOM 1501 N N . ALA A 1 199 ? -11.011 9.564 12.636 1.00 84.00 199 ALA A N 1
ATOM 1502 C CA . ALA A 1 199 ? -9.661 9.388 13.125 1.00 84.00 199 ALA A CA 1
ATOM 1503 C C . ALA A 1 199 ? -8.565 9.380 12.048 1.00 84.00 199 ALA A C 1
ATOM 1505 O O . ALA A 1 199 ? -7.384 9.481 12.372 1.00 84.00 199 ALA A O 1
ATOM 1506 N N . GLY A 1 200 ? -8.939 9.171 10.784 1.00 88.38 200 GLY A N 1
ATOM 1507 C CA . GLY A 1 200 ? -8.018 8.801 9.709 1.00 88.38 200 GLY A CA 1
ATOM 1508 C C . GLY A 1 200 ? -7.799 9.883 8.660 1.00 88.38 200 GLY A C 1
ATOM 1509 O O . GLY A 1 200 ? -6.972 9.697 7.774 1.00 88.38 200 GLY A O 1
ATOM 1510 N N . TRP A 1 201 ? -8.499 11.019 8.731 1.00 89.06 201 TRP A N 1
ATOM 1511 C CA . TRP A 1 201 ? -8.469 12.015 7.653 1.00 89.06 201 TRP A CA 1
ATOM 1512 C C . TRP A 1 201 ? -7.083 12.647 7.434 1.00 89.06 201 TRP A C 1
ATOM 1514 O O . TRP A 1 201 ? -6.709 12.886 6.287 1.00 89.06 201 TRP A O 1
ATOM 1524 N N . ILE A 1 202 ? -6.302 12.888 8.498 1.00 91.00 202 ILE A N 1
ATOM 1525 C CA . ILE A 1 202 ? -4.935 13.433 8.380 1.00 91.00 202 ILE A CA 1
ATOM 1526 C C . ILE A 1 202 ? -4.020 12.390 7.738 1.00 91.00 202 ILE A C 1
ATOM 1528 O O . ILE A 1 202 ? -3.379 12.681 6.732 1.00 91.00 202 ILE A O 1
ATOM 1532 N N . ALA A 1 203 ? -4.020 11.164 8.273 1.00 93.31 203 ALA A N 1
ATOM 1533 C CA . ALA A 1 203 ? -3.262 10.041 7.722 1.00 93.31 203 ALA A CA 1
ATOM 1534 C C . ALA A 1 203 ? -3.609 9.792 6.248 1.00 93.31 203 ALA A C 1
ATOM 1536 O O . ALA A 1 203 ? -2.722 9.571 5.434 1.00 93.31 203 ALA A O 1
ATOM 1537 N N . SER A 1 204 ? -4.893 9.900 5.895 1.00 93.94 204 SER A N 1
ATOM 1538 C CA . SER A 1 204 ? -5.377 9.781 4.523 1.00 93.94 204 SER A CA 1
ATOM 1539 C C . SER A 1 204 ? -4.770 10.843 3.607 1.00 93.94 204 SER A C 1
ATOM 1541 O O . SER A 1 204 ? -4.240 10.503 2.556 1.00 93.94 204 SER A O 1
ATOM 1543 N N . ARG A 1 205 ? -4.787 12.122 4.006 1.00 93.44 205 ARG A N 1
ATOM 1544 C CA . ARG A 1 205 ? -4.211 13.210 3.196 1.00 93.44 205 ARG A CA 1
ATOM 1545 C C . ARG A 1 205 ? -2.705 13.068 3.028 1.00 93.44 205 ARG A C 1
ATOM 1547 O O . ARG A 1 205 ? -2.221 13.197 1.910 1.00 93.44 205 ARG A O 1
ATOM 1554 N N . VAL A 1 206 ? -1.989 12.792 4.118 1.00 94.06 206 VAL A N 1
ATOM 1555 C CA . VAL A 1 206 ? -0.532 12.603 4.082 1.00 94.06 206 VAL A CA 1
ATOM 1556 C C . VAL A 1 206 ? -0.185 11.394 3.218 1.00 94.06 206 VAL A C 1
ATOM 1558 O O . VAL A 1 206 ? 0.630 11.519 2.317 1.00 94.06 206 VAL A O 1
ATOM 1561 N N . GLY A 1 207 ? -0.865 10.262 3.406 1.00 94.75 207 GLY A N 1
ATOM 1562 C CA . GLY A 1 207 ? -0.612 9.050 2.630 1.00 94.75 207 GLY A CA 1
ATOM 1563 C C . GLY A 1 207 ? -0.969 9.176 1.147 1.00 94.75 207 GLY A C 1
ATOM 1564 O O . GLY A 1 207 ? -0.220 8.700 0.299 1.00 94.75 207 GLY A O 1
ATOM 1565 N N . VAL A 1 208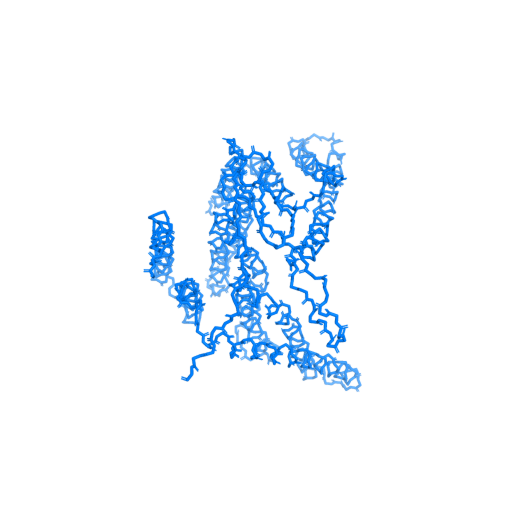 ? -2.060 9.869 0.798 1.00 94.56 208 VAL A N 1
ATOM 1566 C CA . VAL A 1 208 ? -2.394 10.171 -0.608 1.00 94.56 208 VAL A CA 1
ATOM 1567 C C . VAL A 1 208 ? -1.366 11.123 -1.220 1.00 94.56 208 VAL A C 1
ATOM 1569 O O . VAL A 1 208 ? -0.937 10.896 -2.349 1.00 94.56 208 VAL A O 1
ATOM 1572 N N . ALA A 1 209 ? -0.930 12.151 -0.486 1.00 92.81 209 ALA A N 1
ATOM 1573 C CA . ALA A 1 209 ? 0.128 13.046 -0.948 1.00 92.81 209 ALA A CA 1
ATOM 1574 C C . ALA A 1 209 ? 1.439 12.280 -1.181 1.00 92.81 209 ALA A C 1
ATOM 1576 O O . ALA A 1 209 ? 2.040 12.416 -2.242 1.00 92.81 209 ALA A O 1
ATOM 1577 N N . THR A 1 210 ? 1.836 11.410 -0.247 1.00 93.81 210 THR A N 1
ATOM 1578 C CA . THR A 1 210 ? 2.985 10.512 -0.413 1.00 93.81 210 THR A CA 1
ATOM 1579 C C . THR A 1 210 ? 2.836 9.634 -1.650 1.00 93.81 210 THR A C 1
ATOM 1581 O O . THR A 1 210 ? 3.762 9.580 -2.451 1.00 93.81 210 THR A O 1
ATOM 1584 N N . TYR A 1 211 ? 1.687 8.979 -1.837 1.00 95.12 211 TYR A N 1
ATOM 1585 C CA . TYR A 1 211 ? 1.423 8.139 -3.008 1.00 95.12 211 TYR A CA 1
ATOM 1586 C C . TYR A 1 211 ? 1.640 8.910 -4.317 1.00 95.12 211 TYR A C 1
ATOM 1588 O O . TYR A 1 211 ? 2.378 8.446 -5.185 1.00 95.12 211 TYR A O 1
ATOM 1596 N N . VAL A 1 212 ? 1.062 10.111 -4.437 1.00 93.94 212 VAL A N 1
ATOM 1597 C CA . VAL A 1 212 ? 1.220 10.956 -5.632 1.00 93.94 212 VAL A CA 1
ATOM 1598 C C . VAL A 1 212 ? 2.683 11.347 -5.841 1.00 93.94 212 VAL A C 1
ATOM 1600 O O . VAL A 1 212 ? 3.183 11.231 -6.959 1.00 93.94 212 VAL A O 1
ATOM 1603 N N . THR A 1 213 ? 3.385 11.757 -4.782 1.00 92.44 213 THR A N 1
ATOM 1604 C CA . THR A 1 213 ? 4.806 12.127 -4.856 1.00 92.44 213 THR A CA 1
ATOM 1605 C C . THR A 1 213 ? 5.676 10.952 -5.297 1.00 92.44 213 THR A C 1
ATOM 1607 O O . THR A 1 213 ? 6.514 11.119 -6.177 1.00 92.44 213 THR A O 1
ATOM 1610 N N . VAL A 1 214 ? 5.468 9.756 -4.740 1.00 94.25 214 VAL A N 1
ATOM 1611 C CA . VAL A 1 214 ? 6.234 8.548 -5.094 1.00 94.25 214 VAL A CA 1
ATOM 1612 C C . VAL A 1 214 ? 6.009 8.171 -6.552 1.00 94.25 214 VAL A C 1
ATOM 1614 O O . VAL A 1 214 ? 6.977 7.964 -7.282 1.00 94.25 214 VAL A O 1
ATOM 1617 N N . VAL A 1 215 ? 4.749 8.135 -6.997 1.00 93.50 215 VAL A N 1
ATOM 1618 C CA . VAL A 1 215 ? 4.413 7.847 -8.398 1.00 93.50 215 VAL A CA 1
ATOM 1619 C C . VAL A 1 215 ? 5.054 8.880 -9.321 1.00 93.50 215 VAL A C 1
ATOM 1621 O O . VAL A 1 215 ? 5.690 8.504 -10.300 1.00 93.50 215 VAL A O 1
ATOM 1624 N N . ALA A 1 216 ? 4.951 10.171 -8.999 1.00 92.38 216 ALA A N 1
ATOM 1625 C CA . ALA A 1 216 ? 5.547 11.229 -9.808 1.00 92.38 216 ALA A CA 1
ATOM 1626 C C . ALA A 1 216 ? 7.074 11.088 -9.902 1.00 92.38 216 ALA A C 1
ATOM 1628 O O . ALA A 1 216 ? 7.619 11.109 -11.002 1.00 92.38 216 ALA A O 1
ATOM 1629 N N . VAL A 1 217 ? 7.760 10.888 -8.774 1.00 92.38 217 VAL A N 1
ATOM 1630 C CA . VAL A 1 217 ? 9.222 10.742 -8.730 1.00 92.38 217 VAL A CA 1
ATOM 1631 C C . VAL A 1 217 ? 9.687 9.501 -9.493 1.00 92.38 217 VAL A C 1
ATOM 1633 O O . VAL A 1 217 ? 10.616 9.595 -10.292 1.00 92.38 217 VAL A O 1
ATOM 1636 N N . TRP A 1 218 ? 9.040 8.349 -9.308 1.00 93.44 218 TRP A N 1
ATOM 1637 C CA . TRP A 1 218 ? 9.417 7.133 -10.034 1.00 93.44 218 TRP A CA 1
ATOM 1638 C C . TRP A 1 218 ? 9.097 7.203 -11.528 1.00 93.44 218 TRP A C 1
ATOM 1640 O O . TRP A 1 218 ? 9.866 6.675 -12.332 1.00 93.44 218 TRP A O 1
ATOM 1650 N N . LEU A 1 219 ? 8.023 7.887 -11.935 1.00 91.12 219 LEU A N 1
ATOM 1651 C CA . LEU A 1 219 ? 7.767 8.146 -13.354 1.00 91.12 219 LEU A CA 1
ATOM 1652 C C . LEU A 1 219 ? 8.826 9.080 -13.947 1.00 91.12 219 LEU A C 1
ATOM 1654 O O . LEU A 1 219 ? 9.323 8.806 -15.037 1.00 91.12 219 LEU A O 1
ATOM 1658 N N . LEU A 1 220 ? 9.228 10.132 -13.231 1.00 90.50 220 LEU A N 1
ATOM 1659 C CA . LEU A 1 220 ? 10.335 10.990 -13.663 1.00 90.50 220 LEU A CA 1
ATOM 1660 C C . LEU A 1 220 ? 11.630 10.182 -13.821 1.00 90.50 220 LEU A C 1
ATOM 1662 O O . LEU A 1 220 ? 12.267 10.268 -14.869 1.00 90.50 220 LEU A O 1
ATOM 1666 N N . ALA A 1 221 ? 11.962 9.332 -12.844 1.00 91.12 221 ALA A N 1
ATOM 1667 C CA . ALA A 1 221 ? 13.127 8.448 -12.902 1.00 91.12 221 ALA A CA 1
ATOM 1668 C C . ALA A 1 221 ? 13.080 7.504 -14.117 1.00 91.12 221 ALA A C 1
ATOM 1670 O O . ALA A 1 221 ? 14.064 7.343 -14.837 1.00 91.12 221 ALA A O 1
ATOM 1671 N N . THR A 1 222 ? 11.908 6.918 -14.372 1.00 90.94 222 THR A N 1
ATOM 1672 C CA . THR A 1 222 ? 11.691 5.952 -15.454 1.00 90.94 222 THR A CA 1
ATOM 1673 C C . THR A 1 222 ? 11.823 6.598 -16.830 1.00 90.94 222 THR A C 1
ATOM 1675 O O . THR A 1 222 ? 12.471 6.045 -17.713 1.00 90.94 222 THR A O 1
ATOM 1678 N N . TRP A 1 223 ? 11.233 7.777 -17.028 1.00 88.81 223 TRP A N 1
ATOM 1679 C CA . TRP A 1 223 ? 11.175 8.418 -18.344 1.00 88.81 223 TRP A CA 1
ATOM 1680 C C . TRP A 1 223 ? 12.397 9.291 -18.665 1.00 88.81 223 TRP A C 1
ATOM 1682 O O . TRP A 1 223 ? 12.607 9.630 -19.829 1.00 88.81 223 TRP A O 1
ATOM 1692 N N . GLN A 1 224 ? 13.242 9.616 -17.680 1.00 87.31 224 GLN A N 1
ATOM 1693 C CA . GLN A 1 224 ? 14.520 10.310 -17.905 1.00 87.31 224 GLN A CA 1
ATOM 1694 C C . GLN A 1 224 ? 15.723 9.373 -18.117 1.00 87.31 224 GLN A C 1
ATOM 1696 O O . GLN A 1 224 ? 16.828 9.861 -18.365 1.00 87.31 224 GLN A O 1
ATOM 1701 N N . SER A 1 225 ? 15.515 8.049 -18.088 1.00 72.94 225 SER A N 1
ATOM 1702 C CA . SER A 1 225 ? 16.577 7.029 -18.129 1.00 72.94 225 SER A CA 1
ATOM 1703 C C . SER A 1 225 ? 17.576 7.178 -19.280 1.00 72.94 225 SER A C 1
ATOM 1705 O O . SER A 1 225 ? 18.736 6.834 -19.130 1.00 72.94 225 SER A O 1
ATOM 1707 N N . ASN A 1 226 ? 17.156 7.703 -20.432 1.00 71.94 226 ASN A N 1
ATOM 1708 C CA . ASN A 1 226 ? 17.956 7.629 -21.660 1.00 71.94 226 ASN A CA 1
ATOM 1709 C C . ASN A 1 226 ? 19.028 8.717 -21.807 1.00 71.94 226 ASN A C 1
ATOM 1711 O O . ASN A 1 226 ? 19.740 8.715 -22.806 1.00 71.94 226 ASN A O 1
ATOM 1715 N N . LYS A 1 227 ? 19.114 9.684 -20.887 1.00 67.38 227 LYS A N 1
ATOM 1716 C CA . LYS A 1 227 ? 20.024 10.831 -21.051 1.00 67.38 227 LYS A CA 1
ATOM 1717 C C . LYS A 1 227 ? 21.020 11.024 -19.900 1.00 67.38 227 LYS A C 1
ATOM 1719 O O . LYS A 1 227 ? 21.963 11.786 -20.079 1.00 67.38 227 LYS A O 1
ATOM 1724 N N . TRP A 1 228 ? 20.829 10.375 -18.743 1.00 63.72 228 TRP A N 1
ATOM 1725 C CA . TRP A 1 228 ? 21.578 10.705 -17.519 1.00 63.72 228 TRP A CA 1
ATOM 1726 C C . TRP A 1 228 ? 21.684 9.525 -16.532 1.00 63.72 228 TRP A C 1
ATOM 1728 O O . TRP A 1 228 ? 21.056 9.547 -15.474 1.00 63.72 228 TRP A O 1
ATOM 1738 N N . ASP A 1 229 ? 22.480 8.498 -16.840 1.00 73.50 229 ASP A N 1
ATOM 1739 C CA . ASP A 1 229 ? 22.544 7.260 -16.036 1.00 73.50 229 ASP A CA 1
ATOM 1740 C C . ASP A 1 229 ? 22.771 7.500 -14.526 1.00 73.50 229 ASP A C 1
ATOM 1742 O O . ASP A 1 229 ? 22.054 6.935 -13.701 1.00 73.50 229 ASP A O 1
ATOM 1746 N N . VAL A 1 230 ? 23.666 8.417 -14.135 1.00 69.00 230 VAL A N 1
ATOM 1747 C CA . VAL A 1 230 ? 23.915 8.735 -12.709 1.00 69.00 230 VAL A CA 1
ATOM 1748 C C . VAL A 1 230 ? 22.710 9.420 -12.049 1.00 69.00 230 VAL A C 1
ATOM 1750 O O . VAL A 1 230 ? 22.288 9.042 -10.957 1.00 69.00 230 VAL A O 1
ATOM 1753 N N . ILE A 1 231 ? 22.097 10.394 -12.729 1.00 72.44 231 ILE A N 1
ATOM 1754 C CA . ILE A 1 231 ? 20.951 11.148 -12.194 1.00 72.44 231 ILE A CA 1
ATOM 1755 C C . ILE A 1 231 ? 19.731 10.232 -12.035 1.00 72.44 231 ILE A C 1
ATOM 1757 O O . ILE A 1 231 ? 18.951 10.380 -11.094 1.00 72.44 231 ILE A O 1
ATOM 1761 N N . THR A 1 232 ? 19.572 9.248 -12.920 1.00 78.75 232 THR A N 1
ATOM 1762 C CA . THR A 1 232 ? 18.413 8.345 -12.901 1.00 78.75 232 THR A CA 1
ATOM 1763 C C . THR A 1 232 ? 18.399 7.433 -11.677 1.00 78.75 232 THR A C 1
ATOM 1765 O O . THR A 1 232 ? 17.340 7.248 -11.074 1.00 78.75 232 THR A O 1
ATOM 1768 N N . SER A 1 233 ? 19.570 6.956 -11.238 1.00 86.94 233 SER A N 1
ATOM 1769 C CA . SER A 1 233 ? 19.710 6.182 -9.998 1.00 86.94 233 SER A CA 1
ATOM 1770 C C . SER A 1 233 ? 19.264 6.993 -8.773 1.00 86.94 233 SER A C 1
ATOM 1772 O O . SER A 1 233 ? 18.453 6.522 -7.968 1.00 86.94 233 SER A O 1
ATOM 1774 N N . ASN A 1 234 ? 19.684 8.262 -8.691 1.00 90.75 234 ASN A N 1
ATOM 1775 C CA . ASN A 1 234 ? 19.325 9.157 -7.586 1.00 90.75 234 ASN A CA 1
ATOM 1776 C C . ASN A 1 234 ? 17.821 9.446 -7.519 1.00 90.75 234 ASN A C 1
ATOM 1778 O O . ASN A 1 234 ? 17.262 9.542 -6.423 1.00 90.75 234 ASN A O 1
ATOM 1782 N N . TRP A 1 235 ? 17.135 9.538 -8.661 1.00 91.69 235 TRP A N 1
ATOM 1783 C CA . TRP A 1 235 ? 15.678 9.704 -8.682 1.00 91.69 235 TRP A CA 1
ATOM 1784 C C . TRP A 1 235 ? 14.932 8.457 -8.209 1.00 91.69 235 TRP A C 1
ATOM 1786 O O . TRP A 1 235 ? 13.973 8.578 -7.442 1.00 91.69 235 TRP A O 1
ATOM 1796 N N . PHE A 1 236 ? 15.369 7.256 -8.604 1.00 92.38 236 PHE A N 1
ATOM 1797 C CA . PHE A 1 236 ? 14.776 6.021 -8.083 1.00 92.38 236 PHE A CA 1
ATOM 1798 C C . PHE A 1 236 ? 14.963 5.911 -6.569 1.00 92.38 236 PHE A C 1
ATOM 1800 O O . PHE A 1 236 ? 13.993 5.630 -5.858 1.00 92.38 236 PHE A O 1
ATOM 1807 N N . ALA A 1 237 ? 16.169 6.199 -6.076 1.00 93.94 237 ALA A N 1
ATOM 1808 C CA . ALA A 1 237 ? 16.469 6.226 -4.648 1.00 93.94 237 ALA A CA 1
ATOM 1809 C C . ALA A 1 237 ? 15.645 7.290 -3.902 1.00 93.94 237 ALA A C 1
ATOM 1811 O O . ALA A 1 237 ? 15.046 6.993 -2.872 1.00 93.94 237 ALA A O 1
ATOM 1812 N N . THR A 1 238 ? 15.504 8.495 -4.464 1.00 94.81 238 THR A N 1
ATOM 1813 C CA . THR A 1 238 ? 14.612 9.548 -3.939 1.00 94.81 238 THR A CA 1
ATOM 1814 C C . THR A 1 238 ? 13.177 9.039 -3.805 1.00 94.81 238 THR A C 1
ATOM 1816 O O . THR A 1 238 ? 12.527 9.251 -2.782 1.00 94.81 238 THR A O 1
ATOM 1819 N N . GLY A 1 239 ? 12.673 8.325 -4.814 1.00 94.56 239 GLY A N 1
ATOM 1820 C CA . GLY A 1 239 ? 11.338 7.736 -4.761 1.00 94.56 239 GLY A CA 1
ATOM 1821 C C . GLY A 1 239 ? 11.209 6.655 -3.685 1.00 94.56 239 GLY A C 1
ATOM 1822 O O . GLY A 1 239 ? 10.193 6.626 -2.992 1.00 94.56 239 GLY A O 1
ATOM 1823 N N . TRP A 1 240 ? 12.245 5.834 -3.467 1.00 95.44 240 TRP A N 1
ATOM 1824 C CA . TRP A 1 240 ? 12.291 4.870 -2.360 1.00 95.44 240 TRP A CA 1
ATOM 1825 C C . TRP A 1 240 ? 12.283 5.550 -0.991 1.00 95.44 240 TRP A C 1
ATOM 1827 O O . TRP A 1 240 ? 11.504 5.146 -0.129 1.00 95.44 240 TRP A O 1
ATOM 1837 N N . TRP A 1 241 ? 13.067 6.615 -0.802 1.00 96.50 241 TRP A N 1
ATOM 1838 C CA . TRP A 1 241 ? 13.064 7.397 0.436 1.00 96.50 241 TRP A CA 1
ATOM 1839 C C . TRP A 1 241 ? 11.700 8.039 0.705 1.00 96.50 241 TRP A C 1
ATOM 1841 O O . TRP A 1 241 ? 11.173 7.943 1.817 1.00 96.50 241 TRP A O 1
ATOM 1851 N N . CYS A 1 242 ? 11.087 8.637 -0.321 1.00 95.88 242 CYS A N 1
ATOM 1852 C CA . CYS A 1 242 ? 9.729 9.175 -0.247 1.00 95.88 242 CYS A CA 1
ATOM 1853 C C . CYS A 1 242 ? 8.699 8.088 0.088 1.00 95.88 242 CYS A C 1
ATOM 1855 O O . CYS A 1 242 ? 7.803 8.323 0.900 1.00 95.88 242 CYS A O 1
ATOM 1857 N N . ALA A 1 243 ? 8.823 6.899 -0.507 1.00 95.50 243 ALA A N 1
ATOM 1858 C CA . ALA A 1 243 ? 7.921 5.784 -0.254 1.00 95.50 243 ALA A CA 1
ATOM 1859 C C . ALA A 1 243 ? 8.074 5.258 1.172 1.00 95.50 243 ALA A C 1
ATOM 1861 O O . ALA A 1 243 ? 7.073 5.118 1.870 1.00 95.50 243 ALA A O 1
ATOM 1862 N N . ALA A 1 244 ? 9.297 5.007 1.634 1.00 95.88 244 ALA A N 1
ATOM 1863 C CA . ALA A 1 244 ? 9.551 4.487 2.971 1.00 95.88 244 ALA A CA 1
ATOM 1864 C C . ALA A 1 244 ? 9.033 5.455 4.046 1.00 95.88 244 ALA A C 1
ATOM 1866 O O . ALA A 1 244 ? 8.093 5.141 4.781 1.00 95.88 244 ALA A O 1
ATOM 1867 N N . TYR A 1 245 ? 9.577 6.671 4.090 1.00 97.38 245 TYR A N 1
ATOM 1868 C CA . TYR A 1 245 ? 9.285 7.611 5.172 1.00 97.38 245 TYR A CA 1
ATOM 1869 C C . TYR A 1 245 ? 7.946 8.331 5.017 1.00 97.38 245 TYR A C 1
ATOM 1871 O O . TYR A 1 245 ? 7.295 8.667 6.008 1.00 97.38 245 TYR A O 1
ATOM 1879 N N . GLY A 1 246 ? 7.454 8.523 3.794 1.00 96.06 246 GLY A N 1
ATOM 1880 C CA . GLY A 1 246 ? 6.103 9.040 3.595 1.00 96.06 246 GLY A CA 1
ATOM 1881 C C . GLY A 1 246 ? 5.035 8.062 4.102 1.00 96.06 246 GLY A C 1
ATOM 1882 O O . GLY A 1 246 ? 4.128 8.468 4.834 1.00 96.06 246 GLY A O 1
ATOM 1883 N N . ASN A 1 247 ? 5.181 6.762 3.806 1.00 96.12 247 ASN A N 1
ATOM 1884 C CA . ASN A 1 247 ? 4.258 5.739 4.308 1.00 96.12 247 ASN A CA 1
ATOM 1885 C C . ASN A 1 247 ? 4.368 5.575 5.829 1.00 96.12 247 ASN A C 1
ATOM 1887 O O . ASN A 1 247 ? 3.338 5.469 6.498 1.00 96.12 247 ASN A O 1
ATOM 1891 N N . LEU A 1 248 ? 5.584 5.612 6.390 1.00 96.88 248 LEU A N 1
ATOM 1892 C CA . LEU A 1 248 ? 5.788 5.585 7.841 1.00 96.88 248 LEU A CA 1
ATOM 1893 C C . LEU A 1 248 ? 5.147 6.798 8.529 1.00 96.88 248 LEU A C 1
ATOM 1895 O O . LEU A 1 248 ? 4.423 6.629 9.509 1.00 96.88 248 LEU A O 1
ATOM 1899 N N . SER A 1 249 ? 5.307 8.004 7.979 1.00 96.56 249 SER A N 1
ATOM 1900 C CA . SER A 1 249 ? 4.639 9.215 8.479 1.00 96.56 249 SER A CA 1
ATOM 1901 C C . SER A 1 249 ? 3.118 9.064 8.478 1.00 96.56 249 SER A C 1
ATOM 1903 O O . SER A 1 249 ? 2.455 9.348 9.478 1.00 96.56 249 SER A O 1
ATOM 1905 N N . ALA A 1 250 ? 2.543 8.576 7.378 1.00 95.75 250 ALA A N 1
ATOM 1906 C CA . ALA A 1 250 ? 1.104 8.358 7.278 1.00 95.75 250 ALA A CA 1
ATOM 1907 C C . ALA A 1 250 ? 0.612 7.232 8.214 1.00 95.75 250 ALA A C 1
ATOM 1909 O O . ALA A 1 250 ? -0.471 7.341 8.794 1.00 95.75 250 ALA A O 1
ATOM 1910 N N . ALA A 1 251 ? 1.409 6.179 8.420 1.00 95.44 251 ALA A N 1
ATOM 1911 C CA . ALA A 1 251 ? 1.122 5.096 9.362 1.00 95.44 251 ALA A CA 1
ATOM 1912 C C . ALA A 1 251 ? 1.161 5.570 10.825 1.00 95.44 251 ALA A C 1
ATOM 1914 O O . ALA A 1 251 ? 0.237 5.270 11.582 1.00 95.44 251 ALA A O 1
ATOM 1915 N N . CYS A 1 252 ? 2.150 6.388 11.206 1.00 95.44 252 CYS A N 1
ATOM 1916 C CA . CYS A 1 252 ? 2.221 7.045 12.518 1.00 95.44 252 CYS A CA 1
ATOM 1917 C C . CYS A 1 252 ? 0.969 7.884 12.815 1.00 95.44 252 CYS A C 1
ATOM 1919 O O . CYS A 1 252 ? 0.551 7.998 13.962 1.00 95.44 252 CYS A O 1
ATOM 1921 N N . LEU A 1 253 ? 0.334 8.456 11.789 1.00 93.69 253 LEU A N 1
ATOM 1922 C CA . LEU A 1 253 ? -0.875 9.272 11.934 1.00 93.69 253 LEU A CA 1
ATOM 1923 C C . LEU A 1 253 ? -2.176 8.453 12.030 1.00 93.69 253 LEU A C 1
ATOM 1925 O O . LEU A 1 253 ? -3.243 9.029 12.261 1.00 93.69 253 LEU A O 1
ATOM 1929 N N . CYS A 1 254 ? -2.131 7.128 11.862 1.00 92.50 254 CYS A N 1
ATOM 1930 C CA . CYS A 1 254 ? -3.324 6.283 11.893 1.00 92.50 254 CYS A CA 1
ATOM 1931 C C . CYS A 1 254 ? -3.920 6.146 13.315 1.00 92.50 254 CYS A C 1
ATOM 1933 O O . CYS A 1 254 ? -3.205 5.994 14.303 1.00 92.50 254 CYS A O 1
ATOM 1935 N N . GLY A 1 255 ? -5.260 6.160 13.423 1.00 77.56 255 GLY A N 1
ATOM 1936 C CA . GLY A 1 255 ? -5.998 5.750 14.630 1.00 77.56 255 GLY A CA 1
ATOM 1937 C C . GLY A 1 255 ? -6.299 6.824 15.684 1.00 77.56 255 GLY A C 1
ATOM 1938 O O . GLY A 1 255 ? -6.177 6.538 16.872 1.00 77.56 255 GLY A O 1
ATOM 1939 N N . LEU A 1 256 ? -6.612 8.075 15.322 1.00 61.25 256 LEU A N 1
ATOM 1940 C CA . LEU A 1 256 ? -6.984 9.155 16.263 1.00 61.25 256 LEU A CA 1
ATOM 1941 C C . LEU A 1 256 ? -8.460 9.138 16.739 1.00 61.25 256 LEU A C 1
ATOM 1943 O O . LEU A 1 256 ? -9.314 9.731 16.087 1.00 61.25 256 LEU A O 1
ATOM 1947 N N . PRO A 1 257 ? -8.779 8.668 17.953 1.00 59.19 257 PRO A N 1
ATOM 1948 C CA . PRO A 1 257 ? -9.862 9.295 18.702 1.00 59.19 257 PRO A CA 1
ATOM 1949 C C . PRO A 1 257 ? -9.281 9.957 19.953 1.00 59.19 257 PRO A C 1
ATOM 1951 O O . PRO A 1 257 ? -8.928 9.271 20.902 1.00 59.19 257 PRO A O 1
ATOM 1954 N N . ARG A 1 258 ? -9.144 11.293 19.916 1.00 54.47 258 ARG A N 1
ATOM 1955 C CA . ARG A 1 258 ? -8.962 12.208 21.067 1.00 54.47 258 ARG A CA 1
ATOM 1956 C C . ARG A 1 258 ? -8.236 11.619 22.304 1.00 54.47 258 ARG A C 1
ATOM 1958 O O . ARG A 1 258 ? -8.781 11.672 23.400 1.00 54.47 258 ARG A O 1
ATOM 1965 N N . LEU A 1 259 ? -7.013 11.097 22.174 1.00 55.53 259 LEU A N 1
ATOM 1966 C CA . LEU A 1 259 ? -6.123 10.966 23.338 1.00 55.53 259 LEU A CA 1
ATOM 1967 C C . LEU A 1 259 ? -5.317 12.260 23.478 1.00 55.53 259 LEU A C 1
ATOM 1969 O O . LEU A 1 259 ? -4.829 12.791 22.485 1.00 55.53 259 LEU A O 1
ATOM 1973 N N . SER A 1 260 ? -5.217 12.778 24.702 1.00 55.19 260 SER A N 1
ATOM 1974 C CA . SER A 1 260 ? -4.622 14.084 25.027 1.00 55.19 260 SER A CA 1
ATOM 1975 C C . SER A 1 260 ? -3.105 14.154 24.830 1.00 55.19 260 SER A C 1
ATOM 1977 O O . SER A 1 260 ? -2.561 15.249 24.723 1.00 55.19 260 SER A O 1
ATOM 1979 N N . TRP A 1 261 ? -2.419 13.010 24.742 1.00 66.62 261 TRP A N 1
ATOM 1980 C CA . TRP A 1 261 ? -0.973 12.949 24.545 1.00 66.62 261 TRP A CA 1
ATOM 1981 C C . TRP A 1 261 ? -0.616 12.439 23.145 1.00 66.62 261 TRP A C 1
ATOM 1983 O O . TRP A 1 261 ? -0.783 11.260 22.825 1.00 66.62 261 TRP A O 1
ATOM 1993 N N . ASN A 1 262 ? -0.085 13.327 22.302 1.00 82.12 262 ASN A N 1
ATOM 1994 C CA . ASN A 1 262 ? 0.167 13.056 20.886 1.00 82.12 262 ASN A CA 1
ATOM 1995 C C . ASN A 1 262 ? 1.558 12.439 20.612 1.00 82.12 262 ASN A C 1
ATOM 1997 O O . ASN A 1 262 ? 2.299 12.935 19.763 1.00 82.12 262 ASN A O 1
ATOM 2001 N N . TRP A 1 263 ? 1.920 11.345 21.291 1.00 89.31 263 TRP A N 1
ATOM 2002 C CA . TRP A 1 263 ? 3.212 10.646 21.105 1.00 89.31 263 TRP A CA 1
ATOM 2003 C C . TRP A 1 263 ? 3.498 10.257 19.641 1.00 89.31 263 TRP A C 1
ATOM 2005 O O . TRP A 1 263 ? 4.645 10.126 19.238 1.00 89.31 263 TRP A O 1
ATOM 2015 N N . ARG A 1 264 ? 2.463 10.138 18.807 1.00 88.69 264 ARG A N 1
ATOM 2016 C CA . ARG A 1 264 ? 2.567 9.833 17.373 1.00 88.69 264 ARG A CA 1
ATOM 2017 C C . ARG A 1 264 ? 3.327 10.873 16.554 1.00 88.69 264 ARG A C 1
ATOM 2019 O O . ARG A 1 264 ? 3.966 10.508 15.570 1.00 88.69 264 ARG A O 1
ATOM 2026 N N . TRP A 1 265 ? 3.292 12.148 16.952 1.00 93.12 265 TRP A N 1
ATOM 2027 C CA . TRP A 1 265 ? 4.073 13.188 16.270 1.00 93.12 265 TRP A CA 1
ATOM 2028 C C . TRP A 1 265 ? 5.574 12.977 16.424 1.00 93.12 265 TRP A C 1
ATOM 2030 O O . TRP A 1 265 ? 6.318 13.423 15.560 1.00 93.12 265 TRP A O 1
ATOM 2040 N N . ILE A 1 266 ? 6.006 12.245 17.457 1.00 94.44 266 ILE A N 1
ATOM 2041 C CA . ILE A 1 266 ? 7.396 11.809 17.587 1.00 94.44 266 ILE A CA 1
ATOM 2042 C C . ILE A 1 266 ? 7.743 10.937 16.376 1.00 94.44 266 ILE A C 1
ATOM 2044 O O . ILE A 1 266 ? 8.659 11.268 15.640 1.00 94.44 266 ILE A O 1
ATOM 2048 N N . GLY A 1 267 ? 6.947 9.910 16.064 1.00 95.38 267 GLY A N 1
ATOM 2049 C CA . GLY A 1 267 ? 7.194 9.070 14.884 1.00 95.38 267 GLY A CA 1
ATOM 2050 C C . GLY A 1 267 ? 7.191 9.844 13.562 1.00 95.38 267 GLY A C 1
ATOM 2051 O O . GLY A 1 267 ? 8.029 9.581 12.705 1.00 95.38 267 GLY A O 1
ATOM 2052 N N . VAL A 1 268 ? 6.302 10.832 13.405 1.00 96.00 268 VAL A N 1
ATOM 2053 C CA . VAL A 1 268 ? 6.270 11.704 12.212 1.00 96.00 268 VAL A CA 1
ATOM 2054 C C . VAL A 1 268 ? 7.523 12.578 12.120 1.00 96.00 268 VAL A C 1
ATOM 2056 O O . VAL A 1 268 ? 8.108 12.687 11.046 1.00 96.00 268 VAL A O 1
ATOM 2059 N N . LEU A 1 269 ? 7.954 13.178 13.232 1.00 96.44 269 LEU A N 1
ATOM 2060 C CA . LEU A 1 269 ? 9.161 14.002 13.289 1.00 96.44 269 LEU A CA 1
ATOM 2061 C C . LEU A 1 269 ? 10.407 13.175 12.954 1.00 96.44 269 LEU A C 1
ATOM 2063 O O . LEU A 1 269 ? 11.211 13.591 12.126 1.00 96.44 269 LEU A O 1
ATOM 2067 N N . PHE A 1 270 ? 10.533 11.987 13.546 1.00 96.88 270 PHE A N 1
ATOM 2068 C CA . PHE A 1 270 ? 11.632 11.060 13.279 1.00 96.88 270 PHE A CA 1
ATOM 2069 C C . PHE A 1 270 ? 11.632 10.586 11.820 1.00 96.88 270 PHE A C 1
ATOM 2071 O O . PHE A 1 270 ? 12.684 10.565 11.189 1.00 96.88 270 PHE A O 1
ATOM 2078 N N . SER A 1 271 ? 10.454 10.302 11.253 1.00 97.44 271 SER A N 1
ATOM 2079 C CA . SER A 1 271 ? 10.306 9.982 9.828 1.00 97.44 271 SER A CA 1
ATOM 2080 C C . SER A 1 271 ? 10.792 11.116 8.925 1.00 97.44 271 SER A C 1
ATOM 2082 O O . SER A 1 271 ? 11.509 10.888 7.955 1.00 97.44 271 SER A O 1
ATOM 2084 N N . LEU A 1 272 ? 10.417 12.358 9.250 1.00 97.00 272 LEU A N 1
ATOM 2085 C CA . LEU A 1 272 ? 10.816 13.538 8.489 1.00 97.00 272 LEU A CA 1
ATOM 2086 C C . LEU A 1 272 ? 12.330 13.770 8.568 1.00 97.00 272 LEU A C 1
ATOM 2088 O O . LEU A 1 272 ? 12.951 14.043 7.546 1.00 97.00 272 LEU A O 1
ATOM 2092 N N . LEU A 1 273 ? 12.926 13.640 9.758 1.00 97.00 273 LEU A N 1
ATOM 2093 C CA . LEU A 1 273 ? 14.374 13.757 9.954 1.00 97.00 273 LEU A CA 1
ATOM 2094 C C . LEU A 1 273 ? 15.135 12.680 9.173 1.00 97.00 273 LEU A C 1
ATOM 2096 O O . LEU A 1 273 ? 16.084 13.005 8.462 1.00 97.00 273 LEU A O 1
ATOM 2100 N N . ALA A 1 274 ? 14.686 11.426 9.247 1.00 96.88 274 ALA A N 1
ATOM 2101 C CA . ALA A 1 274 ? 15.285 10.320 8.508 1.00 96.88 274 ALA A CA 1
ATOM 2102 C C . ALA A 1 274 ? 15.156 10.510 6.987 1.00 96.88 274 ALA A C 1
ATOM 2104 O O . ALA A 1 274 ? 16.121 10.307 6.255 1.00 96.88 274 ALA A O 1
ATOM 2105 N N . TRP A 1 275 ? 14.005 10.998 6.510 1.00 96.94 275 TRP A N 1
ATOM 2106 C CA . TRP A 1 275 ? 13.820 11.363 5.105 1.00 96.94 275 TRP A CA 1
ATOM 2107 C C . TRP A 1 275 ? 14.771 12.476 4.663 1.00 96.94 275 TRP A C 1
ATOM 2109 O O . TRP A 1 275 ? 15.409 12.346 3.622 1.00 96.94 275 TRP A O 1
ATOM 2119 N N . MET A 1 276 ? 14.914 13.548 5.449 1.00 96.00 276 MET A N 1
ATOM 2120 C CA . MET A 1 276 ? 15.829 14.648 5.122 1.00 96.00 276 MET A CA 1
ATOM 2121 C C . MET A 1 276 ? 17.289 14.188 5.082 1.00 96.00 276 MET A C 1
ATOM 2123 O O . MET A 1 276 ? 18.008 14.565 4.160 1.00 96.00 276 MET A O 1
ATOM 2127 N N . LEU A 1 277 ? 17.717 13.354 6.036 1.00 95.44 277 LEU A N 1
ATOM 2128 C CA . LEU A 1 277 ? 19.066 12.779 6.048 1.00 95.44 277 LEU A CA 1
ATOM 2129 C C . LEU A 1 277 ? 19.296 11.840 4.862 1.00 95.44 277 LEU A C 1
ATOM 2131 O O . LEU A 1 277 ? 20.309 11.975 4.184 1.00 95.44 277 LEU A O 1
ATOM 2135 N N . GLY A 1 278 ? 18.345 10.950 4.556 1.00 94.50 278 GLY A N 1
ATOM 2136 C CA . GLY A 1 278 ? 18.428 10.059 3.395 1.00 94.50 278 GLY A CA 1
ATOM 2137 C C . GLY A 1 278 ? 18.487 10.826 2.071 1.00 94.50 278 GLY A C 1
ATOM 2138 O O . GLY A 1 278 ? 19.289 10.505 1.197 1.00 94.50 278 GLY A O 1
ATOM 2139 N N . MET A 1 279 ? 17.707 11.903 1.946 1.00 94.31 279 MET A N 1
ATOM 2140 C CA . MET A 1 279 ? 17.758 12.801 0.790 1.00 94.31 279 MET A CA 1
ATOM 2141 C C . MET A 1 279 ? 19.088 13.550 0.696 1.00 94.31 279 MET A C 1
ATOM 2143 O O . MET A 1 279 ? 19.667 13.631 -0.386 1.00 94.31 279 MET A O 1
ATOM 2147 N N . ALA A 1 280 ? 19.596 14.077 1.809 1.00 94.50 280 ALA A N 1
ATOM 2148 C CA . ALA A 1 280 ? 20.892 14.744 1.833 1.00 94.50 280 ALA A CA 1
ATOM 2149 C C . ALA A 1 280 ? 22.023 13.773 1.459 1.00 94.50 280 ALA A C 1
ATOM 2151 O O . ALA A 1 280 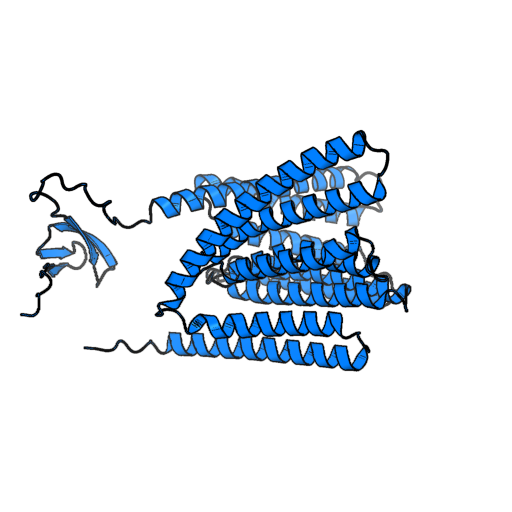? 22.878 14.127 0.649 1.00 94.50 280 ALA A O 1
ATOM 2152 N N . ALA A 1 281 ? 21.998 12.543 1.974 1.00 93.00 281 ALA A N 1
ATOM 2153 C CA . ALA A 1 281 ? 22.962 11.501 1.633 1.00 93.00 281 ALA A CA 1
ATOM 2154 C C . ALA A 1 281 ? 22.911 11.135 0.148 1.00 93.00 281 ALA A C 1
ATOM 2156 O O . ALA A 1 281 ? 23.950 11.082 -0.503 1.00 93.00 281 ALA A O 1
ATOM 2157 N N . GLN A 1 282 ? 21.709 10.975 -0.411 1.00 93.44 282 GLN A N 1
ATOM 2158 C CA . GLN A 1 282 ? 21.545 10.602 -1.815 1.00 93.44 282 GLN A CA 1
ATOM 2159 C C . GLN A 1 282 ? 22.092 11.649 -2.795 1.00 93.44 282 GLN A C 1
ATOM 2161 O O . GLN A 1 282 ? 22.526 11.291 -3.887 1.00 93.44 282 GLN A O 1
ATOM 2166 N N . TRP A 1 283 ? 22.034 12.934 -2.437 1.00 93.56 283 TRP A N 1
ATOM 2167 C CA . TRP A 1 283 ? 22.362 14.033 -3.352 1.00 93.56 283 TRP A CA 1
ATOM 2168 C C . TRP A 1 283 ? 23.696 14.728 -3.071 1.00 93.56 283 TRP A C 1
ATOM 2170 O O . TRP A 1 283 ? 24.150 15.489 -3.920 1.00 93.56 283 TRP A O 1
ATOM 2180 N N . SER A 1 284 ? 24.315 14.521 -1.907 1.00 91.94 284 SER A N 1
ATOM 2181 C CA . SER A 1 284 ? 25.536 15.251 -1.531 1.00 91.94 284 SER A CA 1
ATOM 2182 C C . SER A 1 284 ? 26.842 14.495 -1.784 1.00 91.94 284 SER A C 1
ATOM 2184 O O . SER A 1 284 ? 27.894 15.034 -1.447 1.00 91.94 284 SER A O 1
ATOM 2186 N N . ASP A 1 285 ? 26.796 13.268 -2.321 1.00 85.19 285 ASP A N 1
ATOM 2187 C CA . ASP A 1 285 ? 27.926 12.321 -2.448 1.00 85.19 285 ASP A CA 1
ATOM 2188 C C . ASP A 1 285 ? 28.691 12.040 -1.133 1.00 85.19 285 ASP A C 1
ATOM 2190 O O . ASP A 1 285 ? 29.667 11.290 -1.111 1.00 85.19 285 ASP A O 1
ATOM 2194 N N . LYS A 1 286 ? 28.256 12.616 -0.006 1.00 88.88 286 LYS A N 1
ATOM 2195 C CA . LYS A 1 286 ? 28.863 12.432 1.309 1.00 88.88 286 LYS A CA 1
ATOM 2196 C C . LYS A 1 286 ? 28.176 11.278 2.019 1.00 88.88 286 LYS A C 1
ATOM 2198 O O . LYS A 1 286 ? 26.955 11.268 2.164 1.00 88.88 286 LYS A O 1
ATOM 2203 N N . ALA A 1 287 ? 28.983 10.349 2.522 1.00 83.50 287 ALA A N 1
ATOM 2204 C CA . ALA A 1 287 ? 28.516 9.357 3.475 1.00 83.50 287 ALA A CA 1
ATOM 2205 C C . ALA A 1 287 ? 28.017 10.085 4.733 1.00 83.50 287 ALA A C 1
ATOM 2207 O O . ALA A 1 287 ? 28.776 10.806 5.385 1.00 83.50 287 ALA A O 1
ATOM 2208 N N . PHE A 1 288 ? 26.727 9.945 5.028 1.00 85.56 288 PHE A N 1
ATOM 2209 C CA . PHE A 1 288 ? 26.171 10.350 6.314 1.00 85.56 288 PHE A CA 1
ATOM 2210 C C . PHE A 1 288 ? 26.387 9.241 7.339 1.00 85.56 288 PHE A C 1
ATOM 2212 O O . PHE A 1 288 ? 26.704 8.107 6.994 1.00 85.56 288 PHE A O 1
ATOM 2219 N N . ASP A 1 289 ? 26.223 9.596 8.608 1.00 89.31 289 ASP A N 1
ATOM 2220 C CA . ASP A 1 289 ? 26.272 8.642 9.703 1.00 89.31 289 ASP A CA 1
ATOM 2221 C C . ASP A 1 289 ? 25.095 7.650 9.615 1.00 89.31 289 ASP A C 1
ATOM 2223 O O . ASP A 1 289 ? 23.948 7.978 9.950 1.00 89.31 289 ASP A O 1
ATOM 2227 N N . ASP A 1 290 ? 25.390 6.441 9.131 1.00 91.56 290 ASP A N 1
ATOM 2228 C CA . ASP A 1 290 ? 24.442 5.331 8.990 1.00 91.56 290 ASP A CA 1
ATOM 2229 C C . ASP A 1 290 ? 23.765 4.972 10.323 1.00 91.56 290 ASP A C 1
ATOM 2231 O O . ASP A 1 290 ? 22.616 4.508 10.335 1.00 91.56 290 ASP A O 1
ATOM 2235 N N . ASP A 1 291 ? 24.449 5.196 11.449 1.00 92.38 291 ASP A N 1
ATOM 2236 C CA . ASP A 1 291 ? 23.959 4.845 12.782 1.00 92.38 291 ASP A CA 1
ATOM 2237 C C . ASP A 1 291 ? 22.805 5.767 13.192 1.00 92.38 291 ASP A C 1
ATOM 2239 O O . ASP A 1 291 ? 21.740 5.298 13.608 1.00 92.38 291 ASP A O 1
ATOM 2243 N N . THR A 1 292 ? 22.955 7.078 12.976 1.00 93.19 292 THR A N 1
ATOM 2244 C CA . THR A 1 292 ? 21.885 8.059 13.214 1.00 93.19 292 THR A CA 1
ATOM 2245 C C . THR A 1 292 ? 20.649 7.758 12.363 1.00 93.19 292 THR A C 1
ATOM 2247 O O . THR A 1 292 ? 19.523 7.774 12.869 1.00 93.19 292 THR A O 1
ATOM 2250 N N . LEU A 1 293 ? 20.828 7.452 11.073 1.00 93.75 293 LEU A N 1
ATOM 2251 C CA . LEU A 1 293 ? 19.706 7.132 10.183 1.00 93.75 293 LEU A CA 1
ATOM 2252 C C . LEU A 1 293 ? 18.968 5.860 10.628 1.00 93.75 293 LEU A C 1
ATOM 2254 O O . LEU A 1 293 ? 17.732 5.807 10.594 1.00 93.75 293 LEU A O 1
ATOM 2258 N N . THR A 1 294 ? 19.724 4.858 11.080 1.00 93.94 294 THR A N 1
ATOM 2259 C CA . THR A 1 294 ? 19.195 3.593 11.599 1.00 93.94 294 THR A CA 1
ATOM 2260 C C . THR A 1 294 ? 18.339 3.819 12.844 1.00 93.94 294 THR A C 1
ATOM 2262 O O . THR A 1 294 ? 17.165 3.440 12.840 1.00 93.94 294 THR A O 1
ATOM 2265 N N . LEU A 1 295 ? 18.867 4.538 13.840 1.00 94.44 295 LEU A N 1
ATOM 2266 C CA . LEU A 1 295 ? 18.154 4.877 15.079 1.00 94.44 295 LEU A CA 1
ATOM 2267 C C . LEU A 1 295 ? 16.872 5.678 14.813 1.00 94.44 295 LEU A C 1
ATOM 2269 O O . LEU A 1 295 ? 15.828 5.441 15.424 1.00 94.44 295 LEU A O 1
ATOM 2273 N N . LEU A 1 296 ? 16.917 6.638 13.883 1.00 96.00 296 LEU A N 1
ATOM 2274 C CA . LEU A 1 296 ? 15.721 7.411 13.544 1.00 96.00 296 LEU A CA 1
ATOM 2275 C C . LEU A 1 296 ? 14.646 6.534 12.888 1.00 96.00 296 LEU A C 1
ATOM 2277 O O . LEU A 1 296 ? 13.450 6.668 13.176 1.00 96.00 296 LEU A O 1
ATOM 2281 N N . THR A 1 297 ? 15.078 5.625 12.014 1.00 96.50 297 THR A N 1
ATOM 2282 C CA . THR A 1 297 ? 14.195 4.700 11.299 1.00 96.50 297 THR A CA 1
ATOM 2283 C C . THR A 1 297 ? 13.568 3.686 12.251 1.00 96.50 297 THR A C 1
ATOM 2285 O O . THR A 1 297 ? 12.364 3.441 12.155 1.00 96.50 297 THR A O 1
ATOM 2288 N N . SER A 1 298 ? 14.333 3.141 13.198 1.00 96.25 298 SER A N 1
ATOM 2289 C CA . SER A 1 298 ? 13.859 2.140 14.160 1.00 96.25 298 SER A CA 1
ATOM 2290 C C . SER A 1 298 ? 12.720 2.695 15.031 1.00 96.25 298 SER A C 1
ATOM 2292 O O . SER A 1 298 ? 11.636 2.102 15.098 1.00 96.25 298 SER A O 1
ATOM 2294 N N . VAL A 1 299 ? 12.895 3.899 15.591 1.00 96.12 299 VAL A N 1
ATOM 2295 C CA . VAL A 1 299 ? 11.866 4.611 16.371 1.00 96.12 299 VAL A CA 1
ATOM 2296 C C . VAL A 1 299 ? 10.618 4.860 15.525 1.00 96.12 299 VAL A C 1
ATOM 2298 O O . VAL A 1 299 ? 9.492 4.624 15.975 1.00 96.12 299 VAL A O 1
ATOM 2301 N N . CYS A 1 300 ? 10.801 5.310 14.283 1.00 96.38 300 CYS A N 1
ATOM 2302 C CA . CYS A 1 300 ? 9.695 5.579 13.374 1.00 96.38 300 CYS A CA 1
ATOM 2303 C C . CYS A 1 300 ? 8.880 4.313 13.055 1.00 96.38 300 CYS A C 1
ATOM 2305 O O . CYS A 1 300 ? 7.649 4.333 13.150 1.00 96.38 300 CYS A O 1
ATOM 2307 N N . VAL A 1 301 ? 9.551 3.199 12.742 1.00 96.75 301 VAL A N 1
ATOM 2308 C CA . VAL A 1 301 ? 8.917 1.904 12.450 1.00 96.75 301 VAL A CA 1
ATOM 2309 C C . VAL A 1 301 ? 8.105 1.408 13.644 1.00 96.75 301 VAL A C 1
ATOM 2311 O O . VAL A 1 301 ? 6.956 1.004 13.465 1.00 96.75 301 VAL A O 1
ATOM 2314 N N . VAL A 1 302 ? 8.644 1.498 14.864 1.00 96.56 302 VAL A N 1
ATOM 2315 C CA . VAL A 1 302 ? 7.933 1.107 16.093 1.00 96.56 302 VAL A CA 1
ATOM 2316 C C . VAL A 1 302 ? 6.666 1.941 16.291 1.00 96.56 302 VAL A C 1
ATOM 2318 O O . VAL A 1 302 ? 5.589 1.392 16.540 1.00 96.56 302 VAL A O 1
ATOM 2321 N N . VAL A 1 303 ? 6.759 3.267 16.146 1.00 96.06 303 VAL A N 1
ATOM 2322 C CA . VAL A 1 303 ? 5.606 4.170 16.313 1.00 96.06 303 VAL A CA 1
ATOM 2323 C C . VAL A 1 303 ? 4.551 3.930 15.230 1.00 96.06 303 VAL A C 1
ATOM 2325 O O . VAL A 1 303 ? 3.353 3.883 15.540 1.00 96.06 303 VAL A O 1
ATOM 2328 N N . ALA A 1 304 ? 4.971 3.734 13.979 1.00 96.19 304 ALA A N 1
ATOM 2329 C CA . ALA A 1 304 ? 4.091 3.405 12.861 1.00 96.19 304 ALA A CA 1
ATOM 2330 C C . ALA A 1 304 ? 3.369 2.070 13.094 1.00 96.19 304 ALA A C 1
ATOM 2332 O O . ALA A 1 304 ? 2.140 1.998 12.983 1.00 96.19 304 ALA A O 1
ATOM 2333 N N . TYR A 1 305 ? 4.115 1.035 13.486 1.00 96.25 305 TYR A N 1
ATOM 2334 C CA . TYR A 1 305 ? 3.586 -0.293 13.782 1.00 96.25 305 TYR A CA 1
ATOM 2335 C C . TYR A 1 305 ? 2.570 -0.247 14.927 1.00 96.25 305 TYR A C 1
ATOM 2337 O O . TYR A 1 305 ? 1.443 -0.728 14.783 1.00 96.25 305 TYR A O 1
ATOM 2345 N N . ALA A 1 306 ? 2.923 0.395 16.045 1.00 95.00 306 ALA A N 1
ATOM 2346 C CA . ALA A 1 306 ? 2.031 0.555 17.189 1.00 95.00 306 ALA A CA 1
ATOM 2347 C C . ALA A 1 306 ? 0.748 1.309 16.813 1.00 95.00 306 ALA A C 1
ATOM 2349 O O . ALA A 1 306 ? -0.350 0.902 17.200 1.00 95.00 306 ALA A O 1
ATOM 2350 N N . SER A 1 307 ? 0.864 2.371 16.012 1.00 93.88 307 SER A N 1
ATOM 2351 C CA . SER A 1 307 ? -0.283 3.159 15.549 1.00 93.88 307 SER A CA 1
ATOM 2352 C C . SER A 1 307 ? -1.242 2.325 14.696 1.00 93.88 307 SER A C 1
ATOM 2354 O O . SER A 1 307 ? -2.448 2.340 14.947 1.00 93.88 307 SER A O 1
ATOM 2356 N N . LEU A 1 308 ? -0.725 1.528 13.755 1.00 93.62 308 LEU A N 1
ATOM 2357 C CA . LEU A 1 308 ? -1.535 0.617 12.936 1.00 93.62 308 LEU A CA 1
ATOM 2358 C C . LEU A 1 308 ? -2.158 -0.518 13.762 1.00 93.62 308 LEU A C 1
ATOM 2360 O O . LEU A 1 308 ? -3.345 -0.814 13.609 1.00 93.62 308 LEU A O 1
ATOM 2364 N N . ALA A 1 309 ? -1.401 -1.120 14.681 1.00 94.12 309 ALA A N 1
ATOM 2365 C CA . ALA A 1 309 ? -1.889 -2.193 15.547 1.00 94.12 309 ALA A CA 1
ATOM 2366 C C . ALA A 1 309 ? -3.052 -1.733 16.448 1.00 94.12 309 ALA A C 1
ATOM 2368 O O . ALA A 1 309 ? -3.979 -2.502 16.726 1.00 94.12 309 ALA A O 1
ATOM 2369 N N . LEU A 1 310 ? -3.041 -0.464 16.872 1.00 91.38 310 LEU A N 1
ATOM 2370 C CA . LEU A 1 310 ? -4.108 0.146 17.669 1.00 91.38 310 LEU A CA 1
ATOM 2371 C C . LEU A 1 310 ? -5.396 0.414 16.872 1.00 91.38 310 LEU A C 1
ATOM 2373 O O . LEU A 1 310 ? -6.465 0.470 17.479 1.00 91.38 310 LEU A O 1
ATOM 2377 N N . VAL A 1 311 ? -5.327 0.531 15.540 1.00 90.06 311 VAL A N 1
ATOM 2378 C CA . VAL A 1 311 ? -6.513 0.702 14.672 1.00 90.06 311 VAL A CA 1
ATOM 2379 C C . VAL A 1 311 ? -7.344 -0.579 14.579 1.00 90.06 311 VAL A C 1
ATOM 2381 O O . VAL A 1 311 ? -8.558 -0.511 14.392 1.00 90.06 311 VAL A O 1
ATOM 2384 N N . ALA A 1 312 ? -6.718 -1.750 14.710 1.00 91.12 312 ALA A N 1
ATOM 2385 C CA . ALA A 1 312 ? -7.395 -3.033 14.555 1.00 91.12 312 ALA A CA 1
ATOM 2386 C C . ALA A 1 312 ? -8.493 -3.225 15.627 1.00 91.12 312 ALA A C 1
ATOM 2388 O O . ALA A 1 312 ? -8.162 -3.277 16.812 1.00 91.12 312 ALA A O 1
ATOM 2389 N N . PRO A 1 313 ? -9.787 -3.370 15.277 1.00 90.06 313 PRO A N 1
ATOM 2390 C CA . PRO A 1 313 ? -10.846 -3.617 16.257 1.00 90.06 313 PRO A CA 1
ATOM 2391 C C . PRO A 1 313 ? -10.721 -5.024 16.866 1.00 90.06 313 PRO A C 1
ATOM 2393 O O . PRO A 1 313 ? -10.970 -6.034 16.203 1.00 90.06 313 PRO A O 1
ATOM 2396 N N . LEU A 1 314 ? -10.354 -5.091 18.147 1.00 90.75 314 LEU A N 1
ATOM 2397 C CA . LEU A 1 314 ? -10.160 -6.335 18.898 1.00 90.75 314 LEU A CA 1
ATOM 2398 C C . LEU A 1 314 ? -11.086 -6.396 20.111 1.00 90.75 314 LEU A C 1
ATOM 2400 O O . LEU A 1 314 ? -11.374 -5.374 20.736 1.00 90.75 314 LEU A O 1
ATOM 2404 N N . ARG A 1 315 ? -11.517 -7.609 20.466 1.00 93.88 315 ARG A N 1
ATOM 2405 C CA . ARG A 1 315 ? -12.255 -7.876 21.712 1.00 93.88 315 ARG A CA 1
ATOM 2406 C C . ARG A 1 315 ? -11.306 -7.814 22.914 1.00 93.88 315 ARG A C 1
ATOM 2408 O O . ARG A 1 315 ? -10.105 -8.000 22.747 1.00 93.88 315 ARG A O 1
ATOM 2415 N N . ALA A 1 316 ? -11.836 -7.626 24.126 1.00 93.38 316 ALA A N 1
ATOM 2416 C CA . ALA A 1 316 ? -11.033 -7.547 25.355 1.00 93.38 316 ALA A CA 1
ATOM 2417 C C . ALA A 1 316 ? -10.064 -8.739 25.513 1.00 93.38 316 ALA A C 1
ATOM 2419 O O . ALA A 1 316 ? -8.868 -8.542 25.700 1.00 93.38 316 ALA A O 1
ATOM 2420 N N . GLY A 1 317 ? -10.540 -9.970 25.286 1.00 93.44 317 GLY A N 1
ATOM 2421 C CA . GLY A 1 317 ? -9.706 -11.180 25.340 1.00 93.44 317 GLY A CA 1
ATOM 2422 C C . GLY A 1 317 ? -8.665 -11.326 24.218 1.00 93.44 317 GLY A C 1
ATOM 2423 O O . GLY A 1 317 ? -7.863 -12.247 24.261 1.00 93.44 317 GLY A O 1
ATOM 2424 N N . GLN A 1 318 ? -8.659 -10.448 23.211 1.00 95.31 318 GLN A N 1
ATOM 2425 C CA . GLN A 1 318 ? -7.696 -10.450 22.097 1.00 95.31 318 GLN A CA 1
ATOM 2426 C C . GLN A 1 318 ? -6.659 -9.319 22.220 1.00 95.31 318 GLN A C 1
ATOM 2428 O O . GLN A 1 318 ? -5.778 -9.198 21.371 1.00 95.31 318 GLN A O 1
ATOM 2433 N N . GLN A 1 319 ? -6.749 -8.474 23.255 1.00 94.62 319 GLN A N 1
ATOM 2434 C CA . GLN A 1 319 ? -5.845 -7.332 23.423 1.00 94.62 319 GLN A CA 1
ATOM 2435 C C . GLN A 1 319 ? -4.397 -7.753 23.705 1.00 94.62 319 GLN A C 1
ATOM 2437 O O . GLN A 1 319 ? -3.477 -7.051 23.287 1.00 94.62 319 GLN A O 1
ATOM 2442 N N . TRP A 1 320 ? -4.187 -8.913 24.337 1.00 96.38 320 TRP A N 1
ATOM 2443 C CA . TRP A 1 320 ? -2.849 -9.452 24.608 1.00 96.38 320 TRP A CA 1
ATOM 2444 C C . TRP A 1 320 ? -2.031 -9.638 23.323 1.00 96.38 320 TRP A C 1
ATOM 2446 O O . TRP A 1 320 ? -0.845 -9.324 23.307 1.00 96.38 320 TRP A O 1
ATOM 2456 N N . LEU A 1 321 ? -2.672 -10.061 22.225 1.00 95.12 321 LEU A N 1
ATOM 2457 C CA . LEU A 1 321 ? -2.007 -10.265 20.939 1.00 95.12 321 LEU A CA 1
ATOM 2458 C C . LEU A 1 321 ? -1.473 -8.944 20.381 1.00 95.12 321 LEU A C 1
ATOM 2460 O O . LEU A 1 321 ? -0.369 -8.894 19.849 1.00 95.12 321 LEU A O 1
ATOM 2464 N N . ARG A 1 322 ? -2.238 -7.856 20.539 1.00 95.69 322 ARG A N 1
ATOM 2465 C CA . ARG A 1 322 ? -1.807 -6.517 20.124 1.00 95.69 322 ARG A CA 1
ATOM 2466 C C . ARG A 1 322 ? -0.582 -6.072 20.912 1.00 95.69 322 ARG A C 1
ATOM 2468 O O . ARG A 1 322 ? 0.375 -5.595 20.315 1.00 95.69 322 ARG A O 1
ATOM 2475 N N . VAL A 1 323 ? -0.617 -6.229 22.235 1.00 96.31 323 VAL A N 1
ATOM 2476 C CA . VAL A 1 323 ? 0.504 -5.852 23.106 1.00 96.31 323 VAL A CA 1
ATOM 2477 C C . VAL A 1 323 ? 1.742 -6.678 22.764 1.00 96.31 323 VAL A C 1
ATOM 2479 O O . VAL A 1 323 ? 2.806 -6.102 22.569 1.00 96.31 323 VAL A O 1
ATOM 2482 N N . GLY A 1 324 ? 1.600 -7.996 22.594 1.00 95.38 324 GLY A N 1
ATOM 2483 C CA . GLY A 1 324 ? 2.702 -8.878 22.205 1.00 95.38 324 GLY A CA 1
ATOM 2484 C C . GLY A 1 324 ? 3.322 -8.503 20.857 1.00 95.38 324 GLY A C 1
ATOM 2485 O O . GLY A 1 324 ? 4.541 -8.440 20.740 1.00 95.38 324 GLY A O 1
ATOM 2486 N N . ALA A 1 325 ? 2.498 -8.174 19.861 1.00 96.06 325 ALA A N 1
ATOM 2487 C CA . ALA A 1 325 ? 2.967 -7.761 18.541 1.00 96.06 325 ALA A CA 1
ATOM 2488 C C . ALA A 1 325 ? 3.728 -6.419 18.579 1.00 96.06 325 ALA A C 1
ATOM 2490 O O . ALA A 1 325 ? 4.774 -6.275 17.947 1.00 96.06 325 ALA A O 1
ATOM 2491 N N . ILE A 1 326 ? 3.244 -5.453 19.370 1.00 95.38 326 ILE A N 1
ATOM 2492 C CA . ILE A 1 326 ? 3.934 -4.171 19.585 1.00 95.38 326 ILE A CA 1
ATOM 2493 C C . ILE A 1 326 ? 5.258 -4.394 20.323 1.00 95.38 326 ILE A C 1
ATOM 2495 O O . ILE A 1 326 ? 6.287 -3.887 19.882 1.00 95.38 326 ILE A O 1
ATOM 2499 N N . LEU A 1 327 ? 5.266 -5.184 21.400 1.00 96.12 327 LEU A N 1
ATOM 2500 C CA . LEU A 1 327 ? 6.489 -5.506 22.141 1.00 96.12 327 LEU A CA 1
ATOM 2501 C C . LEU A 1 327 ? 7.525 -6.199 21.250 1.00 96.12 327 LEU A C 1
ATOM 2503 O O . LEU A 1 327 ? 8.691 -5.823 21.286 1.00 96.12 327 LEU A O 1
ATOM 2507 N N . ALA A 1 328 ? 7.106 -7.140 20.400 1.00 94.75 328 ALA A N 1
ATOM 2508 C CA . ALA A 1 328 ? 7.994 -7.780 19.433 1.00 94.75 328 ALA A CA 1
ATOM 2509 C C . ALA A 1 328 ? 8.619 -6.759 18.465 1.00 94.75 328 ALA A C 1
ATOM 2511 O O . ALA A 1 328 ? 9.814 -6.831 18.192 1.00 94.75 328 ALA A O 1
ATOM 2512 N N . SER A 1 329 ? 7.854 -5.760 18.006 1.00 96.81 329 SER A N 1
ATOM 2513 C CA . SER A 1 329 ? 8.405 -4.691 17.159 1.00 96.81 329 SER A CA 1
ATOM 2514 C C . SER A 1 329 ? 9.434 -3.818 17.895 1.00 96.81 329 SER A C 1
ATOM 2516 O O . SER A 1 329 ? 10.459 -3.476 17.312 1.00 96.81 329 SER A O 1
ATOM 2518 N N . ILE A 1 330 ? 9.213 -3.522 19.184 1.00 96.81 330 ILE A N 1
ATOM 2519 C CA . ILE A 1 330 ? 10.157 -2.762 20.022 1.00 96.81 330 ILE A CA 1
ATOM 2520 C C . ILE A 1 330 ? 11.448 -3.557 20.227 1.00 96.81 330 ILE A C 1
ATOM 2522 O O . ILE A 1 330 ? 12.533 -3.013 20.050 1.00 96.81 330 ILE A O 1
ATOM 2526 N N . VAL A 1 331 ? 11.336 -4.843 20.576 1.00 95.62 331 VAL A N 1
ATOM 2527 C CA . VAL A 1 331 ? 12.496 -5.726 20.773 1.00 95.62 331 VAL A CA 1
ATOM 2528 C C . VAL A 1 331 ? 13.299 -5.855 19.482 1.00 95.62 331 VAL A C 1
ATOM 2530 O O . VAL A 1 331 ? 14.521 -5.771 19.519 1.00 95.62 331 VAL A O 1
ATOM 2533 N N . SER A 1 332 ? 12.628 -6.003 18.336 1.00 95.69 332 SER A N 1
ATOM 2534 C CA . SER A 1 332 ? 13.296 -6.062 17.035 1.00 95.69 332 SER A CA 1
ATOM 2535 C C . SER A 1 332 ? 14.103 -4.795 16.743 1.00 95.69 332 SER A C 1
ATOM 2537 O O . SER A 1 332 ? 15.295 -4.895 16.451 1.00 95.69 332 SER A O 1
ATOM 2539 N N . ALA A 1 333 ? 13.486 -3.621 16.898 1.00 94.19 333 ALA A N 1
ATOM 2540 C CA . ALA A 1 333 ? 14.144 -2.330 16.712 1.00 94.19 333 ALA A CA 1
ATOM 2541 C C . ALA A 1 333 ? 15.336 -2.149 17.666 1.00 94.19 333 ALA A C 1
ATOM 2543 O O . ALA A 1 333 ? 16.445 -1.893 17.214 1.00 94.19 333 ALA A O 1
ATOM 2544 N N . ALA A 1 334 ? 15.141 -2.382 18.967 1.00 94.31 334 ALA A N 1
ATOM 2545 C CA . ALA A 1 334 ? 16.198 -2.222 19.963 1.00 94.31 334 ALA A CA 1
ATOM 2546 C C . ALA A 1 334 ? 17.382 -3.174 19.722 1.00 94.31 334 ALA A C 1
ATOM 2548 O O . ALA A 1 334 ? 18.534 -2.762 19.816 1.00 94.31 334 ALA A O 1
ATOM 2549 N N . CYS A 1 335 ? 17.123 -4.443 19.390 1.00 92.88 335 CYS A N 1
ATOM 2550 C CA . CYS A 1 335 ? 18.189 -5.395 19.079 1.00 92.88 335 CYS A CA 1
ATOM 2551 C C . CYS A 1 335 ? 18.914 -5.055 17.769 1.00 92.88 335 CYS A C 1
ATOM 2553 O O . CYS A 1 335 ? 20.121 -5.271 17.695 1.00 92.88 335 CYS A O 1
ATOM 2555 N N . PHE A 1 336 ? 18.205 -4.521 16.768 1.00 93.69 336 PHE A N 1
ATOM 2556 C CA . PHE A 1 336 ? 18.813 -4.050 15.519 1.00 93.69 336 PHE A CA 1
ATOM 2557 C C . PHE A 1 336 ? 19.743 -2.856 15.768 1.00 93.69 336 PHE A C 1
ATOM 2559 O O . PHE A 1 336 ? 20.880 -2.847 15.304 1.00 93.69 336 PHE A O 1
ATOM 2566 N N . ASP A 1 337 ? 19.294 -1.894 16.575 1.00 93.06 337 ASP A N 1
ATOM 2567 C CA . ASP A 1 337 ? 20.088 -0.721 16.947 1.00 93.06 337 ASP A CA 1
ATOM 2568 C C . ASP A 1 337 ? 21.333 -1.121 17.754 1.00 93.06 337 ASP A C 1
ATOM 2570 O O . ASP A 1 337 ? 22.433 -0.640 17.483 1.00 93.06 337 ASP A O 1
ATOM 2574 N N . VAL A 1 338 ? 21.193 -2.052 18.709 1.00 92.00 338 VAL A N 1
ATOM 2575 C CA . VAL A 1 338 ? 22.331 -2.595 19.473 1.00 92.00 338 VAL A CA 1
ATOM 2576 C C . VAL A 1 338 ? 23.322 -3.303 18.554 1.00 92.00 338 VAL A C 1
ATOM 2578 O O . VAL A 1 338 ? 24.521 -3.074 18.683 1.00 92.00 338 VAL A O 1
ATOM 2581 N N . GLU A 1 339 ? 22.857 -4.144 17.626 1.00 92.12 339 GLU A N 1
ATOM 2582 C CA . GLU A 1 339 ? 23.735 -4.821 16.662 1.00 92.12 339 GLU A CA 1
ATOM 2583 C C . GLU A 1 339 ? 24.511 -3.812 15.810 1.00 92.12 339 GLU A C 1
ATOM 2585 O O . GLU A 1 339 ? 25.721 -3.958 15.638 1.00 92.12 339 GLU A O 1
ATOM 2590 N N . LYS A 1 340 ? 23.846 -2.756 15.331 1.00 89.88 340 LYS A N 1
ATOM 2591 C CA . LYS A 1 340 ? 24.490 -1.721 14.520 1.00 89.88 340 LYS A CA 1
ATOM 2592 C C . LYS A 1 340 ? 25.559 -0.962 15.318 1.00 89.88 340 LYS A C 1
ATOM 2594 O O . LYS A 1 340 ? 26.706 -0.904 14.872 1.00 89.88 340 LYS A O 1
ATOM 2599 N N . LEU A 1 341 ? 25.232 -0.514 16.535 1.00 90.25 341 LEU A N 1
ATOM 2600 C CA . LEU A 1 341 ? 26.153 0.204 17.433 1.00 90.25 341 LEU A CA 1
ATOM 2601 C C . LEU A 1 341 ? 27.319 -0.663 17.943 1.00 90.25 341 LEU A C 1
ATOM 2603 O O . LEU A 1 341 ? 28.389 -0.146 18.260 1.00 90.25 341 LEU A O 1
ATOM 2607 N N . THR A 1 342 ? 27.124 -1.982 18.043 1.00 92.44 342 THR A N 1
ATOM 2608 C CA . THR A 1 342 ? 28.146 -2.936 18.517 1.00 92.44 342 THR A CA 1
ATOM 2609 C C . THR A 1 342 ? 28.845 -3.687 17.388 1.00 92.44 342 THR A C 1
ATOM 2611 O O . THR A 1 342 ? 29.670 -4.551 17.670 1.00 92.44 342 THR A O 1
ATOM 2614 N N . SER A 1 343 ? 28.583 -3.351 16.121 1.00 90.06 343 SER A N 1
ATOM 2615 C CA . SER A 1 343 ? 29.152 -4.049 14.956 1.00 90.06 343 SER A CA 1
ATOM 2616 C C . SER A 1 343 ? 30.689 -4.057 14.926 1.00 90.06 343 SER A C 1
ATOM 2618 O O . SER A 1 343 ? 31.293 -4.983 14.387 1.00 90.06 343 SER A O 1
ATOM 2620 N N . SER A 1 344 ? 31.328 -3.084 15.580 1.00 89.31 344 SER A N 1
ATOM 2621 C CA . SER A 1 344 ? 32.784 -3.015 15.771 1.00 89.31 344 SER A CA 1
ATOM 2622 C C . SER A 1 344 ? 33.328 -3.965 16.853 1.00 89.31 344 SER A C 1
ATOM 2624 O O . SER A 1 344 ? 34.541 -4.150 16.948 1.00 89.31 344 SER A O 1
ATOM 2626 N N . MET A 1 345 ? 32.469 -4.557 17.691 1.00 88.56 345 MET A N 1
ATOM 2627 C CA . MET A 1 345 ? 32.851 -5.460 18.780 1.00 88.56 345 MET A CA 1
ATOM 2628 C C . MET A 1 345 ? 32.637 -6.932 18.374 1.00 88.56 345 MET A C 1
ATOM 2630 O O . MET A 1 345 ? 31.504 -7.347 18.118 1.00 88.56 345 MET A O 1
ATOM 2634 N N . PRO A 1 346 ? 33.688 -7.772 18.347 1.00 83.94 346 PRO A N 1
ATOM 2635 C CA . PRO A 1 346 ? 33.546 -9.187 18.009 1.00 83.94 346 PRO A CA 1
ATOM 2636 C C . PRO A 1 346 ? 32.726 -9.934 19.077 1.00 83.94 346 PRO A C 1
ATOM 2638 O O . PRO A 1 346 ? 33.052 -9.885 20.260 1.00 83.94 346 PRO A O 1
ATOM 2641 N N . GLY A 1 347 ? 31.672 -10.653 18.661 1.00 79.44 347 GLY A N 1
ATOM 2642 C CA . GLY A 1 347 ? 30.899 -11.562 19.529 1.00 79.44 347 GLY A CA 1
ATOM 2643 C C . GLY A 1 347 ? 29.391 -11.295 19.652 1.00 79.44 347 GLY A C 1
ATOM 2644 O O . GLY A 1 347 ? 28.678 -12.141 20.189 1.00 79.44 347 GLY A O 1
ATOM 2645 N N . PHE A 1 348 ? 28.864 -10.191 19.112 1.00 75.81 348 PHE A N 1
ATOM 2646 C CA . PHE A 1 348 ? 27.449 -9.800 19.274 1.00 75.81 348 PHE A CA 1
ATOM 2647 C C . PHE A 1 348 ? 26.469 -10.353 18.216 1.00 75.81 348 PHE A C 1
ATOM 2649 O O . PHE A 1 348 ? 25.387 -9.808 18.007 1.00 75.81 348 PHE A O 1
ATOM 2656 N N . HIS A 1 349 ? 26.763 -11.499 17.593 1.00 85.81 349 HIS A N 1
ATOM 2657 C CA . HIS A 1 349 ? 25.874 -12.120 16.588 1.00 85.81 349 HIS A CA 1
ATOM 2658 C C . HIS A 1 349 ? 24.515 -12.596 17.138 1.00 85.81 349 HIS A C 1
ATOM 2660 O O . HIS A 1 349 ? 23.623 -12.974 16.375 1.00 85.81 349 HIS A O 1
ATOM 2666 N N . THR A 1 350 ? 24.340 -12.628 18.460 1.00 90.62 350 THR A N 1
ATOM 2667 C CA . THR A 1 350 ? 23.071 -12.996 19.096 1.00 90.62 350 THR A CA 1
ATOM 2668 C C . THR A 1 350 ? 22.014 -11.904 18.939 1.00 90.62 350 THR A C 1
ATOM 2670 O O . THR A 1 350 ? 20.848 -12.243 18.737 1.00 90.62 350 THR A O 1
ATOM 2673 N N . ALA A 1 351 ? 22.399 -10.621 18.954 1.00 86.88 351 ALA A N 1
ATOM 2674 C CA . ALA A 1 351 ? 21.469 -9.495 18.848 1.00 86.88 351 ALA A CA 1
ATOM 2675 C C . ALA A 1 351 ? 20.721 -9.496 17.506 1.00 86.88 351 ALA A C 1
ATOM 2677 O O . ALA A 1 351 ? 19.491 -9.434 17.501 1.00 86.88 351 ALA A O 1
ATOM 2678 N N . GLY A 1 352 ? 21.425 -9.699 16.388 1.00 88.88 352 GLY A N 1
ATOM 2679 C CA . GLY A 1 352 ? 20.796 -9.789 15.067 1.00 88.88 352 GLY A CA 1
ATOM 2680 C C . GLY A 1 352 ? 19.847 -10.972 14.916 1.00 88.88 352 GLY A C 1
ATOM 2681 O O . GLY A 1 352 ? 18.757 -10.844 14.357 1.00 88.88 352 GLY A O 1
ATOM 2682 N N . ARG A 1 353 ? 20.188 -12.125 15.508 1.00 92.06 353 ARG A N 1
ATOM 2683 C CA . ARG A 1 353 ? 19.294 -13.298 15.533 1.00 92.06 353 ARG A CA 1
ATOM 2684 C C . ARG A 1 353 ? 18.016 -13.023 16.323 1.00 92.06 353 ARG A C 1
ATOM 2686 O O . ARG A 1 353 ? 16.933 -13.398 15.875 1.00 92.06 353 ARG A O 1
ATOM 2693 N N . VAL A 1 354 ? 18.133 -12.363 17.477 1.00 92.50 354 VAL A N 1
ATOM 2694 C CA . VAL A 1 354 ? 16.975 -11.963 18.291 1.00 92.50 354 VAL A CA 1
ATOM 2695 C C . VAL A 1 354 ? 16.141 -10.911 17.558 1.00 92.50 354 VAL A C 1
ATOM 2697 O O . VAL A 1 354 ? 14.918 -11.043 17.520 1.00 92.50 354 VAL A O 1
ATOM 2700 N N . SER A 1 355 ? 16.778 -9.926 16.914 1.00 93.62 355 SER A N 1
ATOM 2701 C CA . SER A 1 355 ? 16.091 -8.908 16.114 1.00 93.62 355 SER A CA 1
ATOM 2702 C C . SER A 1 355 ? 15.273 -9.530 14.982 1.00 93.62 355 SER A C 1
ATOM 2704 O O . SER A 1 355 ? 14.081 -9.239 14.857 1.00 93.62 355 SER A O 1
ATOM 2706 N N . ALA A 1 356 ? 15.872 -10.447 14.215 1.00 92.50 356 ALA A N 1
ATOM 2707 C CA . ALA A 1 356 ? 15.200 -11.153 13.130 1.00 92.50 356 ALA A CA 1
ATOM 2708 C C . ALA A 1 356 ? 14.024 -12.007 13.634 1.00 92.50 356 ALA A C 1
ATOM 2710 O O . ALA A 1 356 ? 12.930 -11.949 13.071 1.00 92.50 356 ALA A O 1
ATOM 2711 N N . ALA A 1 357 ? 14.207 -12.759 14.726 1.00 93.75 357 ALA A N 1
ATOM 2712 C CA . ALA A 1 357 ? 13.129 -13.546 15.328 1.00 93.75 357 ALA A CA 1
ATOM 2713 C C . ALA A 1 357 ? 11.967 -12.656 15.808 1.00 93.75 357 ALA A C 1
ATOM 2715 O O . ALA A 1 357 ? 10.798 -12.958 15.551 1.00 93.75 357 ALA A O 1
ATOM 2716 N N . ALA A 1 358 ? 12.275 -11.529 16.453 1.00 93.62 358 ALA A N 1
ATOM 2717 C CA . ALA A 1 358 ? 11.283 -10.563 16.910 1.00 93.62 358 ALA A CA 1
ATOM 2718 C C . ALA A 1 358 ? 10.558 -9.869 15.740 1.00 93.62 358 ALA A C 1
ATOM 2720 O O . ALA A 1 358 ? 9.340 -9.689 15.801 1.00 93.62 358 ALA A O 1
ATOM 2721 N N . ALA A 1 359 ? 11.260 -9.563 14.642 1.00 93.69 359 ALA A N 1
ATOM 2722 C CA . ALA A 1 359 ? 10.662 -9.030 13.417 1.00 93.69 359 ALA A CA 1
ATOM 2723 C C . ALA A 1 359 ? 9.654 -10.015 12.806 1.00 93.69 359 ALA A C 1
ATOM 2725 O O . ALA A 1 359 ? 8.542 -9.624 12.440 1.00 93.69 359 ALA A O 1
ATOM 2726 N N . ILE A 1 360 ? 10.003 -11.307 12.753 1.00 95.38 360 ILE A N 1
ATOM 2727 C CA . ILE A 1 360 ? 9.098 -12.366 12.287 1.00 95.38 360 ILE A CA 1
ATOM 2728 C C . ILE A 1 360 ? 7.853 -12.417 13.178 1.00 95.38 360 ILE A C 1
ATOM 2730 O O . ILE A 1 360 ? 6.738 -12.354 12.658 1.00 95.38 360 ILE A O 1
ATOM 2734 N N . LEU A 1 361 ? 8.013 -12.436 14.505 1.00 96.12 361 LEU A N 1
ATOM 2735 C CA . LEU A 1 361 ? 6.884 -12.427 15.444 1.00 96.12 361 LEU A CA 1
ATOM 2736 C C . LEU A 1 361 ? 5.983 -11.196 15.266 1.00 96.12 361 LEU A C 1
ATOM 2738 O O . LEU A 1 361 ? 4.759 -11.337 15.238 1.00 96.12 361 LEU A O 1
ATOM 2742 N N . ALA A 1 362 ? 6.562 -10.005 15.089 1.00 94.81 362 ALA A N 1
ATOM 2743 C CA . ALA A 1 362 ? 5.807 -8.788 14.803 1.00 94.81 362 ALA A CA 1
ATOM 2744 C C . ALA A 1 362 ? 5.058 -8.890 13.461 1.00 94.81 362 ALA A C 1
ATOM 2746 O O . ALA A 1 362 ? 3.887 -8.514 13.372 1.00 94.81 362 ALA A O 1
ATOM 2747 N N . SER A 1 363 ? 5.670 -9.450 12.417 1.00 93.44 363 SER A N 1
ATOM 2748 C CA . SER A 1 363 ? 5.014 -9.620 11.112 1.00 93.44 363 SER A CA 1
ATOM 2749 C C . SER A 1 363 ? 3.833 -10.603 11.173 1.00 93.44 363 SER A C 1
ATOM 2751 O O . SER A 1 363 ? 2.730 -10.284 10.718 1.00 93.44 363 SER A O 1
ATOM 2753 N N . CYS A 1 364 ? 4.011 -11.753 11.833 1.00 96.38 364 CYS A N 1
ATOM 2754 C CA . CYS A 1 364 ? 2.948 -12.730 12.060 1.00 96.38 364 CYS A CA 1
ATOM 2755 C C . CYS A 1 364 ? 1.835 -12.143 12.938 1.00 96.38 364 CYS A C 1
ATOM 2757 O O . CYS A 1 364 ? 0.650 -12.326 12.648 1.00 96.38 364 CYS A O 1
ATOM 2759 N N . GLY A 1 365 ? 2.207 -11.382 13.972 1.00 95.25 365 GLY A N 1
ATOM 2760 C CA . GLY A 1 365 ? 1.281 -10.639 14.820 1.00 95.25 365 GLY A CA 1
ATOM 2761 C C . GLY A 1 365 ? 0.435 -9.648 14.021 1.00 95.25 365 GLY A C 1
ATOM 2762 O O . GLY A 1 365 ? -0.784 -9.635 14.173 1.00 95.25 365 GLY A O 1
ATOM 2763 N N . ALA A 1 366 ? 1.035 -8.883 13.103 1.00 94.44 366 ALA A N 1
ATOM 2764 C CA . ALA A 1 366 ? 0.310 -7.946 12.242 1.00 94.44 366 ALA A CA 1
ATOM 2765 C C . ALA A 1 366 ? -0.726 -8.660 11.361 1.00 94.44 366 ALA A C 1
ATOM 2767 O O . ALA A 1 366 ? -1.877 -8.224 11.283 1.00 94.44 366 ALA A O 1
ATOM 2768 N N . LEU A 1 367 ? -0.355 -9.790 10.751 1.00 93.31 367 LEU A N 1
ATOM 2769 C CA . LEU A 1 367 ? -1.283 -10.598 9.958 1.00 93.31 367 LEU A CA 1
ATOM 2770 C C . LEU A 1 367 ? -2.439 -11.136 10.816 1.00 93.31 367 LEU A C 1
ATOM 2772 O O . LEU A 1 367 ? -3.605 -11.022 10.428 1.00 93.31 367 LEU A O 1
ATOM 2776 N N . ALA A 1 368 ? -2.139 -11.663 12.005 1.00 94.75 368 ALA A N 1
ATOM 2777 C CA . ALA A 1 368 ? -3.148 -12.154 12.940 1.00 94.75 368 ALA A CA 1
ATOM 2778 C C . ALA A 1 368 ? -4.107 -11.036 13.389 1.00 94.75 368 ALA A C 1
ATOM 2780 O O . ALA A 1 368 ? -5.323 -11.239 13.426 1.00 94.75 368 ALA A O 1
ATOM 2781 N N . LEU A 1 369 ? -3.590 -9.829 13.645 1.00 94.38 369 LEU A N 1
ATOM 2782 C CA . LEU A 1 369 ? -4.396 -8.646 13.957 1.00 94.38 369 LEU A CA 1
ATOM 2783 C C . LEU A 1 369 ? -5.333 -8.274 12.801 1.00 94.38 369 LEU A C 1
ATOM 2785 O O . LEU A 1 369 ? -6.505 -7.980 13.043 1.00 94.38 369 LEU A O 1
ATOM 2789 N N . VAL A 1 370 ? -4.860 -8.330 11.552 1.00 93.06 370 VAL A N 1
ATOM 2790 C CA . VAL A 1 370 ? -5.685 -8.070 10.359 1.00 93.06 370 VAL A CA 1
ATOM 2791 C C . VAL A 1 370 ? -6.796 -9.113 10.214 1.00 93.06 370 VAL A C 1
ATOM 2793 O O . VAL A 1 370 ? -7.949 -8.744 9.973 1.00 93.06 370 VAL A O 1
ATOM 2796 N N . ILE A 1 371 ? -6.489 -10.400 10.398 1.00 92.25 371 ILE A N 1
ATOM 2797 C CA . ILE A 1 371 ? -7.480 -11.486 10.319 1.00 92.25 371 ILE A CA 1
ATOM 2798 C C . ILE A 1 371 ? -8.544 -11.323 11.413 1.00 92.25 371 ILE A C 1
ATOM 2800 O O . ILE A 1 371 ? -9.740 -11.317 11.112 1.00 92.25 371 ILE A O 1
ATOM 2804 N N . LEU A 1 372 ? -8.137 -11.117 12.670 1.00 93.81 372 LEU A N 1
ATOM 2805 C CA . LEU A 1 372 ? -9.070 -10.923 13.784 1.00 93.81 372 LEU A CA 1
ATOM 2806 C C . LEU A 1 372 ? -9.917 -9.659 13.615 1.00 93.81 372 LEU A C 1
ATOM 2808 O O . LEU A 1 372 ? -11.122 -9.699 13.861 1.00 93.81 372 LEU A O 1
ATOM 2812 N N . ALA A 1 373 ? -9.328 -8.561 13.135 1.00 91.44 373 ALA A N 1
ATOM 2813 C CA . ALA A 1 373 ? -10.062 -7.341 12.810 1.00 91.44 373 ALA A CA 1
ATOM 2814 C C . ALA A 1 373 ? -11.158 -7.593 11.763 1.00 91.44 373 ALA A C 1
ATOM 2816 O O . ALA A 1 373 ? -12.277 -7.091 11.897 1.00 91.44 373 ALA A O 1
ATOM 2817 N N . ARG A 1 374 ? -10.864 -8.399 10.732 1.00 89.88 374 ARG A N 1
ATOM 2818 C CA . ARG A 1 374 ? -11.848 -8.788 9.712 1.00 89.88 374 ARG A CA 1
ATOM 2819 C C . ARG A 1 374 ? -12.958 -9.656 10.301 1.00 89.88 374 ARG A C 1
ATOM 2821 O O . ARG A 1 374 ? -14.125 -9.338 10.084 1.00 89.88 374 ARG A O 1
ATOM 2828 N N . LEU A 1 375 ? -12.619 -10.683 11.082 1.00 90.19 375 LEU A N 1
ATOM 2829 C CA . LEU A 1 375 ? -13.597 -11.576 11.721 1.00 90.19 375 LEU A CA 1
ATOM 2830 C C . LEU A 1 375 ? -14.512 -10.826 12.702 1.00 90.19 375 LEU A C 1
ATOM 2832 O O . LEU A 1 375 ? -15.733 -10.994 12.678 1.00 90.19 375 LEU A O 1
ATOM 2836 N N . ASN A 1 376 ? -13.944 -9.932 13.516 1.00 90.81 376 ASN A N 1
ATOM 2837 C CA . ASN A 1 376 ? -14.709 -9.090 14.436 1.00 90.81 376 ASN A CA 1
ATOM 2838 C C . ASN A 1 376 ? -15.625 -8.107 13.692 1.00 90.81 376 ASN A C 1
ATOM 2840 O O . ASN A 1 376 ? -16.751 -7.865 14.130 1.00 90.81 376 ASN A O 1
ATOM 2844 N N . GLY A 1 377 ? -15.167 -7.567 12.558 1.00 81.94 377 GLY A N 1
ATOM 2845 C CA . GLY A 1 377 ? -15.948 -6.658 11.720 1.00 81.94 377 GLY A CA 1
ATOM 2846 C C . GLY A 1 377 ? -17.146 -7.326 11.038 1.00 81.94 377 GLY A C 1
ATOM 2847 O O . GLY A 1 377 ? -18.201 -6.701 10.926 1.00 81.94 377 GLY A O 1
ATOM 2848 N N . VAL A 1 378 ? -17.014 -8.591 10.621 1.00 74.56 378 VAL A N 1
ATOM 2849 C CA . VAL A 1 378 ? -18.130 -9.372 10.056 1.00 74.56 378 VAL A CA 1
ATOM 2850 C C . VAL A 1 378 ? -19.215 -9.574 11.111 1.00 74.56 378 VAL A C 1
ATOM 2852 O O . VAL A 1 378 ? -20.363 -9.209 10.869 1.00 74.56 378 VAL A O 1
ATOM 2855 N N . GLY A 1 379 ? -18.837 -10.037 12.309 1.00 65.38 379 GLY A N 1
ATOM 2856 C CA . GLY A 1 379 ? -19.782 -10.264 13.408 1.00 65.38 379 GLY A CA 1
ATOM 2857 C C . GLY A 1 379 ? -20.527 -8.997 13.843 1.00 65.38 379 GLY A C 1
ATOM 2858 O O . GLY A 1 379 ? -21.736 -9.037 14.069 1.00 65.38 379 GLY A O 1
ATOM 2859 N N . ALA A 1 380 ? -19.834 -7.855 13.893 1.00 62.62 380 ALA A N 1
ATOM 2860 C CA . ALA A 1 380 ? -20.437 -6.575 14.263 1.00 62.62 380 ALA A CA 1
ATOM 2861 C C . ALA A 1 380 ? -21.453 -6.056 13.227 1.00 62.62 380 ALA A C 1
ATOM 2863 O O . ALA A 1 380 ? -22.428 -5.409 13.607 1.00 62.62 380 ALA A O 1
ATOM 2864 N N . ARG A 1 381 ? -21.257 -6.345 11.932 1.00 60.84 381 ARG A N 1
ATOM 2865 C CA . ARG A 1 381 ? -22.202 -5.953 10.869 1.00 60.84 381 ARG A CA 1
ATOM 2866 C C . ARG A 1 381 ? -23.475 -6.791 10.889 1.00 60.84 381 ARG A C 1
ATOM 2868 O O . ARG A 1 381 ? -24.548 -6.232 10.707 1.00 60.84 381 ARG A O 1
ATOM 2875 N N . THR A 1 382 ? -23.375 -8.086 11.182 1.00 59.09 382 THR A N 1
ATOM 2876 C CA . THR A 1 382 ? -24.551 -8.967 11.311 1.00 59.09 382 THR A CA 1
ATOM 2877 C C . THR A 1 382 ? -25.468 -8.592 12.474 1.00 59.09 382 THR A C 1
ATOM 2879 O O . THR A 1 382 ? -26.669 -8.805 12.386 1.00 59.09 382 THR A O 1
ATOM 2882 N N . VAL A 1 383 ? -24.935 -7.999 13.546 1.00 56.38 383 VAL A N 1
ATOM 2883 C CA . VAL A 1 383 ? -25.734 -7.616 14.728 1.00 56.38 383 VAL A CA 1
ATOM 2884 C C . VAL A 1 383 ? -26.321 -6.202 14.605 1.00 56.38 383 VAL A C 1
ATOM 2886 O O . VAL A 1 383 ? -27.277 -5.866 15.296 1.00 56.38 383 VAL A O 1
ATOM 2889 N N . LYS A 1 384 ? -25.786 -5.372 13.700 1.00 48.38 384 LYS A N 1
ATOM 2890 C CA . LYS A 1 384 ? -26.265 -4.005 13.438 1.00 48.38 384 LYS A CA 1
ATOM 2891 C C . LYS A 1 384 ? -27.233 -3.888 12.263 1.00 48.38 384 LYS A C 1
ATOM 2893 O O . LYS A 1 384 ? -27.478 -2.771 11.819 1.00 48.38 384 LYS A O 1
ATOM 2898 N N . SER A 1 385 ? -27.834 -4.987 11.805 1.00 39.06 385 SER A N 1
ATOM 2899 C CA . SER A 1 385 ? -29.160 -4.839 11.214 1.00 39.06 385 SER A CA 1
ATOM 2900 C C . SER A 1 385 ? -30.091 -4.490 12.380 1.00 39.06 385 SER A C 1
ATOM 2902 O O . SER A 1 385 ? -30.339 -5.366 13.215 1.00 39.06 385 SER A O 1
ATOM 2904 N N . PRO A 1 386 ? -30.597 -3.245 12.509 1.00 45.75 386 PRO A N 1
ATOM 2905 C CA . PRO A 1 386 ? -31.838 -3.089 13.246 1.00 45.75 386 PRO A CA 1
ATOM 2906 C C . PRO A 1 386 ? -32.822 -4.056 12.592 1.00 45.75 386 PRO A C 1
ATOM 2908 O O . PRO A 1 386 ? -32.705 -4.348 11.401 1.00 45.75 386 PRO A O 1
ATOM 2911 N N . ALA A 1 387 ? -33.714 -4.619 13.387 1.00 45.25 387 ALA A N 1
ATOM 2912 C CA . ALA A 1 387 ? -34.807 -5.432 12.909 1.00 45.25 387 ALA A CA 1
ATOM 2913 C C . ALA A 1 387 ? -35.545 -4.719 11.759 1.00 45.25 387 ALA A C 1
ATOM 2915 O O . ALA A 1 387 ? -36.484 -3.968 11.987 1.00 45.25 387 ALA A O 1
ATOM 2916 N N . GLU A 1 388 ? -35.111 -4.946 10.525 1.00 40.38 388 GLU A N 1
ATOM 2917 C CA . GLU A 1 388 ? -36.001 -5.028 9.394 1.00 40.38 388 GLU A CA 1
ATOM 2918 C C . GLU A 1 388 ? -36.476 -6.477 9.471 1.00 40.38 388 GLU A C 1
ATOM 2920 O O . GLU A 1 388 ? -35.691 -7.396 9.202 1.00 40.38 388 GLU A O 1
ATOM 2925 N N . PRO A 1 389 ? -37.678 -6.729 10.023 1.00 43.31 389 PRO A N 1
ATOM 2926 C CA . PRO A 1 389 ? -38.223 -8.067 10.022 1.00 43.31 389 PRO A CA 1
ATOM 2927 C C . PRO A 1 389 ? -38.223 -8.512 8.568 1.00 43.31 389 PRO A C 1
ATOM 2929 O O . PRO A 1 389 ? -38.824 -7.864 7.711 1.00 43.31 389 PRO A O 1
ATOM 2932 N N . ALA A 1 390 ? -37.515 -9.609 8.297 1.00 38.22 390 ALA A N 1
ATOM 2933 C CA . ALA A 1 390 ? -37.747 -10.393 7.106 1.00 38.22 390 ALA A CA 1
ATOM 2934 C C . ALA A 1 390 ? -39.260 -10.448 6.916 1.00 38.22 390 ALA A C 1
ATOM 2936 O O . ALA A 1 390 ? -39.961 -10.874 7.838 1.00 38.22 390 ALA A O 1
ATOM 2937 N N . PHE A 1 391 ? -39.741 -9.936 5.779 1.00 39.00 391 PHE A N 1
ATOM 2938 C CA . PHE A 1 391 ? -41.130 -10.069 5.374 1.00 39.00 391 PHE A CA 1
ATOM 2939 C C . PHE A 1 391 ? -41.599 -11.462 5.798 1.00 39.00 391 PHE A C 1
ATOM 2941 O O . PHE A 1 391 ? -41.060 -12.458 5.292 1.00 39.00 391 PHE A O 1
ATOM 2948 N N . PRO A 1 392 ? -42.548 -11.569 6.744 1.00 40.12 392 PRO A N 1
ATOM 2949 C CA . PRO A 1 392 ? -43.193 -12.833 6.950 1.00 40.12 392 PRO A CA 1
ATOM 2950 C C . PRO A 1 392 ? -43.839 -13.126 5.609 1.00 40.12 392 PRO A C 1
ATOM 2952 O O . PRO A 1 392 ? -44.633 -12.334 5.092 1.00 40.12 392 PRO A O 1
ATOM 2955 N N . ARG A 1 393 ? -43.489 -14.276 5.029 1.00 36.19 393 ARG A N 1
ATOM 2956 C CA . ARG A 1 393 ? -44.440 -14.983 4.181 1.00 36.19 393 ARG A CA 1
ATOM 2957 C C . ARG A 1 393 ? -45.788 -14.827 4.863 1.00 36.19 393 ARG A C 1
ATOM 2959 O O . ARG A 1 393 ? -45.916 -15.191 6.030 1.00 36.19 393 ARG A O 1
ATOM 2966 N N . LEU A 1 394 ? -46.714 -14.199 4.152 1.00 44.28 394 LEU A N 1
ATOM 2967 C CA . LEU A 1 394 ? -48.107 -14.020 4.516 1.00 44.28 394 LEU A CA 1
ATOM 2968 C C . LEU A 1 394 ? -48.680 -15.365 4.974 1.00 44.28 394 LEU A C 1
ATOM 2970 O O . LEU A 1 394 ? -49.218 -16.141 4.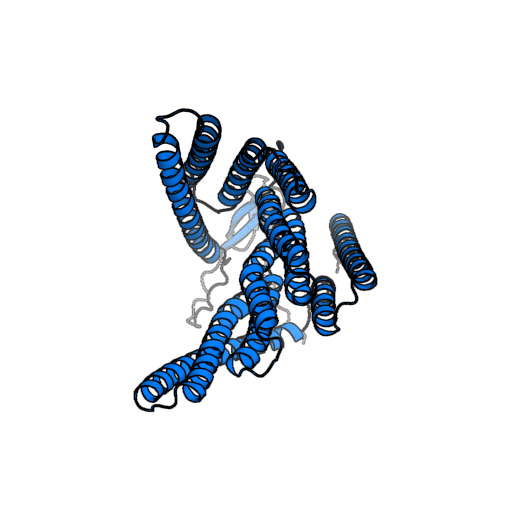196 1.00 44.28 394 LEU A O 1
ATOM 2974 N N . ALA A 1 395 ? -48.529 -15.641 6.258 1.00 43.25 395 ALA A N 1
ATOM 2975 C CA . ALA A 1 395 ? -49.178 -16.707 6.980 1.00 43.25 395 ALA A CA 1
ATOM 2976 C C . ALA A 1 395 ? -49.702 -16.053 8.254 1.00 43.25 395 ALA A C 1
ATOM 2978 O O . ALA A 1 395 ? -49.088 -16.107 9.311 1.00 43.25 395 ALA A O 1
ATOM 2979 N N . LYS A 1 396 ? -50.809 -15.323 8.068 1.00 41.62 396 LYS A N 1
ATOM 2980 C CA . LYS A 1 396 ? -51.886 -15.122 9.044 1.00 41.62 396 LYS A CA 1
ATOM 2981 C C . LYS A 1 396 ? -51.442 -15.176 10.513 1.00 41.62 396 LYS A C 1
ATOM 2983 O O . LYS A 1 396 ? -51.630 -16.180 11.186 1.00 41.62 396 LYS A O 1
ATOM 2988 N N . SER A 1 397 ? -50.935 -14.065 11.030 1.00 42.28 397 SER A N 1
ATOM 2989 C CA . SER A 1 397 ? -50.955 -13.798 12.469 1.00 42.28 397 SER A CA 1
ATOM 2990 C C . SER A 1 397 ? -51.042 -12.288 12.688 1.00 42.28 397 SER A C 1
ATOM 2992 O O . SER A 1 397 ? -50.047 -11.596 12.863 1.00 42.28 397 SER A O 1
ATOM 2994 N N . GLN A 1 398 ? -52.264 -11.758 12.613 1.00 50.34 398 GLN A N 1
ATOM 2995 C CA . GLN A 1 398 ? -52.612 -10.367 12.941 1.00 50.34 398 GLN A CA 1
ATOM 2996 C C . GLN A 1 398 ? -52.642 -10.101 14.467 1.00 50.34 398 GLN A C 1
ATOM 2998 O O . GLN A 1 398 ? -53.261 -9.141 14.912 1.00 50.34 398 GLN A O 1
ATOM 3003 N N . GLY A 1 399 ? -52.007 -10.942 15.290 1.00 51.50 399 GLY A N 1
ATOM 3004 C CA . GLY A 1 399 ? -52.197 -10.909 16.743 1.00 51.50 399 GLY A CA 1
ATOM 3005 C C . GLY A 1 399 ? -51.151 -10.148 17.560 1.00 51.50 399 GLY A C 1
ATOM 3006 O O . GLY A 1 399 ? -51.504 -9.567 18.583 1.00 51.50 399 GLY A O 1
ATOM 3007 N N . GLU A 1 400 ? -49.866 -10.167 17.188 1.00 52.53 400 GLU A N 1
ATOM 3008 C CA . GLU A 1 400 ? -48.857 -10.141 18.262 1.00 52.53 400 GLU A CA 1
ATOM 3009 C C . GLU A 1 400 ? -47.490 -9.537 17.902 1.00 52.53 400 GLU A C 1
ATOM 3011 O O . GLU A 1 400 ? -46.441 -10.142 18.092 1.00 52.53 400 GLU A O 1
ATOM 3016 N N . THR A 1 401 ? -47.461 -8.289 17.441 1.00 54.97 401 THR A N 1
ATOM 3017 C CA . THR A 1 401 ? -46.226 -7.482 17.448 1.00 54.97 401 THR A CA 1
ATOM 3018 C C . THR A 1 401 ? -46.471 -6.160 18.158 1.00 54.97 401 THR A C 1
ATOM 3020 O O . THR A 1 401 ? -46.597 -5.101 17.552 1.00 54.97 401 THR A O 1
ATOM 3023 N N . ARG A 1 402 ? -46.566 -6.227 19.493 1.00 65.00 402 ARG A N 1
ATOM 3024 C CA . ARG A 1 402 ? -46.804 -5.052 20.342 1.00 65.00 402 ARG A CA 1
ATOM 3025 C C . ARG A 1 402 ? -45.538 -4.355 20.834 1.00 65.00 402 ARG A C 1
ATOM 3027 O O . ARG A 1 402 ? -45.696 -3.326 21.456 1.00 65.00 402 ARG A O 1
ATOM 3034 N N . HIS A 1 403 ? -44.314 -4.827 20.598 1.00 75.62 403 HIS A N 1
ATOM 3035 C CA . HIS A 1 403 ? -43.127 -4.226 21.233 1.00 75.62 403 HIS A CA 1
ATOM 3036 C C . HIS A 1 403 ? -42.338 -3.278 20.319 1.00 75.62 403 HIS A C 1
ATOM 3038 O O . HIS A 1 403 ? -41.885 -3.675 19.249 1.00 75.62 403 HIS A O 1
ATOM 3044 N N . ILE A 1 404 ? -42.114 -2.044 20.786 1.00 85.00 404 ILE A N 1
ATOM 3045 C CA . ILE A 1 404 ? -41.258 -1.031 20.153 1.00 85.00 404 ILE A CA 1
ATOM 3046 C C . ILE A 1 404 ? -40.009 -0.833 21.015 1.00 85.00 404 ILE A C 1
ATOM 3048 O O . ILE A 1 404 ? -40.090 -0.761 22.244 1.00 85.00 404 ILE A O 1
ATOM 3052 N N . ARG A 1 405 ? -38.843 -0.740 20.364 1.00 89.44 405 ARG A N 1
ATOM 3053 C CA . ARG A 1 405 ? -37.601 -0.255 20.978 1.00 89.44 405 ARG A CA 1
ATOM 3054 C C . ARG A 1 405 ? -37.373 1.187 20.552 1.00 89.44 405 ARG A C 1
ATOM 3056 O O . ARG A 1 405 ? -37.353 1.473 19.360 1.00 89.44 405 ARG A O 1
ATOM 3063 N N . MET A 1 406 ? -37.197 2.075 21.517 1.00 91.19 406 MET A N 1
ATOM 3064 C CA . MET A 1 406 ? -36.909 3.491 21.297 1.00 91.19 406 MET A CA 1
ATOM 3065 C C . MET A 1 406 ? -35.851 3.955 22.293 1.00 91.19 406 MET A C 1
ATOM 3067 O O . MET A 1 406 ? -35.602 3.290 23.293 1.00 91.19 406 MET A O 1
ATOM 3071 N N . THR A 1 407 ? -35.231 5.097 22.045 1.00 92.88 407 THR A N 1
ATOM 3072 C CA . THR A 1 407 ? -34.305 5.719 22.995 1.00 92.88 407 THR A CA 1
ATOM 3073 C C . THR A 1 407 ? -34.999 6.932 23.599 1.00 92.88 407 THR A C 1
ATOM 3075 O O . THR A 1 407 ? -35.628 7.693 22.864 1.00 92.88 407 THR A O 1
ATOM 3078 N N . CYS A 1 408 ? -34.935 7.103 24.922 1.00 91.19 408 CYS A N 1
ATOM 3079 C CA . CYS A 1 408 ? -35.521 8.275 25.569 1.00 91.19 408 CYS A CA 1
ATOM 3080 C C . CYS A 1 408 ? -34.861 9.556 25.023 1.00 91.19 408 CYS A C 1
ATOM 3082 O O . CYS A 1 408 ? -33.633 9.636 25.060 1.00 91.19 408 CYS A O 1
ATOM 3084 N N . PRO A 1 409 ? -35.624 10.552 24.539 1.00 90.62 409 PRO A N 1
ATOM 3085 C CA . PRO A 1 409 ? -35.051 11.757 23.940 1.00 90.62 409 PRO A CA 1
ATOM 3086 C C . PRO A 1 409 ? -34.355 12.680 24.951 1.00 90.62 409 PRO A C 1
ATOM 3088 O O . PRO A 1 409 ? -33.605 13.553 24.539 1.00 90.62 409 PRO A O 1
ATOM 3091 N N . ASP A 1 410 ? -34.606 12.499 26.249 1.00 92.75 410 ASP A N 1
ATOM 3092 C CA . ASP A 1 410 ? -34.066 13.360 27.306 1.00 92.75 410 ASP A CA 1
ATOM 3093 C C . ASP A 1 410 ? -32.792 12.773 27.942 1.00 92.75 410 ASP A C 1
ATOM 3095 O O . ASP A 1 410 ? -31.763 13.431 28.028 1.00 92.75 410 ASP A O 1
ATOM 3099 N N . CYS A 1 411 ? -32.821 11.493 28.330 1.00 91.75 411 CYS A N 1
ATOM 3100 C CA . CYS A 1 411 ? -31.717 10.840 29.050 1.00 91.75 411 CYS A CA 1
ATOM 3101 C C . CYS A 1 411 ? -30.984 9.748 28.253 1.00 91.75 411 CYS A C 1
ATOM 3103 O O . CYS A 1 411 ? -30.211 8.987 28.832 1.00 91.75 411 CYS A O 1
ATOM 3105 N N . GLU A 1 412 ? -31.285 9.596 26.959 1.00 89.81 412 GLU A N 1
ATOM 3106 C CA . GLU A 1 412 ? -30.697 8.600 26.044 1.00 89.81 412 GLU A CA 1
ATOM 3107 C C . GLU A 1 412 ? -30.800 7.129 26.506 1.00 89.81 412 GLU A C 1
ATOM 3109 O O . GLU A 1 412 ? -30.175 6.227 25.944 1.00 89.81 412 GLU A O 1
ATOM 3114 N N . THR A 1 413 ? -31.622 6.843 27.517 1.00 92.31 413 THR A N 1
ATOM 3115 C CA . THR A 1 413 ? -31.769 5.486 28.050 1.00 92.31 413 THR A CA 1
ATOM 3116 C C . THR A 1 413 ? -32.585 4.633 27.067 1.00 92.31 413 THR A C 1
ATOM 3118 O O . THR A 1 413 ? -33.657 5.074 26.631 1.00 92.31 413 THR A O 1
ATOM 3121 N N . PRO A 1 414 ? -32.123 3.423 26.692 1.00 90.50 414 PRO A N 1
ATOM 3122 C CA . PRO A 1 414 ? -32.861 2.544 25.793 1.00 90.50 414 PRO A CA 1
ATOM 3123 C C . PRO A 1 414 ? -34.134 2.023 26.472 1.00 90.50 414 PRO A C 1
ATOM 3125 O O . PRO A 1 414 ? -34.097 1.473 27.571 1.00 90.50 414 PRO A O 1
ATOM 3128 N N . LEU A 1 415 ? -35.263 2.183 25.790 1.00 92.88 415 LEU A N 1
ATOM 3129 C CA . LEU A 1 415 ? -36.598 1.784 26.218 1.00 92.88 415 LEU A CA 1
ATOM 3130 C C . LEU A 1 415 ? -37.116 0.676 25.303 1.00 92.88 415 LEU A C 1
ATOM 3132 O O . LEU A 1 415 ? -37.018 0.760 24.079 1.00 92.88 415 LEU A O 1
ATOM 3136 N N . ALA A 1 416 ? -37.695 -0.362 25.896 1.00 92.19 416 ALA A N 1
ATOM 3137 C CA . ALA A 1 416 ? -38.387 -1.423 25.178 1.00 92.19 416 ALA A CA 1
ATOM 3138 C C . ALA A 1 416 ? -39.730 -1.672 25.860 1.00 92.19 416 ALA A C 1
ATOM 3140 O O . ALA A 1 416 ? -39.767 -1.969 27.052 1.00 92.19 416 ALA A O 1
ATOM 3141 N N . GLY A 1 417 ? -40.830 -1.551 25.122 1.00 90.38 417 GLY A N 1
ATOM 3142 C CA . GLY A 1 417 ? -42.150 -1.771 25.701 1.00 90.38 417 GLY A CA 1
ATOM 3143 C C . GLY A 1 417 ? -43.281 -1.732 24.678 1.00 90.38 417 GLY A C 1
ATOM 3144 O O . GLY A 1 417 ? -43.011 -1.634 23.479 1.00 90.38 417 GLY A O 1
ATOM 3145 N N . PRO A 1 418 ? -44.532 -1.935 25.121 1.00 87.50 418 PRO A N 1
ATOM 3146 C CA . PRO A 1 418 ? -45.668 -2.043 24.223 1.00 87.50 418 PRO A CA 1
ATOM 3147 C C . PRO A 1 418 ? -45.953 -0.742 23.445 1.00 87.50 418 PRO A C 1
ATOM 3149 O O . PRO A 1 418 ? -45.659 0.346 23.936 1.00 87.50 418 PRO A O 1
ATOM 3152 N N . ILE A 1 419 ? -46.559 -0.844 22.256 1.00 84.69 419 ILE A N 1
ATOM 3153 C CA . ILE A 1 419 ? -47.129 0.300 21.524 1.00 84.69 419 ILE A CA 1
ATOM 3154 C C . ILE A 1 419 ? -48.186 0.952 22.417 1.00 84.69 419 ILE A C 1
ATOM 3156 O O . ILE A 1 419 ? -49.099 0.274 22.889 1.00 84.69 419 ILE A O 1
ATOM 3160 N N . GLY A 1 420 ? -48.046 2.254 22.656 1.00 88.81 420 GLY A N 1
ATOM 3161 C CA . GLY A 1 420 ? -48.876 3.014 23.582 1.00 88.81 420 GLY A CA 1
ATOM 3162 C C . GLY A 1 420 ? -48.036 3.994 24.393 1.00 88.81 420 GLY A C 1
ATOM 3163 O O . GLY A 1 420 ? -47.094 4.599 23.878 1.00 88.81 420 GLY A O 1
ATOM 3164 N N . THR A 1 421 ? -48.402 4.162 25.659 1.00 91.81 421 THR A N 1
ATOM 3165 C CA . THR A 1 421 ? -47.723 5.034 26.618 1.00 91.81 421 THR A CA 1
ATOM 3166 C C . THR A 1 421 ? -46.602 4.286 27.330 1.00 91.81 421 THR A C 1
ATOM 3168 O O . THR A 1 421 ? -46.834 3.281 27.998 1.00 91.81 421 THR A O 1
ATOM 3171 N N . LEU A 1 422 ? -45.387 4.810 27.222 1.00 93.75 422 LEU A N 1
ATOM 3172 C CA . LEU A 1 422 ? -44.200 4.329 27.919 1.00 93.75 422 LEU A CA 1
ATOM 3173 C C . LEU A 1 422 ? -43.687 5.423 28.840 1.00 93.75 422 LEU A C 1
ATOM 3175 O O . LEU A 1 422 ? -43.628 6.585 28.453 1.00 93.75 422 LEU A O 1
ATOM 3179 N N . GLU A 1 423 ? -43.307 5.061 30.057 1.00 96.06 423 GLU A N 1
ATOM 3180 C CA . GLU A 1 423 ? -42.679 5.983 30.996 1.00 96.06 423 GLU A CA 1
ATOM 3181 C C . GLU A 1 423 ? -41.209 5.606 31.139 1.00 96.06 423 GLU A C 1
ATOM 3183 O O . GLU A 1 423 ? -40.872 4.443 31.377 1.00 96.06 423 GLU A O 1
ATOM 3188 N N . CYS A 1 424 ? -40.317 6.574 30.935 1.00 94.69 424 CYS A N 1
ATOM 3189 C CA . CYS A 1 424 ? -38.896 6.326 31.095 1.00 94.69 424 CYS A CA 1
ATOM 3190 C C . CYS A 1 424 ? -38.589 6.035 32.573 1.00 94.69 424 CYS A C 1
ATOM 3192 O O . CYS A 1 424 ? -38.882 6.883 33.414 1.00 94.69 424 CYS A O 1
ATOM 3194 N N . PRO A 1 425 ? -37.944 4.906 32.923 1.00 93.31 425 PRO A N 1
ATOM 3195 C CA . PRO A 1 425 ? -37.676 4.580 34.320 1.00 93.31 425 PRO A CA 1
ATOM 3196 C C . PRO A 1 425 ? -36.678 5.551 34.962 1.00 93.31 425 PRO A C 1
ATOM 3198 O O . PRO A 1 425 ? -36.626 5.648 36.184 1.00 93.31 425 PRO A O 1
ATOM 3201 N N . HIS A 1 426 ? -35.893 6.275 34.153 1.00 93.69 426 HIS A N 1
ATOM 3202 C CA . HIS A 1 426 ? -34.854 7.162 34.655 1.00 93.69 426 HIS A CA 1
ATOM 3203 C C . HIS A 1 426 ? -35.332 8.604 34.858 1.00 93.69 426 HIS A C 1
ATOM 3205 O O . HIS A 1 426 ? -35.239 9.116 35.970 1.00 93.69 426 HIS A O 1
ATOM 3211 N N . CYS A 1 427 ? -35.852 9.253 33.810 1.00 94.94 427 CYS A N 1
ATOM 3212 C CA . CYS A 1 427 ? -36.294 10.653 33.873 1.00 94.94 427 CYS A CA 1
ATOM 3213 C C . CYS A 1 427 ? -37.815 10.821 34.021 1.00 94.94 427 CYS A C 1
ATOM 3215 O O . CYS A 1 427 ? -38.301 11.945 34.071 1.00 94.94 427 CYS A O 1
ATOM 3217 N N . ARG A 1 428 ? -38.579 9.718 34.078 1.00 96.12 428 ARG A N 1
ATOM 3218 C CA . ARG A 1 428 ? -40.055 9.701 34.136 1.00 96.12 428 ARG A CA 1
ATOM 3219 C C . ARG A 1 428 ? -40.762 10.405 32.973 1.00 96.12 428 ARG A C 1
ATOM 3221 O O . ARG A 1 428 ? -41.954 10.691 33.046 1.00 96.12 428 ARG A O 1
ATOM 3228 N N . LEU A 1 429 ? -40.058 10.648 31.867 1.00 94.19 429 LEU A N 1
ATOM 3229 C CA . LEU A 1 429 ? -40.666 11.181 30.653 1.00 94.19 429 LEU A CA 1
ATOM 3230 C C . LEU A 1 429 ? -41.677 10.174 30.091 1.00 94.19 429 LEU A C 1
ATOM 3232 O O . LEU A 1 429 ? -41.329 9.024 29.811 1.00 94.19 429 LEU A O 1
ATOM 3236 N N . ARG A 1 430 ? -42.922 10.619 29.907 1.00 95.44 430 ARG A N 1
ATOM 3237 C CA . ARG A 1 430 ? -44.002 9.818 29.329 1.00 95.44 430 ARG A CA 1
ATOM 3238 C C . ARG A 1 430 ? -44.045 10.020 27.812 1.00 95.44 430 ARG A C 1
ATOM 3240 O O . ARG A 1 430 ? -44.326 11.112 27.330 1.00 95.44 430 ARG A O 1
ATOM 3247 N N . ILE A 1 431 ? -43.770 8.960 27.066 1.00 92.56 431 ILE A N 1
ATOM 3248 C CA . ILE A 1 431 ? -43.685 8.929 25.606 1.00 92.56 431 ILE A CA 1
ATOM 3249 C C . ILE A 1 431 ? -44.887 8.142 25.086 1.00 92.56 431 ILE A C 1
ATOM 3251 O O . ILE A 1 431 ? -45.084 6.991 25.468 1.00 92.56 431 ILE A O 1
ATOM 3255 N N . THR A 1 432 ? -45.699 8.751 24.224 1.00 93.69 432 THR A N 1
ATOM 3256 C CA . THR A 1 432 ? -46.864 8.086 23.622 1.00 93.69 432 THR A CA 1
ATOM 3257 C C . THR A 1 432 ? -46.577 7.826 22.154 1.00 93.69 432 THR A C 1
ATOM 3259 O O . THR A 1 432 ? -46.370 8.770 21.394 1.00 93.69 432 THR A O 1
ATOM 3262 N N . VAL A 1 433 ? -46.561 6.557 21.751 1.00 90.69 433 VAL A N 1
ATOM 3263 C CA . VAL A 1 433 ? -46.355 6.171 20.353 1.00 90.69 433 VAL A CA 1
ATOM 3264 C C . VAL A 1 433 ? -47.671 5.689 19.767 1.00 90.69 433 VAL A C 1
ATOM 3266 O O . VAL A 1 433 ? -48.265 4.733 20.261 1.00 90.69 433 VAL A O 1
ATOM 3269 N N . SER A 1 434 ? -48.116 6.354 18.702 1.00 86.81 434 SER A N 1
ATOM 3270 C CA . SER A 1 434 ? -49.283 5.959 17.914 1.00 86.81 434 SER A CA 1
ATOM 3271 C C . SER A 1 434 ? -48.868 5.710 16.467 1.00 86.81 434 SER A C 1
ATOM 3273 O O . SER A 1 434 ? -47.982 6.384 15.943 1.00 86.81 434 SER A O 1
ATOM 3275 N N . ILE A 1 435 ? -49.482 4.710 15.835 1.00 84.44 435 ILE A N 1
ATOM 3276 C CA . ILE A 1 435 ? -49.292 4.412 14.416 1.00 84.44 435 ILE A CA 1
ATOM 3277 C C . ILE A 1 435 ? -50.530 4.934 13.699 1.00 84.44 435 ILE A C 1
ATOM 3279 O O . ILE A 1 435 ? -51.620 4.396 13.886 1.00 84.44 435 ILE A O 1
ATOM 3283 N N . GLN A 1 436 ? -50.369 5.981 12.895 1.00 79.69 436 GLN A N 1
ATOM 3284 C CA . GLN A 1 436 ? -51.406 6.389 11.957 1.00 79.69 436 GLN A CA 1
ATOM 3285 C C . GLN A 1 436 ? -51.190 5.646 10.635 1.00 79.69 436 GLN A C 1
ATOM 3287 O O . GLN A 1 436 ? -50.084 5.702 10.089 1.00 79.69 436 GLN A O 1
ATOM 3292 N N . PRO A 1 437 ? -52.201 4.926 10.118 1.00 74.75 437 PRO A N 1
ATOM 3293 C CA . PRO A 1 437 ? -52.118 4.382 8.772 1.00 74.75 437 PRO A CA 1
ATOM 3294 C C . PRO A 1 437 ? -51.999 5.535 7.760 1.00 74.75 437 PRO A C 1
ATOM 3296 O O . PRO A 1 437 ? -52.562 6.608 7.998 1.00 74.75 437 PRO A O 1
ATOM 3299 N N . PRO A 1 438 ? -51.273 5.344 6.642 1.00 75.62 438 PRO A N 1
ATOM 3300 C CA . PRO A 1 438 ? -51.189 6.354 5.596 1.00 75.62 438 PRO A CA 1
ATOM 3301 C C . PRO A 1 438 ? -52.600 6.668 5.090 1.00 75.62 438 PRO A C 1
ATOM 3303 O O . PRO A 1 438 ? -53.330 5.763 4.685 1.00 75.62 438 PRO A O 1
ATOM 3306 N N . GLN A 1 439 ? -52.993 7.942 5.142 1.00 71.94 439 GLN A N 1
ATOM 3307 C CA . GLN A 1 439 ? -54.245 8.377 4.536 1.00 71.94 439 GLN A CA 1
ATOM 3308 C C . GLN A 1 439 ? -54.099 8.261 3.020 1.00 71.94 439 GLN A C 1
ATOM 3310 O O . GLN A 1 439 ? -53.210 8.876 2.431 1.00 71.94 439 GLN A O 1
ATOM 3315 N N . VAL A 1 440 ? -54.932 7.423 2.404 1.00 74.44 440 VAL A N 1
ATOM 3316 C CA . VAL A 1 440 ? -55.065 7.384 0.948 1.00 74.44 440 VAL A CA 1
ATOM 3317 C C . VAL A 1 440 ? -55.834 8.651 0.563 1.00 74.44 440 VAL A C 1
ATOM 3319 O O . VAL A 1 440 ? -56.939 8.826 1.077 1.00 74.44 440 VAL A O 1
ATOM 3322 N N . PRO A 1 441 ? -55.261 9.563 -0.243 1.00 73.25 441 PRO A N 1
ATOM 3323 C CA . PRO A 1 441 ? -56.014 10.702 -0.752 1.00 73.25 441 PRO A CA 1
ATOM 3324 C C . PRO A 1 441 ? -57.149 10.179 -1.642 1.00 73.25 441 PRO A C 1
ATOM 3326 O O . PRO A 1 441 ? -56.892 9.347 -2.514 1.00 73.25 441 PRO A O 1
ATOM 3329 N N . GLU A 1 442 ? -58.379 10.614 -1.356 1.00 62.47 442 GLU A N 1
ATOM 3330 C CA . GLU A 1 442 ? -59.577 10.312 -2.159 1.00 62.47 442 GLU A CA 1
ATOM 3331 C C . GLU A 1 442 ? -59.488 10.868 -3.583 1.00 62.47 442 GLU A C 1
ATOM 3333 O O . GLU A 1 442 ? -58.929 11.980 -3.760 1.00 62.47 442 GLU A O 1
#

Solvent-accessible surface area (backbone atoms only — not comparable to full-atom values): 23672 Å² total; per-residue (Å²): 137,81,82,82,72,79,54,72,68,58,54,53,56,49,50,58,50,51,52,52,50,51,50,50,45,51,51,53,51,49,52,48,52,54,53,47,75,74,59,78,68,65,70,65,65,52,51,50,52,50,50,52,52,48,49,58,46,51,55,64,65,60,62,81,79,62,93,85,55,76,64,57,60,58,49,54,54,50,52,56,50,48,44,56,47,27,54,49,50,20,54,52,26,51,53,49,28,53,53,44,53,54,47,41,74,75,38,94,54,55,67,66,46,46,32,53,32,50,47,30,48,52,51,20,52,42,27,57,54,41,40,65,23,53,56,31,37,75,36,84,64,27,23,70,18,13,49,54,42,41,50,44,46,52,50,32,50,65,41,47,50,43,48,57,67,67,71,47,99,55,40,70,44,40,52,52,48,30,49,50,47,65,68,45,40,63,55,34,26,53,20,44,42,26,51,70,37,94,30,15,40,66,17,13,53,47,24,39,52,30,40,52,51,24,53,52,35,37,46,52,21,46,74,47,46,91,81,37,69,73,62,26,52,45,31,43,50,49,19,49,45,41,45,55,30,30,47,39,28,17,31,15,42,32,58,47,74,90,66,94,72,68,68,43,56,53,18,33,50,30,19,50,51,33,38,53,50,52,51,48,34,66,72,62,85,45,88,65,68,64,65,61,45,47,52,28,45,36,53,15,51,37,38,13,50,43,22,49,56,67,54,45,59,67,56,82,94,49,48,64,55,50,53,52,23,43,50,23,35,47,51,14,35,53,24,43,48,49,33,63,76,40,65,90,49,93,81,55,70,61,33,48,53,50,13,53,54,21,42,50,48,20,52,55,32,51,53,52,43,53,51,48,24,51,57,49,50,54,57,54,54,71,68,64,56,70,88,71,72,73,78,70,76,92,67,90,72,96,79,82,85,52,73,47,78,50,60,41,91,85,78,66,48,80,41,75,44,59,72,35,78,41,65,40,92,83,81,60,52,74,46,74,54,81,87,79,78,83,80,77,84,130

Nearest PDB structures (foldseek):
  7udm-assembly1_A  TM=1.962E-01  e=1.815E+00  synthetic construct
  3qwe-assembly1_A-2  TM=1.868E-01  e=5.613E+00  Homo sapiens
  2efk-assembly1_A-2  TM=1.745E-01  e=6.364E+00  Homo sapiens